Protein AF-X1KZG9-F1 (afdb_monomer)

Organism: NCBI:txid412755

InterPro domains:
  IPR000644 CBS domain [PF00571] (112-166)
  IPR000644 CBS domain [PF00571] (180-229)
  IPR000644 CBS domain [PS51371] (116-175)
  IPR000644 CBS domain [PS51371] (179-239)
  IPR000644 CBS domain [SM00116] (119-167)
  IPR000644 CBS domain [SM00116] (182-229)
  IPR002646 Poly A polymerase, head domain [PF01743] (262-388)
  IPR002646 Poly A polymerase, head domain [cd05398] (245-385)
  IPR003156 DHHA1 domain [PF02272] (30-93)
  IPR038763 DHH phosphoesterase superfamily [SSF64182] (3-94)
  IPR043519 Nucleotidyltransferase superfamily [G3DSA:3.30.460.10] (232-384)
  IPR043519 Nucleotidyltransferase superfamily [SSF81301] (255-386)
  IPR046342 CBS domain superfamily [G3DSA:3.10.580.10] (107-230)
  IPR046342 CBS domain superfamily [SSF54631] (110-230)
  IPR052390 tRNA Nucleotidyltransferase/Poly(A) Polymerase [PTHR47788] (2-404)

Nearest PDB structures (foldseek):
  3h38-assembly1_A  TM=9.490E-01  e=4.620E-20  Thermotoga maritima
  5hc9-assembly2_B  TM=9.444E-01  e=2.570E-18  Thermotoga maritima MSB8
  3h37-assembly3_B  TM=9.237E-01  e=5.337E-18  Thermotoga maritima
  3h39-assembly2_A  TM=9.329E-01  e=9.337E-17  Thermotoga maritima
  1xkf-assembly2_A  TM=9.109E-01  e=2.646E-10  Mycobacterium tuberculosis

Secondary structure (DSSP, 8-state):
-EEEEEEETTEEEEEEEEEESS--S-HHHHHHHHHHHTT-SEEEEEEEETTEEEEEEEES-TT--HHHHHGGGT-EEETTEEEEEESS--HHHHHHHHHHHHHHHSPPPPBHHHHSBSSPP-EETTSBHHHHHHHHHHTT-SEEEEE-TTSBEEEEEEHHHHHHHHHTT-TTSBGGGSS-SS---B-TT-BHHHHHHHHHHTT-SEEEEEETTEEEEEEEHHHHHHHHH------GGGGS-HHHHHHHHHHHHHHHHHT--EEEESHHHHHHHTT-----EEEEESS-HHHHHHHHHTTSSEEEEEEGGGTEEEEEETTS-EEEEEE-EEEE-SSTTSPPEEEE--HHHHHHTSSBGGG-EEEE-STTSTT-EEESS-HHHHH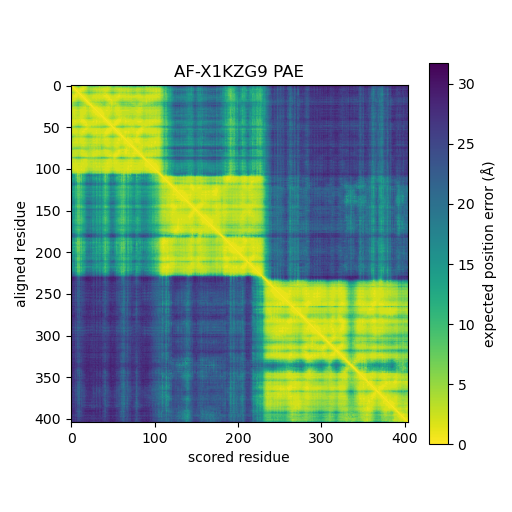HTT---BSSTTHHHH-GGGG-

Radius of gyration: 26.64 Å; Cα contacts (8 Å, |Δi|>4): 780; chains: 1; bounding box: 60×63×70 Å

Mean predicted aligned error: 15.14 Å

Solvent-accessible surface area (backbone atoms only — not comparable to full-atom values): 21685 Å² total; per-residue (Å²): 116,52,76,45,80,47,75,56,57,86,46,43,32,37,41,35,41,42,77,41,85,55,83,73,87,57,63,67,58,49,37,52,52,48,21,63,76,67,73,32,48,27,20,38,34,36,34,35,32,61,82,35,33,43,33,34,34,40,32,81,39,91,87,38,48,40,15,69,40,32,43,85,63,72,18,40,69,42,48,46,42,16,42,30,74,41,72,90,71,55,72,67,56,49,52,54,51,43,54,54,32,44,67,70,60,49,61,72,71,56,28,36,64,79,59,33,45,72,84,56,76,66,43,55,40,75,44,26,36,48,60,49,50,50,50,28,62,76,69,73,40,70,50,44,43,25,18,48,98,86,46,31,62,69,26,42,42,40,46,69,52,46,53,53,37,46,77,70,71,40,35,76,41,42,37,61,82,62,39,45,85,81,73,69,66,41,41,52,78,36,42,51,66,60,53,48,48,56,28,61,79,68,72,45,63,60,35,44,23,28,62,92,56,34,62,55,25,35,39,37,53,67,45,53,49,46,53,70,73,52,73,70,79,57,57,54,54,74,67,47,55,72,68,57,46,54,51,52,53,52,53,25,53,49,28,61,74,73,70,39,53,34,29,42,33,34,65,38,52,42,29,40,76,70,72,41,93,67,79,66,44,38,34,37,21,55,52,66,14,44,61,49,42,59,59,50,47,77,77,46,75,52,50,80,46,72,42,79,94,73,35,26,16,38,37,40,34,82,88,70,50,50,38,41,27,29,31,25,32,35,76,45,62,91,46,72,67,44,83,60,50,77,45,88,28,49,66,71,47,36,35,64,75,50,68,36,24,50,50,33,30,30,31,30,36,33,90,92,48,57,30,39,74,46,60,88,69,49,15,70,59,30,54,75,69,74,49,92,44,65,74,49,95,54,50,56,52,50,41,56,72,76,78,112

Sequence (404 aa):
MNCKKIKINETEILLSQAEMPNFIEGLSVLTRKLSQIEDVSIAICWAKMKEKIYLVARSDDKDVDVSEILKIVGGGGHPQAASAVISDMSFEDIESKLLCSLKKNIRKPILAKDIMSYPVKVVKENVSISGVDEILKKYGHSGIPIVDKDDNLVGIITRKDIDKAIGHGLSHAPVKGFRSHSIVRAGPNTGIGEIQDLMIENGIGRIPVTDKKKIIGIVTRKDILRFLHGRSYENLLELFPGKVKKILKVISSVARVLKYNTYLVGGIVRDALLRIPNFDIDIVVEDDGIRFGRELSKRFDCRLESHQKFGTSILVLKDGQHIDIATSRVEFYKSPAALPTVELGNIKQDLSRRDFTINTMAISLNRKNFGEILDFFGGREDLKNKKIKVLHKMSFIEDPTRIF

Foldseek 3Di:
DDWDWDAALNFIEIEEEEEDAADDPDVVVVQVVVCVVVVGQKYKYWYHHHQKIKIKIAGPDPQAQVQQLCVLQPKHDGRGIIIDIHRPDDPVRVVVSSVVSCNVRVDHFQFCLNLWDPPFDEAEQFDFLLRQVVVCVVVVHQKHFYAYPVQFTQFIDGVVLSVVCVVVVRRGGGNNVRGDRDAAAAERGHGPVVVVVSCVVVVHFKHFYDDPGHTGGMDGVLSSVCVVVLPPPPLLLVLADPVVNVLLLLLLVLCVVVVKWKKFFFPCSLCSLVSHYDQQTEMEILDQQLVSQVSSCVVAPWDWDDDPVFSWIWTQHPVRGIHIYHYQWAWDDPFFPDGTDTDRDDLQRSLLLDFWQLRSKIATSYPVRHSRIDRSQCNSVCSVVVHTHGNDPCNCRNPVVSVD

Structure (mmCIF, N/CA/C/O backbone):
data_AF-X1KZG9-F1
#
_entry.id   AF-X1KZG9-F1
#
loop_
_atom_site.group_PDB
_atom_site.id
_atom_site.type_symbol
_atom_site.label_atom_id
_atom_site.label_alt_id
_atom_site.label_comp_id
_atom_site.label_asym_id
_atom_site.label_entity_id
_atom_site.label_seq_id
_atom_site.pdbx_PDB_ins_code
_atom_site.Cartn_x
_atom_site.Cartn_y
_atom_site.Cartn_z
_atom_site.occupancy
_atom_site.B_iso_or_equiv
_atom_site.auth_seq_id
_atom_site.auth_comp_id
_atom_site.auth_asym_id
_atom_site.auth_atom_id
_atom_site.pdbx_PDB_model_num
ATOM 1 N N . MET A 1 1 ? -20.287 29.385 27.856 1.00 62.44 1 MET A N 1
ATOM 2 C CA . MET A 1 1 ? -19.913 28.284 26.946 1.00 62.44 1 MET A CA 1
ATOM 3 C C . MET A 1 1 ? -18.400 28.290 26.853 1.00 62.44 1 MET A C 1
ATOM 5 O O . MET A 1 1 ? -17.848 29.339 26.551 1.00 62.44 1 MET A O 1
ATOM 9 N N . ASN A 1 2 ? -17.742 27.198 27.232 1.00 81.88 2 ASN A N 1
ATOM 10 C CA . ASN A 1 2 ? -16.288 27.074 27.157 1.00 81.88 2 ASN A CA 1
ATOM 11 C C . ASN A 1 2 ? -15.946 26.278 25.894 1.00 81.88 2 ASN A C 1
ATOM 13 O O . ASN A 1 2 ? -16.449 25.167 25.734 1.00 81.88 2 ASN A O 1
ATOM 17 N N . CYS A 1 3 ? -15.153 26.859 24.997 1.00 87.19 3 CYS A N 1
ATOM 18 C CA . CYS A 1 3 ? -14.775 26.270 23.716 1.00 87.19 3 CYS A CA 1
ATOM 19 C C . CYS A 1 3 ? -13.271 26.012 23.692 1.00 87.19 3 CYS A C 1
ATOM 21 O O . CYS A 1 3 ? -12.476 26.879 24.047 1.00 87.19 3 CYS A O 1
ATOM 23 N N . LYS A 1 4 ? -12.881 24.829 23.225 1.00 91.94 4 LYS A N 1
ATOM 24 C CA . LYS A 1 4 ? -11.492 24.389 23.148 1.00 91.94 4 LYS A CA 1
ATOM 25 C C . LYS A 1 4 ? -11.253 23.713 21.808 1.00 91.94 4 LYS A C 1
ATOM 27 O O . LYS A 1 4 ? -11.890 22.708 21.497 1.00 91.94 4 LYS A O 1
ATOM 32 N N . LYS A 1 5 ?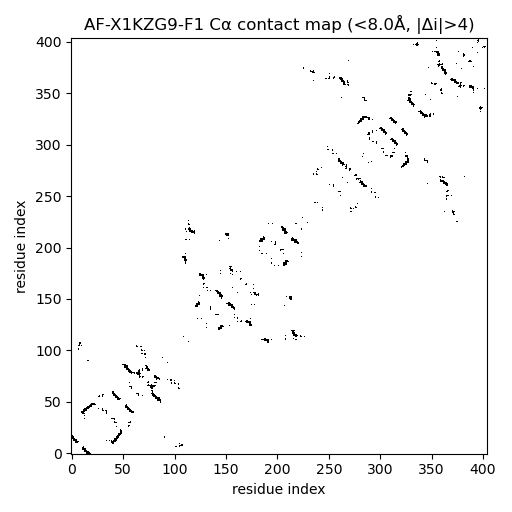 -10.309 24.244 21.031 1.00 93.00 5 LYS A N 1
ATOM 33 C CA . LYS A 1 5 ? -9.790 23.556 19.847 1.00 93.00 5 LYS A CA 1
ATOM 34 C C . LYS A 1 5 ? -8.666 22.624 20.260 1.00 93.00 5 LYS A C 1
ATOM 36 O O . LYS A 1 5 ? -7.767 23.009 21.007 1.00 93.00 5 LYS A O 1
ATOM 41 N N . ILE A 1 6 ? -8.717 21.400 19.766 1.00 92.44 6 ILE A N 1
ATOM 42 C CA . ILE A 1 6 ? -7.639 20.428 19.896 1.00 92.44 6 ILE A CA 1
ATOM 43 C C . ILE A 1 6 ? -7.283 19.893 18.517 1.00 92.44 6 ILE A C 1
ATOM 45 O O . ILE A 1 6 ? -8.110 19.880 17.609 1.00 92.44 6 ILE A O 1
ATOM 49 N N . LYS A 1 7 ? -6.054 19.404 18.382 1.00 86.56 7 LYS A N 1
ATOM 50 C CA . LYS A 1 7 ? -5.581 18.755 17.165 1.00 86.56 7 LYS A CA 1
ATOM 51 C C . LYS A 1 7 ? -5.184 17.323 17.484 1.00 86.56 7 LYS A C 1
ATOM 53 O O . LYS A 1 7 ? -4.337 17.092 18.348 1.00 86.56 7 LYS A O 1
ATOM 58 N N . ILE A 1 8 ? -5.807 16.361 16.810 1.00 83.69 8 ILE A N 1
ATOM 59 C CA . ILE A 1 8 ? -5.476 14.936 16.919 1.00 83.69 8 ILE A CA 1
ATOM 60 C C . ILE A 1 8 ? -5.176 14.448 15.510 1.00 83.69 8 ILE A C 1
ATOM 62 O O . ILE A 1 8 ? -6.058 14.476 14.665 1.00 83.69 8 ILE A O 1
ATOM 66 N N . ASN A 1 9 ? -3.947 13.977 15.268 1.00 74.12 9 ASN A N 1
ATOM 67 C CA . ASN A 1 9 ? -3.562 13.380 13.984 1.00 74.12 9 ASN A CA 1
ATOM 68 C C . ASN A 1 9 ? -3.876 14.286 12.768 1.00 74.12 9 ASN A C 1
ATOM 70 O O . ASN A 1 9 ? -4.360 13.807 11.754 1.00 74.12 9 ASN A O 1
ATOM 74 N N . GLU A 1 10 ? -3.585 15.587 12.893 1.00 71.94 10 GLU A N 1
ATOM 75 C CA . GLU A 1 10 ? -3.872 16.664 11.920 1.00 71.94 10 GLU A CA 1
ATOM 76 C C . GLU A 1 10 ? -5.338 17.092 11.788 1.00 71.94 10 GLU A C 1
ATOM 78 O O . GLU A 1 10 ? -5.581 18.209 11.340 1.00 71.94 10 GLU A O 1
ATOM 83 N N . THR A 1 11 ? -6.288 16.308 12.296 1.00 80.00 11 THR A N 1
ATOM 84 C CA . THR A 1 11 ? -7.696 16.703 12.378 1.00 80.00 11 THR A CA 1
ATOM 85 C C . THR A 1 11 ? -7.907 17.716 13.504 1.00 80.00 11 THR A 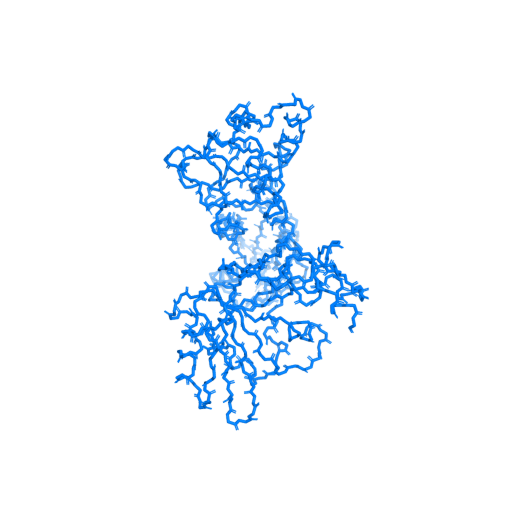C 1
ATOM 87 O O . THR A 1 11 ? -7.595 17.450 14.673 1.00 80.00 11 THR A O 1
ATOM 90 N N . GLU A 1 12 ? -8.448 18.883 13.156 1.00 86.88 12 GLU A N 1
ATOM 91 C CA . GLU A 1 12 ? -8.859 19.903 14.120 1.00 86.88 12 GLU A CA 1
ATOM 92 C C . GLU A 1 12 ? -10.275 19.625 14.620 1.00 86.88 12 GLU A C 1
ATOM 94 O O . GLU A 1 12 ? -11.196 19.348 13.849 1.00 86.88 12 GLU A O 1
ATOM 99 N N . ILE A 1 13 ? -10.427 19.650 15.941 1.00 93.94 13 ILE A N 1
ATOM 100 C CA . ILE A 1 13 ? -11.653 19.268 16.631 1.00 93.94 13 ILE A CA 1
ATOM 101 C C . ILE A 1 13 ? -12.018 20.381 17.597 1.00 93.94 13 ILE A C 1
ATOM 103 O O . ILE A 1 13 ? -11.203 20.791 18.429 1.00 93.94 13 ILE A O 1
ATOM 107 N N . LEU A 1 14 ? -13.265 20.825 17.531 1.00 96.00 14 LEU A N 1
ATOM 108 C CA . LEU A 1 14 ? -13.844 21.721 18.517 1.00 96.00 14 LEU A CA 1
ATOM 109 C C . LEU A 1 14 ? -14.563 20.910 19.593 1.00 96.00 14 LEU A C 1
ATOM 111 O O . LEU A 1 14 ? -15.505 20.172 19.305 1.00 96.00 14 LEU A O 1
ATOM 115 N N . LEU A 1 15 ? -14.146 21.090 20.841 1.00 95.88 15 LEU A N 1
ATOM 116 C CA . LEU A 1 15 ? -14.873 20.639 22.020 1.00 95.88 15 LEU A CA 1
ATOM 117 C C . LEU A 1 15 ? -15.527 21.849 22.678 1.00 95.88 15 LEU A C 1
ATOM 119 O O . LEU A 1 15 ? -14.871 22.871 22.889 1.00 95.88 15 LEU A O 1
ATOM 123 N N . SER A 1 16 ? -16.814 21.754 22.994 1.00 95.00 16 SER A N 1
ATOM 124 C CA . SER A 1 16 ? -17.523 22.850 23.644 1.00 95.00 16 SER A CA 1
ATOM 125 C C . SER A 1 16 ? -18.481 22.372 24.720 1.00 95.00 16 SER A C 1
ATOM 127 O O . SER A 1 16 ? -19.242 21.429 24.503 1.00 95.00 16 SER A O 1
ATOM 129 N N . GLN A 1 17 ? -18.475 23.065 25.858 1.00 94.12 17 GLN A N 1
ATOM 130 C CA . GLN A 1 17 ? -19.353 22.760 26.980 1.00 94.12 17 GLN A CA 1
ATOM 131 C C . GLN A 1 17 ? -20.123 23.968 27.511 1.00 94.12 17 GLN A C 1
ATOM 133 O O . GLN A 1 17 ? -19.633 25.105 27.507 1.00 94.12 17 GLN A O 1
ATOM 138 N N . ALA A 1 18 ? -21.338 23.727 27.998 1.00 93.50 18 ALA A N 1
ATOM 139 C CA . ALA A 1 18 ? -22.184 24.742 28.621 1.00 93.50 18 ALA A CA 1
ATOM 140 C C . ALA A 1 18 ? -23.070 24.155 29.730 1.00 93.50 18 ALA A C 1
ATOM 142 O O . ALA A 1 18 ? -23.414 22.980 29.706 1.00 93.50 18 ALA A O 1
ATOM 143 N N . GLU A 1 19 ? -23.490 24.985 30.679 1.00 92.81 19 GLU A N 1
ATOM 144 C CA . GLU A 1 19 ? -24.501 24.633 31.679 1.00 92.81 19 GLU A CA 1
ATOM 145 C C . GLU A 1 19 ? -25.618 25.674 31.638 1.00 92.81 19 GLU A C 1
ATOM 147 O O . GLU A 1 19 ? -25.358 26.872 31.495 1.00 92.81 19 GLU A O 1
ATOM 152 N N . MET A 1 20 ? -26.863 25.204 31.681 1.00 90.06 20 MET A N 1
ATOM 153 C CA . MET A 1 20 ? -28.060 26.025 31.551 1.00 90.06 20 MET A CA 1
ATOM 154 C C . MET A 1 20 ? -29.130 25.534 32.535 1.00 90.06 20 MET A C 1
ATOM 156 O O . MET A 1 20 ? -29.364 24.327 32.633 1.00 90.06 20 MET A O 1
ATOM 160 N N . PRO A 1 21 ? -29.840 26.443 33.227 1.00 87.62 21 PRO A N 1
ATOM 161 C CA . PRO A 1 21 ? -30.895 26.049 34.161 1.00 87.62 21 PRO A CA 1
ATOM 162 C C . PRO A 1 21 ? -32.122 25.461 33.443 1.00 87.62 21 PRO A C 1
ATOM 164 O O . PRO A 1 21 ? -32.834 24.629 33.999 1.00 87.62 21 PRO A O 1
ATOM 167 N N . ASN A 1 22 ? -32.352 25.861 32.189 1.00 90.06 22 ASN A N 1
ATOM 168 C CA . ASN A 1 22 ? -33.509 25.467 31.390 1.00 90.06 22 ASN A CA 1
ATOM 169 C C . ASN A 1 22 ? -33.104 24.592 30.200 1.00 90.06 22 ASN A C 1
ATOM 171 O O . ASN A 1 22 ? -31.983 24.674 29.701 1.00 90.06 22 ASN A O 1
ATOM 175 N N . PHE A 1 23 ? -34.047 23.774 29.727 1.00 89.06 23 PHE A N 1
ATOM 176 C CA . PHE A 1 23 ? -33.883 23.030 28.480 1.00 89.06 23 PHE A CA 1
ATOM 177 C C . PHE A 1 23 ? -34.021 23.975 27.288 1.00 89.06 23 PHE A C 1
ATOM 179 O O . PHE A 1 23 ? -34.986 24.737 27.221 1.00 89.06 23 PHE A O 1
ATOM 186 N N . ILE A 1 24 ? -33.061 23.913 26.366 1.00 86.75 24 ILE A N 1
ATOM 187 C CA . ILE A 1 24 ? -33.043 24.721 25.148 1.00 86.75 24 ILE A CA 1
ATOM 188 C C . ILE A 1 24 ? -32.859 23.799 23.948 1.00 86.75 24 ILE A C 1
ATOM 190 O O . ILE A 1 24 ? -31.901 23.028 23.869 1.00 86.75 24 ILE A O 1
ATOM 194 N N . GLU A 1 25 ? -33.781 23.890 22.996 1.00 86.75 25 GLU A N 1
ATOM 195 C CA . GLU A 1 25 ? -33.712 23.127 21.754 1.00 86.75 25 GLU A CA 1
ATOM 196 C C . GLU A 1 25 ? -32.636 23.664 20.801 1.00 86.75 25 GLU A C 1
ATOM 198 O O . GLU A 1 25 ? -32.198 24.811 20.876 1.00 86.75 25 GLU A O 1
ATOM 203 N N . GLY A 1 26 ? -32.213 22.824 19.854 1.00 88.56 26 GLY A N 1
ATOM 204 C CA . GLY A 1 26 ? -31.339 23.259 18.763 1.00 88.56 26 GLY A CA 1
ATOM 205 C C . GLY A 1 26 ? -29.837 23.153 19.033 1.00 88.56 26 GLY A C 1
ATOM 206 O O . GLY A 1 26 ? -29.056 23.696 18.250 1.00 88.56 26 GLY A O 1
ATOM 207 N N . LEU A 1 27 ? -29.400 22.399 20.052 1.00 90.06 27 LEU A N 1
ATOM 208 C CA . LEU A 1 27 ? -27.973 22.113 20.276 1.00 90.06 27 LEU A CA 1
ATOM 209 C C . LEU A 1 27 ? -27.292 21.563 19.009 1.00 90.06 27 LEU A C 1
ATOM 211 O O . LEU A 1 27 ? -26.185 21.962 18.680 1.00 90.06 27 LEU A O 1
ATOM 215 N N . SER A 1 28 ? -27.988 20.733 18.226 1.00 89.00 28 SER A N 1
ATOM 216 C CA . SER A 1 28 ? -27.474 20.196 16.959 1.00 89.00 28 SER A CA 1
ATOM 217 C C . SER A 1 28 ? -27.269 21.248 15.863 1.00 89.00 28 SER A C 1
ATOM 219 O O . SER A 1 28 ? -26.338 21.139 15.059 1.00 89.00 28 SER A O 1
ATOM 221 N N . VAL A 1 29 ? -28.119 22.278 15.823 1.00 91.50 29 VAL A N 1
ATOM 222 C CA . VAL A 1 29 ? -27.976 23.421 14.912 1.00 91.50 29 VAL A CA 1
ATOM 223 C C . VAL A 1 29 ? -26.802 24.283 15.359 1.00 91.50 29 VAL A C 1
ATOM 225 O O . VAL A 1 29 ? -25.998 24.694 14.522 1.00 91.50 29 VAL A O 1
ATOM 228 N N . LEU A 1 30 ? -26.673 24.503 16.670 1.00 91.44 30 LEU A N 1
ATOM 229 C CA . LEU A 1 30 ? -25.567 25.246 17.260 1.00 91.44 30 LEU A CA 1
ATOM 230 C C . LEU A 1 30 ? -24.223 24.562 16.985 1.00 91.44 30 LEU A C 1
ATOM 232 O O . LEU A 1 30 ? -23.316 25.222 16.494 1.00 91.44 30 LEU A O 1
ATOM 236 N N . THR A 1 31 ? -24.115 23.246 17.195 1.00 92.25 31 THR A N 1
ATOM 237 C CA . THR A 1 31 ? -22.893 22.474 16.912 1.00 92.25 31 THR A CA 1
ATOM 238 C C . THR A 1 31 ? -22.443 22.624 15.460 1.00 92.25 31 THR A C 1
ATOM 240 O O . THR A 1 31 ? -21.259 22.820 15.214 1.00 92.25 31 THR A O 1
ATOM 243 N N . ARG A 1 32 ? -23.373 22.608 14.490 1.00 91.38 32 ARG A N 1
ATOM 244 C CA . ARG A 1 32 ? -23.031 22.842 13.072 1.00 91.38 32 ARG A CA 1
ATOM 245 C C . ARG A 1 32 ? -22.591 24.271 12.796 1.00 91.38 32 ARG A C 1
ATOM 247 O O . ARG A 1 32 ? -21.659 24.486 12.038 1.00 91.38 32 ARG A O 1
ATOM 254 N N . LYS A 1 33 ? -23.283 25.261 13.361 1.00 91.69 33 LYS A N 1
ATOM 255 C CA . LYS A 1 33 ? -22.878 26.659 13.174 1.00 91.69 33 LYS A CA 1
ATOM 256 C C . LYS A 1 33 ? -21.490 26.897 13.762 1.00 91.69 33 LYS A C 1
ATOM 258 O O . LYS A 1 33 ? -20.681 27.561 13.132 1.00 91.69 33 LYS A O 1
ATOM 263 N N . LEU A 1 34 ? -21.205 26.317 14.925 1.00 90.62 34 LEU A N 1
ATOM 264 C CA . LEU A 1 34 ? -19.895 26.405 15.559 1.00 90.62 34 LEU A CA 1
ATOM 265 C C . LEU A 1 34 ? -18.803 25.725 14.732 1.00 90.62 34 LEU A C 1
ATOM 267 O O . LEU A 1 34 ? -17.740 26.313 14.596 1.00 90.62 34 LEU A O 1
ATOM 271 N N . SER A 1 35 ? -19.055 24.553 14.136 1.00 90.31 35 SER A N 1
ATOM 272 C CA . SER A 1 35 ? -18.055 23.918 13.262 1.00 90.31 35 SER A CA 1
ATOM 273 C C . SER A 1 35 ? -17.704 24.791 12.055 1.00 90.31 35 SER A C 1
ATOM 275 O O . SER A 1 35 ? -16.533 24.918 11.720 1.00 90.31 35 SER A O 1
ATOM 277 N N . GLN A 1 36 ? -18.705 25.449 11.460 1.00 89.38 36 GLN A N 1
ATOM 278 C CA . GLN A 1 36 ? -18.529 26.356 10.322 1.00 89.38 36 GLN A CA 1
ATOM 279 C C . GLN A 1 36 ? -17.816 27.658 10.696 1.00 89.38 36 GLN A C 1
ATOM 281 O O . GLN A 1 36 ? -16.967 28.124 9.948 1.00 89.38 36 GLN A O 1
ATOM 286 N N . ILE A 1 37 ? -18.167 28.257 11.838 1.00 90.88 37 ILE A N 1
ATOM 287 C CA . ILE A 1 37 ? -17.546 29.503 12.315 1.00 90.88 37 ILE A CA 1
ATOM 288 C C . ILE A 1 37 ? -16.081 29.266 12.681 1.00 90.88 37 ILE A C 1
ATOM 290 O O . ILE A 1 37 ? -15.231 30.108 12.411 1.00 90.88 37 ILE A O 1
ATOM 294 N N . GLU A 1 38 ? -15.793 28.126 13.304 1.00 89.88 38 GLU A N 1
ATOM 295 C CA . GLU A 1 38 ? -14.458 27.798 13.792 1.00 89.88 38 GLU A CA 1
ATOM 296 C C . GLU A 1 38 ? -13.572 27.095 12.756 1.00 89.88 38 GLU A C 1
ATOM 298 O O . GLU A 1 38 ? -12.420 26.805 13.085 1.00 89.88 38 GLU A O 1
ATOM 303 N N . ASP A 1 39 ? -14.096 26.839 11.553 1.00 86.69 39 ASP A N 1
ATOM 304 C CA . ASP A 1 39 ? -13.439 26.134 10.445 1.00 86.69 39 ASP A CA 1
ATOM 305 C C . ASP A 1 39 ? -12.809 24.795 10.870 1.00 86.69 39 ASP A C 1
ATOM 307 O O . ASP A 1 39 ? -11.627 24.530 10.668 1.00 86.69 39 ASP A O 1
ATOM 311 N N . VAL A 1 40 ? -13.601 23.948 11.540 1.00 90.50 40 VAL A N 1
ATOM 312 C CA . VAL A 1 40 ? -13.154 22.628 12.015 1.00 90.50 40 VAL A CA 1
ATOM 313 C C . VAL A 1 40 ? -13.933 21.491 11.367 1.00 90.50 40 VAL A C 1
ATOM 315 O O . VAL A 1 40 ? -15.151 21.554 11.200 1.00 90.50 40 VAL A O 1
ATOM 318 N N . SER A 1 41 ? -13.240 20.386 11.087 1.00 86.62 41 SER A N 1
ATOM 319 C CA . SER A 1 41 ? -13.839 19.197 10.466 1.00 86.62 41 SER A CA 1
ATOM 320 C C . SER A 1 41 ? -14.690 18.369 11.434 1.00 86.62 41 SER A C 1
ATOM 322 O O . SER A 1 41 ? -15.492 17.542 10.998 1.00 86.62 41 SER A O 1
ATOM 324 N N . ILE A 1 42 ? -14.504 18.546 12.748 1.00 93.56 42 ILE A N 1
ATOM 325 C CA . ILE A 1 42 ? -15.258 17.848 13.797 1.00 93.56 42 ILE A CA 1
ATOM 326 C C . ILE A 1 42 ? -15.632 18.837 14.900 1.00 93.56 42 ILE A C 1
ATOM 328 O O . ILE A 1 42 ? -14.774 19.541 15.432 1.00 93.56 42 ILE A O 1
ATOM 332 N N . ALA A 1 43 ? -16.897 18.831 15.314 1.00 96.38 43 ALA A N 1
ATOM 333 C CA . ALA A 1 43 ? -17.355 19.559 16.491 1.00 96.38 43 ALA A CA 1
ATOM 334 C C . ALA A 1 43 ? -18.161 18.646 17.412 1.00 96.38 43 ALA A C 1
ATOM 336 O O . ALA A 1 43 ? -19.093 17.970 16.973 1.00 96.38 43 ALA A O 1
ATOM 337 N N . ILE A 1 44 ? -17.820 18.651 18.699 1.00 96.69 44 ILE A N 1
ATOM 338 C CA . ILE A 1 44 ? -18.547 17.951 19.755 1.00 96.69 44 ILE A CA 1
ATOM 339 C C . ILE A 1 44 ? -18.944 18.977 20.807 1.00 96.69 44 ILE A C 1
ATOM 341 O O . ILE A 1 44 ? -18.093 19.611 21.431 1.00 96.69 44 ILE A O 1
ATOM 345 N N . CYS A 1 45 ? -20.247 19.140 21.005 1.00 96.38 45 CYS A N 1
ATOM 346 C CA . CYS A 1 45 ? -20.794 20.030 22.016 1.00 96.38 45 CYS A CA 1
ATOM 347 C C . CYS A 1 45 ? -21.595 19.229 23.032 1.00 96.38 45 CYS A C 1
ATOM 349 O O . CYS A 1 45 ? -22.404 18.386 22.644 1.00 96.38 45 CYS A O 1
ATOM 351 N N . TRP A 1 46 ? -21.432 19.529 24.316 1.00 95.62 46 TRP A N 1
ATOM 352 C CA . TRP A 1 46 ? -22.315 19.013 25.353 1.00 95.62 46 TRP A CA 1
ATOM 353 C C . TRP A 1 46 ? -22.799 20.118 26.278 1.00 95.62 46 TRP A C 1
ATOM 355 O O . TRP A 1 46 ? -22.075 21.052 26.607 1.00 95.62 46 TRP A O 1
ATOM 365 N N . ALA A 1 47 ? -24.057 20.030 26.685 1.00 95.19 47 ALA A N 1
ATOM 366 C CA . ALA A 1 47 ? -24.664 21.006 27.565 1.00 95.19 47 ALA A CA 1
ATOM 367 C C . ALA A 1 47 ? -25.449 20.315 28.674 1.00 95.19 47 ALA A C 1
ATOM 369 O O . ALA A 1 47 ? -26.284 19.451 28.400 1.00 95.19 47 ALA A O 1
ATOM 370 N N . LYS A 1 48 ? -25.204 20.715 29.923 1.00 94.19 48 LYS A N 1
ATOM 371 C CA . LYS A 1 48 ? -26.055 20.331 31.049 1.00 94.19 48 LYS A CA 1
ATOM 372 C C . LYS A 1 48 ? -27.291 21.220 31.048 1.00 94.19 48 LYS A C 1
ATOM 374 O O . LYS A 1 48 ? -27.174 22.442 31.093 1.00 94.19 48 LYS A O 1
ATOM 379 N N . MET A 1 49 ? -28.457 20.596 30.955 1.00 92.94 49 MET A N 1
ATOM 380 C CA . MET A 1 49 ? -29.758 21.250 30.960 1.00 92.94 49 MET A CA 1
ATOM 381 C C . MET A 1 49 ? -30.654 20.516 31.954 1.00 92.94 49 MET A C 1
ATOM 383 O O . MET A 1 49 ? -31.012 19.354 31.728 1.00 92.94 49 MET A O 1
ATOM 387 N N . LYS A 1 50 ? -31.029 21.189 33.047 1.00 89.62 50 LYS A N 1
ATOM 388 C CA . LYS A 1 50 ? -31.636 20.539 34.223 1.00 89.62 50 LYS A CA 1
ATOM 389 C C . LYS A 1 50 ? -30.707 19.424 34.751 1.00 89.62 50 LYS A C 1
ATOM 391 O O . LYS A 1 50 ? -29.503 19.631 34.865 1.00 89.62 50 LYS A O 1
ATOM 396 N N . GLU A 1 51 ? -31.249 18.235 35.006 1.00 87.62 51 GLU A N 1
ATOM 397 C CA . GLU A 1 51 ? -30.528 17.075 35.554 1.00 87.62 51 GLU A CA 1
ATOM 398 C C . GLU A 1 51 ? -29.768 16.241 34.505 1.00 87.62 51 GLU A C 1
ATOM 400 O O . GLU A 1 51 ? -29.165 15.227 34.842 1.00 87.62 51 GLU A O 1
ATOM 405 N N . LYS A 1 52 ? -29.822 16.603 33.214 1.00 93.25 52 LYS A N 1
ATOM 406 C CA . LYS A 1 52 ? -29.251 15.781 32.133 1.00 93.25 52 LYS A CA 1
ATOM 407 C C . LYS A 1 52 ? -28.252 16.553 31.288 1.00 93.25 52 LYS A C 1
ATOM 409 O O . LYS A 1 52 ? -28.404 17.749 31.049 1.00 93.25 52 LYS A O 1
ATOM 414 N N . ILE A 1 53 ? -27.257 15.838 30.779 1.00 95.31 53 ILE A N 1
ATOM 415 C CA . ILE A 1 53 ? -26.275 16.347 29.827 1.00 95.31 53 ILE A CA 1
ATOM 416 C C . ILE A 1 53 ? -26.651 15.854 28.434 1.00 95.31 53 ILE A C 1
ATOM 418 O O . ILE A 1 53 ? -26.741 14.652 28.188 1.00 95.31 53 ILE A O 1
ATOM 422 N N . TYR A 1 54 ? -26.855 16.793 27.519 1.00 95.62 54 TYR A N 1
ATOM 423 C CA . TYR A 1 54 ? -27.133 16.532 26.113 1.00 95.62 54 TYR A CA 1
ATOM 424 C C . TYR A 1 54 ? -25.858 16.749 25.321 1.00 95.62 54 TYR A C 1
ATOM 426 O O . TYR A 1 54 ? -25.256 17.814 25.417 1.00 95.62 54 TYR A O 1
ATOM 434 N N . LEU A 1 55 ? -25.452 15.759 24.537 1.00 96.38 55 LEU A N 1
ATOM 435 C CA . LEU A 1 55 ? -24.226 15.789 23.752 1.00 96.38 55 LEU A CA 1
ATOM 436 C C . LEU A 1 55 ? -24.561 15.582 22.279 1.00 96.38 55 LEU A C 1
ATOM 438 O O . LEU A 1 55 ? -25.337 14.693 21.932 1.00 96.38 55 LEU A O 1
ATOM 442 N N . VAL A 1 56 ? -23.964 16.394 21.411 1.00 97.12 56 VAL A N 1
ATOM 443 C CA . VAL A 1 56 ? -24.080 16.290 19.956 1.00 97.12 56 VAL A CA 1
ATOM 444 C C . VAL A 1 56 ? -22.696 16.376 19.334 1.00 97.12 56 VAL A C 1
ATOM 446 O O . VAL A 1 56 ? -21.905 17.250 19.676 1.00 97.12 56 VAL A O 1
ATOM 449 N N . ALA A 1 57 ? -22.427 15.488 18.387 1.00 96.44 57 ALA A N 1
ATOM 450 C CA . ALA A 1 57 ? -21.228 15.502 17.571 1.00 96.44 57 ALA A CA 1
ATOM 451 C C . ALA A 1 57 ? -21.583 15.589 16.092 1.00 96.44 57 ALA A C 1
ATOM 453 O O . ALA A 1 57 ? -22.537 14.955 15.632 1.00 96.44 57 ALA A O 1
ATOM 454 N N . ARG A 1 58 ? -20.788 16.353 15.347 1.00 94.69 58 ARG A N 1
ATOM 455 C CA . ARG A 1 58 ? -20.826 16.402 13.888 1.00 94.69 58 ARG A CA 1
ATOM 456 C C . ARG A 1 58 ? -19.434 16.320 13.304 1.00 94.69 58 ARG A C 1
ATOM 458 O O . ARG A 1 58 ? -18.485 16.830 13.896 1.00 94.69 58 ARG A O 1
ATOM 465 N N . SER A 1 59 ? -19.351 15.693 12.140 1.00 91.44 59 SER A N 1
ATOM 466 C CA . SER A 1 59 ? -18.139 15.653 11.343 1.00 91.44 59 SER A CA 1
ATOM 467 C C . SER A 1 59 ? -18.451 15.857 9.868 1.00 91.44 59 SER A C 1
ATOM 469 O O . SER A 1 59 ? -19.355 15.220 9.327 1.00 91.44 59 SER A O 1
ATOM 471 N N . ASP A 1 60 ? -17.669 16.731 9.241 1.00 84.50 60 ASP A N 1
ATOM 472 C CA . ASP A 1 60 ? -17.603 16.885 7.787 1.00 84.50 60 ASP A CA 1
ATOM 473 C C . ASP A 1 60 ? -16.496 15.992 7.178 1.00 84.50 60 ASP A C 1
ATOM 475 O O . ASP A 1 60 ? -16.394 15.855 5.957 1.00 84.50 60 ASP A O 1
ATOM 479 N N . ASP A 1 61 ? -15.701 15.328 8.027 1.00 79.62 61 ASP A N 1
ATOM 480 C CA . ASP A 1 61 ? -14.699 14.337 7.644 1.00 79.62 61 ASP A CA 1
ATOM 481 C C . ASP A 1 61 ? -15.352 12.955 7.473 1.00 79.62 61 ASP A C 1
ATOM 483 O O . ASP A 1 61 ? -15.827 12.326 8.419 1.00 79.62 61 ASP A O 1
ATOM 487 N N . LYS A 1 62 ? -15.363 12.452 6.235 1.00 70.00 62 LYS A N 1
ATOM 488 C CA . LYS A 1 62 ? -15.963 11.151 5.894 1.00 70.00 62 LYS A CA 1
ATOM 489 C C . LYS A 1 62 ? -15.186 9.960 6.453 1.00 70.00 62 LYS A C 1
ATOM 491 O O . LYS A 1 62 ? -15.725 8.854 6.470 1.00 70.00 62 LYS A O 1
ATOM 496 N N . ASP A 1 63 ? -13.950 10.177 6.889 1.00 68.94 63 ASP A N 1
ATOM 497 C CA . ASP A 1 63 ? -13.084 9.140 7.438 1.00 68.94 63 ASP A CA 1
ATOM 498 C C . ASP A 1 63 ? -13.242 8.973 8.954 1.00 68.94 63 ASP A C 1
ATOM 500 O O . ASP A 1 63 ? -12.691 8.023 9.523 1.00 68.94 63 ASP A O 1
ATOM 504 N N . VAL A 1 64 ? -14.006 9.856 9.607 1.00 81.50 64 VAL A N 1
ATOM 505 C CA . VAL A 1 64 ? -14.231 9.833 11.052 1.00 81.50 64 VAL A CA 1
ATOM 506 C C . VAL A 1 64 ? -15.699 9.566 11.368 1.00 81.50 64 VAL A C 1
ATOM 508 O O . VAL A 1 64 ? -16.577 10.384 11.122 1.00 81.50 64 VAL A O 1
ATOM 511 N N . ASP A 1 65 ? -15.959 8.411 11.979 1.00 85.56 65 ASP A N 1
ATOM 512 C CA . ASP A 1 65 ? -17.289 8.036 12.454 1.00 85.56 65 ASP A CA 1
ATOM 513 C C . ASP A 1 65 ? -17.533 8.596 13.867 1.00 85.56 65 ASP A C 1
ATOM 515 O O . ASP A 1 65 ? -17.048 8.058 14.870 1.00 85.56 65 ASP A O 1
ATOM 519 N N . VAL A 1 66 ? -18.301 9.686 13.963 1.00 92.38 66 VAL A N 1
ATOM 520 C CA . VAL A 1 66 ? -18.647 10.285 15.262 1.00 92.38 66 VAL A CA 1
ATOM 521 C C . VAL A 1 66 ? -19.626 9.438 16.069 1.00 92.38 66 VAL A C 1
ATOM 523 O O . VAL A 1 66 ? -19.656 9.561 17.292 1.00 92.38 66 VAL A O 1
ATOM 526 N N . SER A 1 67 ? -20.387 8.541 15.438 1.00 92.25 67 SER A N 1
ATOM 527 C CA . SER A 1 67 ? -21.253 7.614 16.169 1.00 92.25 67 SER A CA 1
ATOM 528 C C . SER A 1 67 ? -20.430 6.612 16.975 1.00 92.25 67 SER A C 1
ATOM 530 O O . SER A 1 67 ? -20.727 6.387 18.146 1.00 92.25 67 SER A O 1
ATOM 532 N N . GLU A 1 68 ? -19.334 6.101 16.406 1.00 90.12 68 GLU A N 1
ATOM 533 C CA . GLU A 1 68 ? -18.393 5.225 17.110 1.00 90.12 68 GLU A CA 1
ATOM 534 C C . GLU A 1 68 ? -17.677 5.967 18.245 1.00 90.12 68 GLU A C 1
ATOM 536 O O . GLU A 1 68 ? -17.499 5.418 19.335 1.00 90.12 68 GLU A O 1
ATOM 541 N N . ILE A 1 69 ? -17.327 7.242 18.031 1.00 92.69 69 ILE A N 1
ATOM 542 C CA . ILE A 1 69 ? -16.694 8.069 19.066 1.00 92.69 69 ILE A CA 1
ATOM 543 C C . ILE A 1 69 ? -17.602 8.191 20.298 1.00 92.69 69 ILE A C 1
ATOM 545 O O . ILE A 1 69 ? -17.119 8.070 21.428 1.00 92.69 69 ILE A O 1
ATOM 549 N N . LEU A 1 70 ? -18.907 8.394 20.084 1.00 95.12 70 LEU A N 1
ATOM 550 C CA . LEU A 1 70 ? -19.890 8.652 21.138 1.00 95.12 70 LEU A CA 1
ATOM 551 C C . LEU A 1 70 ? -20.370 7.389 21.871 1.00 95.12 70 LEU A C 1
ATOM 553 O O . LEU A 1 70 ? -20.918 7.510 22.968 1.00 95.12 70 LEU A O 1
ATOM 557 N N . LYS A 1 71 ? -20.120 6.179 21.351 1.00 92.94 71 LYS A N 1
ATOM 558 C CA . LYS A 1 71 ? -20.502 4.924 22.034 1.00 92.94 71 LYS A CA 1
ATOM 559 C C . LYS A 1 71 ? -19.922 4.802 23.443 1.00 92.94 71 LYS A C 1
ATOM 561 O O . LYS A 1 71 ? -20.572 4.247 24.324 1.00 92.94 71 LYS A O 1
ATOM 566 N N . ILE A 1 72 ? -18.732 5.359 23.688 1.00 92.19 72 ILE A N 1
ATOM 567 C CA . ILE A 1 72 ? -18.070 5.316 25.006 1.00 92.19 72 ILE A CA 1
ATOM 568 C C . ILE A 1 72 ? -18.853 6.057 26.109 1.00 92.19 72 ILE A C 1
ATOM 570 O O . ILE A 1 72 ? -18.637 5.813 27.298 1.00 92.19 72 ILE A O 1
ATOM 574 N N . VAL A 1 73 ? -19.757 6.960 25.715 1.00 93.19 73 VAL A N 1
ATOM 575 C CA . VAL A 1 73 ? -20.673 7.697 26.598 1.00 93.19 73 VAL A CA 1
ATOM 576 C C . VAL A 1 73 ? -22.139 7.291 26.383 1.00 93.19 73 VAL A C 1
ATOM 578 O O . VAL A 1 73 ? -23.042 8.016 26.782 1.00 93.19 73 VAL A O 1
ATOM 581 N N . GLY A 1 74 ? -22.389 6.145 25.738 1.00 90.06 74 GLY A N 1
ATOM 582 C CA . GLY A 1 74 ? -23.741 5.642 25.472 1.00 90.06 74 GLY A CA 1
ATOM 583 C C . GLY A 1 74 ? -24.484 6.366 24.345 1.00 90.06 74 GLY A C 1
ATOM 584 O O . GLY A 1 74 ? -25.703 6.257 24.249 1.00 90.06 74 GLY A O 1
ATOM 585 N N . GLY A 1 75 ? -23.776 7.123 23.503 1.00 91.88 75 GLY A N 1
ATOM 586 C CA . GLY A 1 75 ? -24.356 7.786 22.339 1.00 91.88 75 GLY A CA 1
ATOM 587 C C . GLY A 1 75 ? -24.408 6.915 21.086 1.00 91.88 75 GLY A C 1
ATOM 588 O O . GLY A 1 75 ? -23.832 5.829 21.023 1.00 91.88 75 GLY A O 1
ATOM 589 N N . GLY A 1 76 ? -25.082 7.430 20.062 1.00 90.62 76 GLY A N 1
ATOM 590 C CA . GLY A 1 76 ? -25.217 6.783 18.759 1.00 90.62 76 GLY A CA 1
ATOM 591 C C . GLY A 1 76 ? -25.764 7.735 17.698 1.00 90.62 76 GLY A C 1
ATOM 592 O O . GLY A 1 76 ? -26.006 8.914 17.965 1.00 90.62 76 GLY A O 1
ATOM 593 N N . GLY A 1 77 ? -25.937 7.233 16.477 1.00 92.06 77 GLY A N 1
ATOM 594 C CA . GLY A 1 77 ? -26.441 8.012 15.348 1.00 92.06 77 GLY A CA 1
ATOM 595 C C . GLY A 1 77 ? -25.822 7.575 14.027 1.00 92.06 77 GLY A C 1
ATOM 596 O O . GLY A 1 77 ? -25.531 6.398 13.831 1.00 92.06 77 GLY A O 1
ATOM 597 N N . HIS A 1 78 ? -25.619 8.538 13.134 1.00 89.62 78 HIS A N 1
ATOM 598 C CA . HIS A 1 78 ? -24.954 8.352 11.850 1.00 89.62 78 HIS A CA 1
ATOM 599 C C . HIS A 1 78 ? -23.458 8.685 11.939 1.00 89.62 78 HIS A C 1
ATOM 601 O O . HIS A 1 78 ? -23.067 9.494 12.786 1.00 89.62 78 HIS A O 1
ATOM 607 N N . PRO A 1 79 ? -22.623 8.161 11.021 1.00 86.00 79 PRO A N 1
ATOM 608 C CA . PRO A 1 79 ? -21.189 8.438 11.019 1.00 86.00 79 PRO A CA 1
ATOM 609 C C . PRO A 1 79 ? -20.820 9.925 11.009 1.00 86.00 79 PRO A C 1
ATOM 611 O O . PRO A 1 79 ? -19.824 10.298 11.611 1.00 86.00 79 PRO A O 1
ATOM 614 N N . GLN A 1 80 ? -21.636 10.783 10.388 1.00 91.50 80 GLN A N 1
ATOM 615 C CA . GLN A 1 80 ? -21.414 12.235 10.322 1.00 91.50 80 GLN A CA 1
ATOM 616 C C . GLN A 1 80 ? -22.145 13.027 11.418 1.00 91.50 80 GLN A C 1
ATOM 618 O O . GLN A 1 80 ? -21.880 14.215 11.606 1.00 91.50 80 GLN A O 1
ATOM 623 N N . ALA A 1 81 ? -23.096 12.414 12.128 1.00 93.88 81 ALA A N 1
ATOM 624 C CA . ALA A 1 81 ? -23.910 13.097 13.128 1.00 93.88 81 ALA A CA 1
ATOM 625 C C . ALA A 1 81 ? -24.421 12.123 14.192 1.00 93.88 81 ALA A C 1
ATOM 627 O O . ALA A 1 81 ? -25.211 11.225 13.898 1.00 93.88 81 ALA A O 1
ATOM 628 N N . ALA A 1 82 ? -24.028 12.352 15.441 1.00 96.69 82 ALA A N 1
ATOM 629 C CA . ALA A 1 82 ? -24.378 11.489 16.561 1.00 96.69 82 ALA A CA 1
ATOM 630 C C . ALA A 1 82 ? -24.745 12.300 17.808 1.00 96.69 82 ALA A C 1
ATOM 632 O O . ALA A 1 82 ? -24.379 13.471 17.939 1.00 96.69 82 ALA A O 1
ATOM 633 N N . SER A 1 83 ? -25.480 11.678 18.725 1.00 96.88 83 SER A N 1
ATOM 634 C CA . SER A 1 83 ? -25.921 12.311 19.969 1.00 96.88 83 SER A CA 1
ATOM 635 C C . SER A 1 83 ? -25.947 11.339 21.144 1.00 96.88 83 SER A C 1
ATOM 637 O O . SER A 1 83 ? -26.064 10.129 20.952 1.00 96.88 83 SER A O 1
ATOM 639 N N . ALA A 1 84 ? -25.877 11.877 22.360 1.00 96.25 84 ALA A N 1
ATOM 640 C CA . ALA A 1 84 ? -26.030 11.134 23.607 1.00 96.25 84 ALA A CA 1
ATOM 641 C C . ALA A 1 84 ? -26.813 11.959 24.639 1.00 96.25 84 ALA A C 1
ATOM 643 O O . ALA A 1 84 ? -26.763 13.191 24.627 1.00 96.25 84 ALA A O 1
ATOM 644 N N . VAL A 1 85 ? -27.498 11.272 25.554 1.00 95.50 85 VAL A N 1
ATOM 645 C CA . VAL A 1 85 ? -28.096 11.869 26.754 1.00 95.50 85 VAL A CA 1
ATOM 646 C C . VAL A 1 85 ? -27.522 11.143 27.961 1.00 95.50 85 VAL A C 1
ATOM 648 O O . VAL A 1 85 ? -27.615 9.923 28.046 1.00 95.50 85 VAL A O 1
ATOM 651 N N . ILE A 1 86 ? -26.907 11.890 28.873 1.00 95.12 86 ILE A N 1
ATOM 652 C CA . ILE A 1 86 ? -26.101 11.355 29.972 1.00 95.12 86 ILE A CA 1
ATOM 653 C C . ILE A 1 86 ? -26.652 11.904 31.290 1.00 95.12 86 ILE A C 1
ATOM 655 O O . ILE A 1 86 ? -27.000 13.082 31.375 1.00 95.12 86 ILE A O 1
ATOM 659 N N . SER A 1 87 ? -26.778 11.050 32.305 1.00 88.56 87 SER A N 1
ATOM 660 C CA . SER A 1 87 ? -27.315 11.419 33.628 1.00 88.56 87 SER A CA 1
ATOM 661 C C . SER A 1 87 ? -26.294 11.233 34.756 1.00 88.56 87 SER A C 1
ATOM 663 O O . SER A 1 87 ? -26.299 12.013 35.698 1.00 88.56 87 SER A O 1
ATOM 665 N N . ASP A 1 88 ? -25.349 10.297 34.608 1.00 86.00 88 ASP A N 1
ATOM 666 C CA . ASP A 1 88 ? -24.472 9.855 35.704 1.00 86.00 88 ASP A CA 1
ATOM 667 C C . ASP A 1 88 ? -22.980 10.150 35.454 1.00 86.00 88 ASP A C 1
ATOM 669 O O . ASP A 1 88 ? -22.118 9.309 35.712 1.00 86.00 88 ASP A O 1
ATOM 673 N N . MET A 1 89 ? -22.641 11.313 34.882 1.00 91.19 89 MET A N 1
ATOM 674 C CA . MET A 1 89 ? -21.242 11.680 34.608 1.00 91.19 89 MET A CA 1
ATOM 675 C C . MET A 1 89 ? -20.968 13.178 34.766 1.00 91.19 89 MET A C 1
ATOM 677 O O . MET A 1 89 ? -21.808 14.008 34.421 1.00 91.19 89 MET A O 1
ATOM 681 N N . SER A 1 90 ? -19.757 13.520 35.216 1.00 92.25 90 SER A N 1
ATOM 682 C CA . SER A 1 90 ? -19.261 14.900 35.223 1.00 92.25 90 SER A CA 1
ATOM 683 C C . SER A 1 90 ? -18.806 15.349 33.823 1.00 92.25 90 SER A C 1
ATOM 685 O O . SER A 1 90 ? -18.550 14.529 32.936 1.00 92.25 90 SER A O 1
ATOM 687 N N . PHE A 1 91 ? -18.662 16.662 33.612 1.00 92.31 91 PHE A N 1
ATOM 688 C CA . PHE A 1 91 ? -18.077 17.197 32.374 1.00 92.31 91 PHE A CA 1
ATOM 689 C C . PHE A 1 91 ? -16.637 16.722 32.148 1.00 92.31 91 PHE A C 1
ATOM 691 O O . PHE A 1 91 ? -16.271 16.417 31.014 1.00 92.31 91 PHE A O 1
ATOM 698 N N . GLU A 1 92 ? -15.849 16.597 33.213 1.00 91.94 92 GLU A N 1
ATOM 699 C CA . GLU A 1 92 ? -14.456 16.143 33.155 1.00 91.94 92 GLU A CA 1
ATOM 700 C C . GLU A 1 92 ? -14.349 14.674 32.725 1.00 91.94 92 GLU A C 1
ATOM 702 O O . GLU A 1 92 ? -13.491 14.322 31.907 1.00 91.94 92 GLU A O 1
ATOM 707 N N . ASP A 1 93 ? -15.260 13.822 33.204 1.00 93.19 93 ASP A N 1
ATOM 708 C CA . ASP A 1 93 ? -15.332 12.418 32.792 1.00 93.19 93 ASP A CA 1
ATOM 709 C C . ASP A 1 93 ? -15.733 12.282 31.323 1.00 93.19 93 ASP A C 1
ATOM 711 O O . ASP A 1 93 ? -15.177 11.456 30.592 1.00 93.19 93 ASP A O 1
ATOM 715 N N . ILE A 1 94 ? -16.695 13.097 30.875 1.00 94.00 94 ILE A N 1
ATOM 716 C CA . ILE A 1 94 ? -17.127 13.134 29.476 1.00 94.00 94 ILE A CA 1
ATOM 717 C C . ILE A 1 94 ? -15.959 13.569 28.590 1.00 94.00 94 ILE A C 1
ATOM 719 O O . ILE A 1 94 ? -15.628 12.846 27.650 1.00 94.00 94 ILE A O 1
ATOM 723 N N . GLU A 1 95 ? -15.288 14.684 28.901 1.00 94.25 95 GLU A N 1
ATOM 724 C CA . GLU A 1 95 ? -14.137 15.159 28.122 1.00 94.25 95 GLU A CA 1
ATOM 725 C C . GLU A 1 95 ? -13.035 14.090 28.073 1.00 94.25 95 GLU A C 1
ATOM 727 O O . GLU A 1 95 ? -12.544 13.755 26.994 1.00 94.25 95 GLU A O 1
ATOM 732 N N . SER A 1 96 ? -12.700 13.475 29.208 1.00 93.31 96 SER A N 1
ATOM 733 C CA . SER A 1 96 ? -11.663 12.439 29.285 1.00 93.31 96 SER A CA 1
ATOM 734 C C . SER A 1 96 ? -11.994 11.206 28.436 1.00 93.31 96 SER A C 1
ATOM 736 O O . SER A 1 96 ? -11.144 10.721 27.677 1.00 93.31 96 SER A O 1
ATOM 738 N N . LYS A 1 97 ? -13.238 10.708 28.502 1.00 94.31 97 LYS A N 1
ATOM 739 C CA . LYS A 1 97 ? -13.684 9.574 27.677 1.00 94.31 97 LYS A CA 1
ATOM 740 C C . LYS A 1 97 ? -13.724 9.931 26.192 1.00 94.31 97 LYS A C 1
ATOM 742 O O . LYS A 1 97 ? -13.262 9.135 25.371 1.00 94.31 97 LYS A O 1
ATOM 747 N N . LEU A 1 98 ? -14.213 11.121 25.839 1.00 93.69 98 LEU A N 1
ATOM 748 C CA . LEU A 1 98 ? -14.223 11.601 24.456 1.00 93.69 98 LEU A CA 1
ATOM 749 C C . LEU A 1 98 ? -12.804 11.715 23.904 1.00 93.69 98 LEU A C 1
ATOM 751 O O . LEU A 1 98 ? -12.543 11.197 22.826 1.00 93.69 98 LEU A O 1
ATOM 755 N N . LEU A 1 99 ? -11.864 12.308 24.643 1.00 92.56 99 LEU A N 1
ATOM 756 C CA . LEU A 1 99 ? -10.463 12.416 24.227 1.00 92.56 99 LEU A CA 1
ATOM 757 C C . LEU A 1 99 ? -9.820 11.042 24.004 1.00 92.56 99 LEU A C 1
ATOM 759 O O . LEU A 1 99 ? -9.070 10.861 23.043 1.00 92.56 99 LEU A O 1
ATOM 763 N N . CYS A 1 100 ? -10.115 10.064 24.864 1.00 89.31 100 CYS A N 1
ATOM 764 C CA . CYS A 1 100 ? -9.652 8.686 24.694 1.00 89.31 100 CYS A CA 1
ATOM 765 C C . CYS A 1 100 ? -10.226 8.054 23.41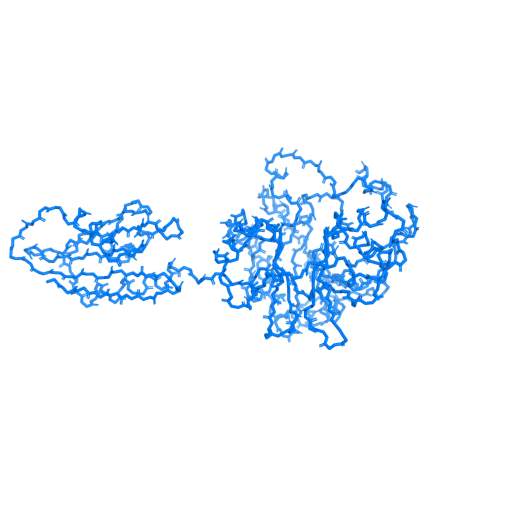4 1.00 89.31 100 CYS A C 1
ATOM 767 O O . CYS A 1 100 ? -9.488 7.489 22.603 1.00 89.31 100 CYS A O 1
ATOM 769 N N . SER A 1 101 ? -11.533 8.211 23.196 1.00 90.56 101 SER A N 1
ATOM 770 C CA . SER A 1 101 ? -12.235 7.685 22.024 1.00 90.56 101 SER A CA 1
ATOM 771 C C . SER A 1 101 ? -11.784 8.355 20.723 1.00 90.56 101 SER A C 1
ATOM 773 O O . SER A 1 101 ? -11.507 7.671 19.741 1.00 90.56 101 SER A O 1
ATOM 775 N N . LEU A 1 102 ? -11.603 9.676 20.725 1.00 89.81 102 LEU A N 1
ATOM 776 C CA . LEU A 1 102 ? -11.084 10.452 19.599 1.00 89.81 102 LEU A CA 1
ATOM 777 C C . LEU A 1 102 ? -9.676 9.993 19.209 1.00 89.81 102 LEU A C 1
ATOM 779 O O . LEU A 1 102 ? -9.427 9.717 18.041 1.00 89.81 102 LEU A O 1
ATOM 783 N N . LYS A 1 103 ? -8.768 9.817 20.179 1.00 86.00 103 LYS A N 1
ATOM 784 C CA . LYS A 1 103 ? -7.409 9.304 19.918 1.00 86.00 103 LYS A CA 1
ATOM 785 C C . LYS A 1 103 ? -7.396 7.885 19.343 1.00 86.00 103 LYS A C 1
ATOM 787 O O . LYS A 1 103 ? -6.445 7.525 18.653 1.00 86.00 103 LYS A O 1
ATOM 792 N N . LYS A 1 104 ? -8.410 7.073 19.656 1.00 79.50 104 LYS A N 1
ATOM 793 C CA . LYS A 1 104 ? -8.551 5.696 19.164 1.00 79.50 104 LYS A CA 1
ATOM 794 C C . LYS A 1 104 ? -9.164 5.639 17.762 1.00 79.50 104 LYS A C 1
ATOM 796 O O . LYS A 1 104 ? -8.747 4.807 16.961 1.00 79.50 104 LYS A O 1
ATOM 801 N N . ASN A 1 105 ? -10.151 6.491 17.492 1.00 78.88 105 ASN A N 1
ATOM 802 C CA . ASN A 1 105 ? -10.973 6.429 16.283 1.00 78.88 105 ASN A CA 1
ATOM 803 C C . ASN A 1 105 ? -10.494 7.366 15.166 1.00 78.88 105 ASN A C 1
ATOM 805 O O . ASN A 1 105 ? -10.703 7.059 13.996 1.00 78.88 105 ASN A O 1
ATOM 809 N N . ILE A 1 106 ? -9.795 8.457 15.492 1.00 79.75 106 ILE A N 1
ATOM 810 C CA . ILE A 1 106 ? -9.152 9.312 14.491 1.00 79.75 106 ILE A CA 1
ATOM 811 C C . ILE A 1 106 ? -7.809 8.690 14.126 1.00 79.75 106 ILE A C 1
ATOM 813 O O . ILE A 1 106 ? -6.878 8.623 14.935 1.00 79.75 106 ILE A O 1
ATOM 817 N N . ARG A 1 107 ? -7.715 8.201 12.891 1.00 66.94 107 ARG A N 1
ATOM 818 C CA . ARG A 1 107 ? -6.516 7.534 12.376 1.00 66.94 107 ARG A CA 1
ATOM 819 C C . ARG A 1 107 ? -5.362 8.524 12.244 1.00 66.94 107 ARG A C 1
ATOM 821 O O . ARG A 1 107 ? -5.569 9.718 12.082 1.00 66.94 107 ARG A O 1
ATOM 828 N N . LYS A 1 108 ? -4.130 8.016 12.318 1.00 63.34 108 LYS A N 1
ATOM 829 C CA . LYS A 1 108 ? -2.937 8.817 12.009 1.00 63.34 108 LYS A CA 1
ATOM 830 C C . LYS A 1 108 ? -2.975 9.247 10.538 1.00 63.34 108 LYS A C 1
ATOM 832 O O . LYS A 1 108 ? -3.386 8.423 9.714 1.00 63.34 108 LYS A O 1
ATOM 837 N N . PRO A 1 109 ? -2.519 10.467 10.206 1.00 63.38 109 PRO A N 1
ATOM 838 C CA . PRO A 1 109 ? -2.395 10.877 8.820 1.00 63.38 109 PRO A CA 1
ATOM 839 C C . PRO A 1 109 ? -1.399 9.941 8.146 1.00 63.38 109 PRO A C 1
ATOM 841 O O . PRO A 1 109 ? -0.374 9.568 8.727 1.00 63.38 109 PRO A O 1
ATOM 844 N N . ILE A 1 110 ? -1.736 9.514 6.937 1.00 69.06 110 ILE A N 1
ATOM 845 C CA . ILE A 1 110 ? -0.854 8.656 6.158 1.00 69.06 110 ILE A CA 1
ATOM 846 C C . ILE A 1 110 ? 0.078 9.563 5.382 1.00 69.06 110 ILE A C 1
ATOM 848 O O . ILE A 1 110 ? -0.352 10.520 4.733 1.00 69.06 110 ILE A O 1
ATOM 852 N N . LEU A 1 111 ? 1.364 9.268 5.504 1.00 81.06 111 LEU A N 1
ATOM 853 C CA . LEU A 1 111 ? 2.435 10.120 5.028 1.00 81.06 111 LEU A CA 1
ATOM 854 C C . LEU A 1 111 ? 3.043 9.538 3.752 1.00 81.06 111 LEU A C 1
ATOM 856 O O . LEU A 1 111 ? 2.907 8.350 3.453 1.00 81.06 111 LEU A O 1
ATOM 860 N N . ALA A 1 112 ? 3.789 10.361 3.021 1.00 84.25 112 ALA A N 1
ATOM 861 C CA . ALA A 1 112 ? 4.494 9.961 1.808 1.00 84.25 112 ALA A CA 1
ATOM 862 C C . ALA A 1 112 ? 5.314 8.683 2.025 1.00 84.25 112 ALA A C 1
ATOM 864 O O . ALA A 1 112 ? 5.248 7.752 1.225 1.00 84.25 112 ALA A O 1
ATOM 865 N N . LYS A 1 113 ? 6.045 8.607 3.146 1.00 80.88 113 LYS A N 1
ATOM 866 C CA . LYS A 1 113 ? 6.891 7.457 3.495 1.00 80.88 113 LYS A CA 1
ATOM 867 C C . LYS A 1 113 ? 6.129 6.147 3.695 1.00 80.88 113 LYS A C 1
ATOM 869 O O . LYS A 1 113 ? 6.750 5.091 3.626 1.00 80.88 113 LYS A O 1
ATOM 874 N N . ASP A 1 114 ? 4.829 6.218 3.965 1.00 70.19 114 ASP A N 1
ATOM 875 C CA . ASP A 1 114 ? 3.997 5.047 4.230 1.00 70.19 114 ASP A CA 1
ATOM 876 C C . ASP A 1 114 ? 3.482 4.416 2.927 1.00 70.19 114 ASP A C 1
ATOM 878 O O . ASP A 1 114 ? 3.192 3.223 2.899 1.00 70.19 114 ASP A O 1
ATOM 882 N N . ILE A 1 115 ? 3.412 5.192 1.834 1.00 74.25 115 ILE A N 1
ATOM 883 C CA . ILE A 1 115 ? 2.905 4.726 0.531 1.00 74.25 115 ILE A CA 1
ATOM 884 C C . ILE A 1 115 ? 3.924 4.780 -0.612 1.00 74.25 115 ILE A C 1
ATOM 886 O O . ILE A 1 115 ? 3.669 4.227 -1.686 1.00 74.25 115 ILE A O 1
ATOM 890 N N . MET A 1 116 ? 5.058 5.456 -0.422 1.00 81.38 116 MET A N 1
ATOM 891 C CA . MET A 1 116 ? 6.078 5.591 -1.457 1.00 81.38 116 MET A CA 1
ATOM 892 C C . MET A 1 116 ? 6.730 4.251 -1.790 1.00 81.38 116 MET A C 1
ATOM 894 O O . MET A 1 116 ? 6.946 3.396 -0.934 1.00 81.38 116 MET A O 1
ATOM 898 N N . SER A 1 117 ? 7.129 4.104 -3.050 1.00 76.69 117 SER A N 1
ATOM 899 C CA . SER A 1 117 ? 8.024 3.022 -3.447 1.00 76.69 117 SER A CA 1
ATOM 900 C C . SER A 1 117 ? 9.454 3.331 -2.985 1.00 76.69 117 SER A C 1
ATOM 902 O O . SER A 1 117 ? 9.982 4.406 -3.284 1.00 76.69 117 SER A O 1
ATOM 904 N N . TYR A 1 118 ? 10.072 2.375 -2.285 1.00 75.00 118 TYR A N 1
ATOM 905 C CA . TYR A 1 118 ? 11.451 2.414 -1.788 1.00 75.00 118 TYR A CA 1
ATOM 906 C C . TYR A 1 118 ? 12.110 1.026 -1.940 1.00 75.00 118 TYR A C 1
ATOM 908 O O . TYR A 1 118 ? 11.440 0.032 -1.655 1.00 75.00 118 TYR A O 1
ATOM 916 N N . PRO A 1 119 ? 13.398 0.928 -2.329 1.00 73.94 119 PRO A N 1
ATOM 917 C CA . PRO A 1 119 ? 14.245 2.004 -2.847 1.00 73.94 119 PRO A CA 1
ATOM 918 C C . PRO A 1 119 ? 13.806 2.425 -4.256 1.00 73.94 119 PRO A C 1
ATOM 920 O O . PRO A 1 119 ? 13.412 1.598 -5.081 1.00 73.94 119 PRO A O 1
ATOM 923 N N . VAL A 1 120 ? 13.858 3.726 -4.545 1.00 82.81 120 VAL A N 1
ATOM 924 C CA . VAL A 1 120 ? 13.467 4.252 -5.859 1.00 82.81 120 VAL A CA 1
ATOM 925 C C . VAL A 1 120 ? 14.570 4.022 -6.891 1.00 82.81 120 VAL A C 1
ATOM 927 O O . VAL A 1 120 ? 15.742 4.306 -6.652 1.00 82.81 120 VAL A O 1
ATOM 930 N N . LYS A 1 121 ? 14.195 3.510 -8.067 1.00 86.94 121 LYS A N 1
ATOM 931 C CA . LYS A 1 121 ? 15.105 3.441 -9.214 1.00 86.94 121 LYS A CA 1
ATOM 932 C C . LYS A 1 121 ? 15.295 4.835 -9.795 1.00 86.94 121 LYS A C 1
ATOM 934 O O . LYS A 1 121 ? 14.323 5.555 -10.001 1.00 86.94 121 LYS A O 1
ATOM 939 N N . VAL A 1 122 ? 16.542 5.182 -10.080 1.00 93.19 122 VAL A N 1
ATOM 940 C CA . VAL A 1 122 ? 16.951 6.482 -10.621 1.00 93.19 122 VAL A CA 1
ATOM 941 C C . VAL A 1 122 ? 17.925 6.281 -11.774 1.00 93.19 122 VAL A C 1
ATOM 943 O O . VAL A 1 122 ? 18.536 5.218 -11.893 1.00 93.19 122 VAL A O 1
ATOM 946 N N . VAL A 1 123 ? 18.091 7.305 -12.608 1.00 95.38 123 VAL A N 1
ATOM 947 C CA . VAL A 1 123 ? 19.122 7.347 -13.657 1.00 95.38 123 VAL A CA 1
ATOM 948 C C . VAL A 1 123 ? 20.022 8.561 -13.472 1.00 95.38 123 VAL A C 1
ATOM 950 O O . VAL A 1 123 ? 19.576 9.603 -12.996 1.00 95.38 123 VAL A O 1
ATOM 953 N N . LYS A 1 124 ? 21.297 8.442 -13.853 1.00 96.50 124 LYS A N 1
ATOM 954 C CA . LYS A 1 124 ? 22.220 9.584 -13.862 1.00 96.50 124 LYS A CA 1
ATOM 955 C C . LYS A 1 124 ? 21.907 10.507 -15.043 1.00 96.50 124 LYS A C 1
ATOM 957 O O . LYS A 1 124 ? 21.514 10.051 -16.114 1.00 96.50 124 LYS A O 1
ATOM 962 N N . GLU A 1 125 ? 22.132 11.803 -14.870 1.00 95.50 125 GLU A N 1
ATOM 963 C CA . GLU A 1 125 ? 21.773 12.838 -15.855 1.00 95.50 125 GLU A CA 1
ATOM 964 C C . GLU A 1 125 ? 22.486 12.743 -17.223 1.00 95.50 125 GLU A C 1
ATOM 966 O O . GLU A 1 125 ? 22.022 13.315 -18.211 1.00 95.50 125 GLU A O 1
ATOM 971 N N . ASN A 1 126 ? 23.591 11.996 -17.305 1.00 96.00 126 ASN A N 1
ATOM 972 C CA . ASN A 1 126 ? 24.358 11.798 -18.539 1.00 96.00 126 ASN A CA 1
ATOM 973 C C . ASN A 1 126 ? 24.012 10.495 -19.286 1.00 96.00 126 ASN A C 1
ATOM 975 O O . ASN A 1 126 ? 24.591 10.241 -20.338 1.00 96.00 126 ASN A O 1
ATOM 979 N N . VAL A 1 127 ? 23.089 9.672 -18.772 1.00 96.44 127 VAL A N 1
ATOM 980 C CA . VAL A 1 127 ? 22.622 8.463 -19.477 1.00 96.44 127 VAL A CA 1
ATOM 981 C C . VAL A 1 127 ? 21.893 8.869 -20.763 1.00 96.44 127 VAL A C 1
ATOM 983 O O . VAL A 1 127 ? 21.170 9.868 -20.771 1.00 96.44 127 VAL A O 1
ATOM 986 N N . SER A 1 128 ? 22.082 8.117 -21.849 1.00 97.19 128 SER A N 1
ATOM 987 C CA . SER A 1 128 ? 21.414 8.374 -23.130 1.00 97.19 128 SER A CA 1
ATOM 988 C C . SER A 1 128 ? 19.910 8.087 -23.068 1.00 97.19 128 SER A C 1
ATOM 990 O O . SER A 1 128 ? 19.453 7.263 -22.275 1.00 97.19 128 SER A O 1
ATOM 992 N N . ILE A 1 129 ? 19.128 8.717 -23.947 1.00 97.00 129 ILE A N 1
ATOM 993 C CA . ILE A 1 129 ? 17.686 8.447 -24.088 1.00 97.00 129 ILE A CA 1
ATOM 994 C C . ILE A 1 129 ? 17.406 6.956 -24.339 1.00 97.00 129 ILE A C 1
ATOM 996 O O . ILE A 1 129 ? 16.514 6.392 -23.711 1.00 97.00 129 ILE A O 1
ATOM 1000 N N . SER A 1 130 ? 18.197 6.304 -25.194 1.00 94.88 130 SER A N 1
ATOM 1001 C CA . SER A 1 130 ? 18.131 4.853 -25.445 1.00 94.88 130 SER A CA 1
ATOM 1002 C C . SER A 1 130 ? 18.379 4.018 -24.185 1.00 94.88 130 SER A C 1
ATOM 1004 O O . SER A 1 130 ? 17.597 3.120 -23.884 1.00 94.88 130 SER A O 1
ATOM 1006 N N . GLY A 1 131 ? 19.401 4.356 -23.394 1.00 94.88 131 GLY A N 1
ATOM 1007 C CA . GLY A 1 131 ? 19.675 3.659 -22.136 1.00 94.88 131 GLY A CA 1
ATOM 1008 C C . GLY A 1 131 ? 18.546 3.834 -21.117 1.00 94.88 131 GLY A C 1
ATOM 1009 O O . GLY A 1 131 ? 18.177 2.892 -20.416 1.00 94.88 131 GLY A O 1
ATOM 1010 N N . VAL A 1 132 ? 17.934 5.021 -21.057 1.00 95.50 132 VAL A N 1
ATOM 1011 C CA . VAL A 1 132 ? 16.751 5.242 -20.212 1.00 95.50 132 VAL A CA 1
ATOM 1012 C C . VAL A 1 132 ? 15.544 4.453 -20.726 1.00 95.50 132 VAL A C 1
ATOM 1014 O O . VAL A 1 132 ? 14.823 3.874 -19.916 1.00 95.50 132 VAL A O 1
ATOM 1017 N N . ASP A 1 133 ? 15.323 4.388 -22.041 1.00 94.81 133 ASP A N 1
ATOM 1018 C CA . ASP A 1 133 ? 14.245 3.599 -22.652 1.00 94.81 133 ASP A CA 1
ATOM 1019 C C . ASP A 1 133 ? 14.337 2.111 -22.282 1.00 94.81 133 ASP A C 1
ATOM 1021 O O . ASP A 1 133 ? 13.340 1.517 -21.862 1.00 94.81 133 ASP A O 1
ATOM 1025 N N . GLU A 1 134 ? 15.533 1.526 -22.355 1.00 90.12 134 GLU A N 1
ATOM 1026 C CA . GLU A 1 134 ? 15.786 0.144 -21.934 1.00 90.12 134 GLU A CA 1
ATOM 1027 C C . GLU A 1 134 ? 15.466 -0.073 -20.454 1.00 90.12 134 GLU A C 1
ATOM 1029 O O . GLU A 1 134 ? 14.799 -1.046 -20.103 1.00 90.12 134 GLU A O 1
ATOM 1034 N N . ILE A 1 135 ? 15.870 0.855 -19.581 1.00 86.31 135 ILE A N 1
ATOM 1035 C CA . ILE A 1 135 ? 15.561 0.797 -18.147 1.00 86.31 135 ILE A CA 1
ATOM 1036 C C . ILE A 1 135 ? 14.044 0.871 -17.923 1.00 86.31 135 ILE A C 1
ATOM 1038 O O . ILE A 1 135 ? 13.486 0.055 -17.188 1.00 86.31 135 ILE A O 1
ATOM 1042 N N . LEU A 1 136 ? 13.353 1.816 -18.567 1.00 86.75 136 LEU A N 1
ATOM 1043 C CA . LEU A 1 136 ? 11.900 1.956 -18.439 1.00 86.75 136 LEU A CA 1
ATOM 1044 C C . LEU A 1 136 ? 11.166 0.698 -18.921 1.00 86.75 136 LEU A C 1
ATOM 1046 O O . LEU A 1 136 ? 10.246 0.247 -18.237 1.00 86.75 136 LEU A O 1
ATOM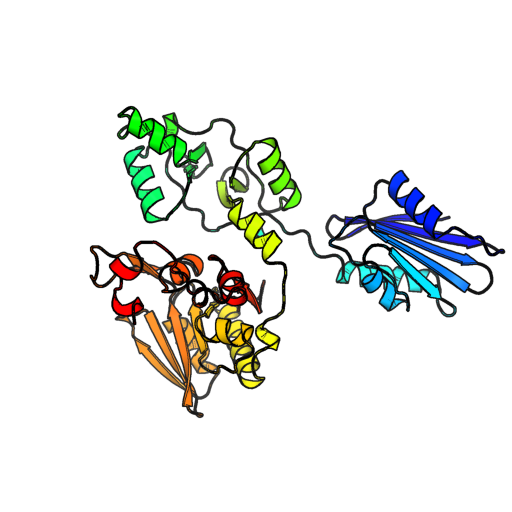 1050 N N . LYS A 1 137 ? 11.595 0.106 -20.044 1.00 79.31 137 LYS A N 1
ATOM 1051 C CA . LYS A 1 137 ? 11.066 -1.166 -20.564 1.00 79.31 137 LYS A CA 1
ATOM 1052 C C . LYS A 1 137 ? 11.323 -2.311 -19.587 1.00 79.31 137 LYS A C 1
ATOM 1054 O O . LYS A 1 137 ? 10.375 -2.991 -19.204 1.00 79.31 137 LYS A O 1
ATOM 1059 N N . LYS A 1 138 ? 12.570 -2.471 -19.132 1.00 74.44 138 LYS A N 1
ATOM 1060 C CA . LYS A 1 138 ? 13.003 -3.547 -18.226 1.00 74.44 138 LYS A CA 1
ATOM 1061 C C . LYS A 1 138 ? 12.187 -3.586 -16.935 1.00 74.44 138 LYS A C 1
ATOM 1063 O O . LYS A 1 138 ? 11.861 -4.665 -16.458 1.00 74.44 138 LYS A O 1
ATOM 1068 N N . TYR A 1 139 ? 11.853 -2.427 -16.370 1.00 74.62 139 TYR A N 1
ATOM 1069 C CA . TYR A 1 139 ? 11.121 -2.345 -15.100 1.00 74.62 139 TYR A CA 1
ATOM 1070 C C . TYR A 1 139 ? 9.632 -1.998 -15.256 1.00 74.62 139 TYR A C 1
ATOM 1072 O O . TYR A 1 139 ? 8.934 -1.806 -14.256 1.00 74.62 139 TYR A O 1
ATOM 1080 N N . GLY A 1 140 ? 9.128 -1.886 -16.490 1.00 76.69 140 GLY A N 1
ATOM 1081 C CA . GLY A 1 140 ? 7.740 -1.506 -16.763 1.00 76.69 140 GLY A CA 1
ATOM 1082 C C . GLY A 1 140 ? 7.359 -0.144 -16.170 1.00 76.69 140 GLY A C 1
ATOM 1083 O O . GLY A 1 140 ? 6.256 0.035 -15.651 1.00 76.69 140 GLY A O 1
ATOM 1084 N N . HIS A 1 141 ? 8.287 0.814 -16.161 1.00 84.00 141 HIS A N 1
ATOM 1085 C CA . HIS A 1 141 ? 8.076 2.145 -15.596 1.00 84.00 141 HIS A CA 1
ATOM 1086 C C . HIS A 1 141 ? 7.649 3.139 -16.681 1.00 84.00 141 HIS A C 1
ATOM 1088 O O . HIS A 1 141 ? 8.214 3.189 -17.767 1.00 84.00 141 HIS A O 1
ATOM 1094 N N . SER A 1 142 ? 6.672 3.997 -16.373 1.00 85.19 142 SER A N 1
ATOM 1095 C CA . SER A 1 142 ? 6.224 5.074 -17.278 1.00 85.19 142 SER A CA 1
ATOM 1096 C C . SER A 1 142 ? 7.004 6.385 -17.098 1.00 85.19 142 SER A C 1
ATOM 1098 O O . SER A 1 142 ? 6.659 7.428 -17.667 1.00 85.19 142 SER A O 1
ATOM 1100 N N . GLY A 1 143 ? 8.043 6.353 -16.271 1.00 90.12 143 GLY A N 1
ATOM 1101 C CA . GLY A 1 143 ? 9.042 7.395 -16.102 1.00 90.12 143 GLY A CA 1
ATOM 1102 C C . GLY A 1 143 ? 9.886 7.163 -14.862 1.00 90.12 143 GLY A C 1
ATOM 1103 O O . GLY A 1 143 ? 9.584 6.286 -14.052 1.00 90.12 143 GLY A O 1
ATOM 1104 N N . ILE A 1 144 ? 10.953 7.941 -14.745 1.00 92.56 144 ILE A N 1
ATOM 1105 C CA . ILE A 1 144 ? 12.014 7.700 -13.774 1.00 92.56 144 ILE A CA 1
ATOM 1106 C C . ILE A 1 144 ? 12.635 9.028 -13.313 1.00 92.56 144 ILE A C 1
ATOM 1108 O O . ILE A 1 144 ? 12.766 9.953 -14.123 1.00 92.56 144 ILE A O 1
ATOM 1112 N N . PRO A 1 145 ? 12.989 9.165 -12.024 1.00 94.75 145 PRO A N 1
ATOM 1113 C CA . PRO A 1 145 ? 13.762 10.300 -11.543 1.00 94.75 145 PRO A CA 1
ATOM 1114 C C . PRO A 1 145 ? 15.192 10.296 -12.089 1.00 94.75 145 PRO A C 1
ATOM 1116 O O . PRO A 1 145 ? 15.823 9.247 -12.231 1.00 94.75 145 PRO A O 1
ATOM 1119 N N . ILE A 1 146 ? 15.704 11.493 -12.344 1.00 95.31 146 ILE A N 1
ATOM 1120 C CA . ILE A 1 146 ? 17.067 11.759 -12.790 1.00 95.31 146 ILE A CA 1
ATOM 1121 C C . ILE A 1 146 ? 17.826 12.390 -11.630 1.00 95.31 146 ILE A C 1
ATOM 1123 O O . ILE A 1 146 ? 17.342 13.351 -11.022 1.00 95.31 146 ILE A O 1
ATOM 1127 N N . VAL A 1 147 ? 19.018 11.875 -11.350 1.00 95.19 147 VAL A N 1
ATOM 1128 C CA . VAL A 1 147 ? 19.894 12.381 -10.293 1.00 95.19 147 VAL A CA 1
ATOM 1129 C C . VAL A 1 147 ? 21.259 12.811 -10.829 1.00 95.19 147 VAL A C 1
ATOM 1131 O O . VAL A 1 147 ? 21.724 12.314 -11.861 1.00 95.19 147 VAL A O 1
ATOM 1134 N N . ASP A 1 148 ? 21.897 13.744 -10.126 1.00 94.12 148 ASP A N 1
ATOM 1135 C CA . ASP A 1 148 ? 23.280 14.146 -10.389 1.00 94.12 148 ASP A CA 1
ATOM 1136 C C . ASP A 1 148 ? 24.286 13.099 -9.866 1.00 94.12 148 ASP A C 1
ATOM 1138 O O . ASP A 1 148 ? 23.937 11.986 -9.450 1.00 94.12 148 ASP A O 1
ATOM 1142 N N . LYS A 1 149 ? 25.576 13.444 -9.901 1.00 92.19 149 LYS A N 1
ATOM 1143 C CA . LYS A 1 149 ? 26.658 12.608 -9.363 1.00 92.19 149 LYS A CA 1
ATOM 1144 C C . LYS A 1 149 ? 26.529 12.330 -7.854 1.00 92.19 149 LYS A C 1
ATOM 1146 O O . LYS A 1 149 ? 26.918 11.244 -7.437 1.00 92.19 149 LYS A O 1
ATOM 1151 N N . ASP A 1 150 ? 25.909 13.232 -7.093 1.00 91.12 150 ASP A N 1
ATOM 1152 C CA . ASP A 1 150 ? 25.787 13.210 -5.628 1.00 91.12 150 ASP A CA 1
ATOM 1153 C C . ASP A 1 150 ? 24.424 12.652 -5.140 1.00 91.12 150 ASP A C 1
ATOM 1155 O O . ASP A 1 150 ? 24.083 12.745 -3.956 1.00 91.12 150 ASP A O 1
ATOM 1159 N N . ASP A 1 151 ? 23.649 12.057 -6.058 1.00 86.56 151 ASP A N 1
ATOM 1160 C CA . ASP A 1 151 ? 22.293 11.514 -5.865 1.00 86.56 151 ASP A CA 1
ATOM 1161 C C . ASP A 1 151 ? 21.227 12.562 -5.505 1.00 86.56 151 ASP A C 1
ATOM 1163 O O . ASP A 1 151 ? 20.161 12.240 -4.963 1.00 86.56 151 ASP A O 1
ATOM 1167 N N . ASN A 1 152 ? 21.474 13.830 -5.838 1.00 93.38 152 ASN A N 1
ATOM 1168 C CA . ASN A 1 152 ? 20.445 14.853 -5.730 1.00 93.38 152 ASN A CA 1
ATOM 1169 C C . ASN A 1 152 ? 19.478 14.747 -6.901 1.00 93.38 152 ASN A C 1
ATOM 1171 O O . ASN A 1 152 ? 19.878 14.557 -8.049 1.00 93.38 152 ASN A O 1
ATOM 1175 N N . LEU A 1 153 ? 18.193 14.930 -6.613 1.00 94.19 153 LEU A N 1
ATOM 1176 C CA . LEU A 1 153 ? 17.158 14.964 -7.635 1.00 94.19 153 LEU A CA 1
ATOM 1177 C C . LEU A 1 153 ? 17.338 16.189 -8.539 1.00 94.19 153 LEU A C 1
ATOM 1179 O O . LEU A 1 153 ? 17.155 17.321 -8.093 1.00 94.19 153 LEU A O 1
ATOM 1183 N N . VAL A 1 154 ? 17.640 15.952 -9.816 1.00 93.69 154 VAL A N 1
ATOM 1184 C CA . VAL A 1 154 ? 17.780 17.008 -10.830 1.00 93.69 154 VAL A CA 1
ATOM 1185 C C . VAL A 1 154 ? 16.674 16.977 -11.872 1.00 93.69 154 VAL A C 1
ATOM 1187 O O . VAL A 1 154 ? 16.524 17.934 -12.616 1.00 93.69 154 VAL A O 1
ATOM 1190 N N . GLY A 1 155 ? 15.855 15.937 -11.952 1.00 92.81 155 GLY A N 1
ATOM 1191 C CA . GLY A 1 155 ? 14.712 15.970 -12.855 1.00 92.81 155 GLY A CA 1
ATOM 1192 C C . GLY A 1 155 ? 13.883 14.707 -12.825 1.00 92.81 155 GLY A C 1
ATOM 1193 O O . GLY A 1 155 ? 14.146 13.774 -12.071 1.00 92.81 155 GLY A O 1
ATOM 1194 N N . ILE A 1 156 ? 12.880 14.674 -13.687 1.00 93.25 156 ILE A N 1
ATOM 1195 C CA . ILE A 1 156 ? 12.111 13.478 -14.008 1.00 93.25 156 ILE A CA 1
ATOM 1196 C C . ILE A 1 156 ? 12.034 13.416 -15.526 1.00 93.25 156 ILE A C 1
ATOM 1198 O O . ILE A 1 156 ? 11.934 14.456 -16.181 1.00 93.25 156 ILE A O 1
ATOM 1202 N N . ILE A 1 157 ? 12.063 12.205 -16.070 1.00 93.12 157 ILE A N 1
ATOM 1203 C CA . ILE A 1 157 ? 11.708 11.966 -17.465 1.00 93.12 157 ILE A CA 1
ATOM 1204 C C . ILE A 1 157 ? 10.589 10.942 -17.559 1.00 93.12 157 ILE A C 1
ATOM 1206 O O . ILE A 1 157 ? 10.520 9.979 -16.788 1.00 93.12 157 ILE A O 1
ATOM 1210 N N . THR A 1 158 ? 9.662 11.178 -18.478 1.00 92.12 158 THR A N 1
ATOM 1211 C CA . THR A 1 158 ? 8.514 10.312 -18.712 1.00 92.12 158 THR A CA 1
ATOM 1212 C C . THR A 1 158 ? 8.691 9.492 -19.981 1.00 92.12 158 THR A C 1
ATOM 1214 O O . THR A 1 158 ? 9.470 9.833 -20.867 1.00 92.12 158 THR A O 1
ATOM 1217 N N . ARG A 1 159 ? 7.913 8.412 -20.098 1.00 91.44 159 ARG A N 1
ATOM 1218 C CA . ARG A 1 159 ? 7.852 7.617 -21.326 1.00 91.44 159 ARG A CA 1
ATOM 1219 C C . ARG A 1 159 ? 7.521 8.473 -22.554 1.00 91.44 159 ARG A C 1
ATOM 1221 O O . ARG A 1 159 ? 8.140 8.299 -23.590 1.00 91.44 159 ARG A O 1
ATOM 1228 N N . LYS A 1 160 ? 6.622 9.449 -22.400 1.00 89.94 160 LYS A N 1
ATOM 1229 C CA . LYS A 1 160 ? 6.236 10.376 -23.470 1.00 89.94 160 LYS A CA 1
ATOM 1230 C C . LYS A 1 160 ? 7.414 11.230 -23.953 1.00 89.94 160 LYS A C 1
ATOM 1232 O O . LYS A 1 160 ? 7.535 11.466 -25.150 1.00 89.94 160 LYS A O 1
ATOM 1237 N N . ASP A 1 161 ? 8.276 11.674 -23.039 1.00 91.88 161 ASP A N 1
ATOM 1238 C CA . ASP A 1 161 ? 9.461 12.472 -23.385 1.00 91.88 161 ASP A CA 1
ATOM 1239 C C . ASP A 1 161 ? 10.489 11.626 -24.143 1.00 91.88 161 ASP A C 1
ATOM 1241 O O . ASP A 1 161 ? 11.041 12.075 -25.146 1.00 91.88 161 ASP A O 1
ATOM 1245 N N . ILE A 1 162 ? 10.686 10.379 -23.698 1.00 94.44 162 ILE A N 1
ATOM 1246 C CA . ILE A 1 162 ? 11.547 9.392 -24.361 1.00 94.44 162 ILE A CA 1
ATOM 1247 C C . ILE A 1 162 ? 11.047 9.100 -25.777 1.00 94.44 162 ILE A C 1
ATOM 1249 O O . ILE A 1 162 ? 11.813 9.233 -26.728 1.00 94.44 162 ILE A O 1
ATOM 1253 N N . ASP A 1 163 ? 9.764 8.763 -25.931 1.00 93.00 163 ASP A N 1
ATOM 1254 C CA . ASP A 1 163 ? 9.176 8.425 -27.230 1.00 93.00 163 ASP A CA 1
ATOM 1255 C C . ASP A 1 163 ? 9.286 9.612 -28.205 1.00 93.00 163 ASP A C 1
ATOM 1257 O O . ASP A 1 163 ? 9.635 9.434 -29.373 1.00 93.00 163 ASP A O 1
ATOM 1261 N N . LYS A 1 164 ? 9.075 10.845 -27.716 1.00 92.81 164 LYS A N 1
ATOM 1262 C CA . LYS A 1 164 ? 9.256 12.068 -28.511 1.00 92.81 164 LYS A CA 1
ATOM 1263 C C . LYS A 1 164 ? 10.715 12.265 -28.933 1.00 92.81 164 LYS A C 1
ATOM 1265 O O . LYS A 1 164 ? 10.971 12.568 -30.094 1.00 92.81 164 LYS A O 1
ATOM 1270 N N . ALA A 1 165 ? 11.671 12.088 -28.021 1.00 93.75 165 ALA A N 1
ATOM 1271 C CA . ALA A 1 165 ? 13.094 12.229 -28.328 1.00 93.75 165 ALA A CA 1
ATOM 1272 C C . ALA A 1 165 ? 13.566 11.185 -29.357 1.00 93.75 165 ALA A C 1
ATOM 1274 O O . ALA A 1 165 ? 14.259 11.535 -30.314 1.00 93.75 165 ALA A O 1
ATOM 1275 N N . ILE A 1 166 ? 13.139 9.927 -29.211 1.00 93.25 166 ILE A N 1
ATOM 1276 C CA . ILE A 1 166 ? 13.436 8.849 -30.167 1.00 93.25 166 ILE A CA 1
ATOM 1277 C C . ILE A 1 166 ? 12.817 9.154 -31.535 1.00 93.25 166 ILE A C 1
ATOM 1279 O O . ILE A 1 166 ? 13.500 9.024 -32.548 1.00 93.25 166 ILE A O 1
ATOM 1283 N N . GLY A 1 167 ? 11.566 9.626 -31.573 1.00 92.62 167 GLY A N 1
ATOM 1284 C CA . GLY A 1 167 ? 10.892 10.026 -32.813 1.00 92.62 167 GLY A CA 1
ATOM 1285 C C . GLY A 1 167 ? 11.609 11.142 -33.585 1.00 92.62 167 GLY A C 1
ATOM 1286 O O . GLY A 1 167 ? 11.455 11.240 -34.798 1.00 92.62 167 GLY A O 1
ATOM 1287 N N . HIS A 1 168 ? 12.436 11.944 -32.908 1.00 94.31 168 HIS A N 1
ATOM 1288 C CA . HIS A 1 168 ? 13.285 12.973 -33.515 1.00 94.31 168 HIS A CA 1
ATOM 1289 C C . HIS A 1 168 ? 14.739 12.521 -33.760 1.00 94.31 168 HIS A C 1
ATOM 1291 O O . HIS A 1 168 ? 15.589 13.351 -34.074 1.00 94.31 168 HIS A O 1
ATOM 1297 N N . GLY A 1 169 ? 15.060 11.231 -33.606 1.00 93.69 169 GLY A N 1
ATOM 1298 C CA . GLY A 1 169 ? 16.412 10.700 -33.826 1.00 93.69 169 GLY A CA 1
ATOM 1299 C C . GLY A 1 169 ? 17.418 11.018 -32.709 1.00 93.69 169 GLY A C 1
ATOM 1300 O O . GLY A 1 169 ? 18.623 10.842 -32.885 1.00 93.69 169 GLY A O 1
ATOM 1301 N N . LEU A 1 170 ? 16.952 11.458 -31.536 1.00 95.06 170 LEU A N 1
ATOM 1302 C CA . LEU A 1 170 ? 17.797 11.907 -30.420 1.00 95.06 170 LEU A CA 1
ATOM 1303 C C . LEU A 1 170 ? 18.108 10.788 -29.411 1.00 95.06 170 LEU A C 1
ATOM 1305 O O . LEU A 1 170 ? 18.421 11.051 -28.252 1.00 95.06 170 LEU A O 1
ATOM 1309 N N . SER A 1 171 ? 18.063 9.524 -29.837 1.00 93.31 171 SER A N 1
ATOM 1310 C CA . SER A 1 171 ? 18.269 8.348 -28.974 1.00 93.31 171 SER A CA 1
ATOM 1311 C C . SER A 1 171 ? 19.637 8.310 -28.275 1.00 93.31 171 SER A C 1
ATOM 1313 O O . SER A 1 171 ? 19.780 7.692 -27.218 1.00 93.31 171 SER A O 1
ATOM 1315 N N . HIS A 1 172 ? 20.648 8.952 -28.860 1.00 95.25 172 HIS A N 1
ATOM 1316 C CA . HIS A 1 172 ? 22.012 9.036 -28.329 1.00 95.25 172 HIS A CA 1
ATOM 1317 C C . HIS A 1 172 ? 22.199 10.199 -27.341 1.00 95.25 172 HIS A C 1
ATOM 1319 O O . HIS A 1 172 ? 23.162 10.206 -26.577 1.00 95.25 172 HIS A O 1
ATOM 1325 N N . ALA A 1 173 ? 21.298 11.185 -27.351 1.00 95.56 173 ALA A N 1
ATOM 1326 C CA . ALA A 1 173 ? 21.445 12.401 -26.567 1.00 95.56 173 ALA A CA 1
ATOM 1327 C C . ALA A 1 173 ? 21.287 12.123 -25.058 1.00 95.56 173 ALA A C 1
ATOM 1329 O O . ALA A 1 173 ? 20.553 11.207 -24.671 1.00 95.56 173 ALA A O 1
ATOM 1330 N N . PRO A 1 174 ? 21.958 12.898 -24.185 1.00 96.50 174 PRO A N 1
ATOM 1331 C CA . PRO A 1 174 ? 21.882 12.703 -22.743 1.00 96.50 174 PRO A CA 1
ATOM 1332 C C . PRO A 1 174 ? 20.533 13.162 -22.174 1.00 96.50 174 PRO A C 1
ATOM 1334 O O . PRO A 1 174 ? 19.987 14.199 -22.560 1.00 96.50 174 PRO A O 1
ATOM 1337 N N . VAL A 1 175 ? 20.033 12.428 -21.179 1.00 94.94 175 VAL A N 1
ATOM 1338 C CA . VAL A 1 175 ? 18.706 12.633 -20.582 1.00 94.94 175 VAL A CA 1
ATOM 1339 C C . VAL A 1 175 ? 18.530 14.017 -19.945 1.00 94.94 175 VAL A C 1
ATOM 1341 O O . VAL A 1 175 ? 17.424 14.560 -19.941 1.00 94.94 175 VAL A O 1
ATOM 1344 N N . LYS A 1 176 ? 19.612 14.651 -19.469 1.00 93.75 176 LYS A N 1
ATOM 1345 C CA . LYS A 1 176 ? 19.579 16.017 -18.915 1.00 93.75 176 LYS A CA 1
ATOM 1346 C C . LYS A 1 176 ? 18.996 17.071 -19.859 1.00 93.75 176 LYS A C 1
ATOM 1348 O O . LYS A 1 176 ? 18.480 18.070 -19.367 1.00 93.75 176 LYS A O 1
ATOM 1353 N N . GLY A 1 177 ? 19.060 16.853 -21.177 1.00 89.94 177 GLY A N 1
ATOM 1354 C CA . GLY A 1 177 ? 18.488 17.756 -22.183 1.00 89.94 177 GLY A CA 1
ATOM 1355 C C . GLY A 1 177 ? 16.963 17.675 -22.313 1.00 89.94 177 GLY A C 1
ATOM 1356 O O . GLY A 1 177 ? 16.359 18.555 -22.914 1.00 89.94 177 GLY A O 1
ATOM 1357 N N . PHE A 1 178 ? 16.336 16.647 -21.733 1.00 89.88 178 PHE A N 1
ATOM 1358 C CA . PHE A 1 178 ? 14.910 16.331 -21.907 1.00 89.88 178 PHE A CA 1
ATOM 1359 C C . PHE A 1 178 ? 14.151 16.247 -20.575 1.00 89.88 178 PHE A C 1
ATOM 1361 O O . PHE A 1 178 ? 12.988 15.851 -20.538 1.00 89.88 178 PHE A O 1
ATOM 1368 N N . ARG A 1 179 ? 14.808 16.596 -19.463 1.00 82.38 179 ARG A N 1
ATOM 1369 C CA . ARG A 1 179 ? 14.218 16.568 -18.119 1.00 82.38 179 ARG A CA 1
ATOM 1370 C C . ARG A 1 179 ? 13.220 17.711 -17.905 1.00 82.38 179 ARG A C 1
ATOM 1372 O O . ARG A 1 179 ? 13.395 18.813 -18.427 1.00 82.38 179 ARG A O 1
ATOM 1379 N N . SER A 1 180 ? 12.234 17.497 -17.037 1.00 80.50 180 SER A N 1
ATOM 1380 C CA . SER A 1 180 ? 11.422 18.597 -16.493 1.00 80.50 180 SER A CA 1
ATOM 1381 C C . SER A 1 180 ? 12.265 19.496 -15.572 1.00 80.50 180 SER A C 1
ATOM 1383 O O . SER A 1 180 ? 12.982 18.986 -14.711 1.00 80.50 180 SER A O 1
ATOM 1385 N N . HIS A 1 181 ? 12.176 20.822 -15.743 1.00 70.81 181 HIS A N 1
ATOM 1386 C CA . HIS A 1 181 ? 12.956 21.805 -14.968 1.00 70.81 181 HIS A CA 1
ATOM 1387 C C . HIS A 1 181 ? 12.256 22.246 -13.668 1.00 70.81 181 HIS A C 1
ATOM 1389 O O . HIS A 1 181 ? 12.926 22.539 -12.680 1.00 70.81 181 HIS A O 1
ATOM 1395 N N . SER A 1 182 ? 10.920 22.240 -13.633 1.00 75.19 182 SER A N 1
ATOM 1396 C CA . SER A 1 182 ? 10.117 22.449 -12.424 1.00 75.19 182 SER A CA 1
ATOM 1397 C C . SER A 1 182 ? 9.825 21.105 -11.752 1.00 75.19 182 SER A C 1
ATOM 1399 O O . SER A 1 182 ? 8.948 20.346 -12.162 1.00 75.19 182 SER A O 1
ATOM 1401 N N . ILE A 1 183 ? 10.605 20.776 -10.723 1.00 83.62 183 ILE A N 1
ATOM 1402 C CA . ILE A 1 183 ? 10.481 19.498 -10.016 1.00 83.62 183 ILE A CA 1
ATOM 1403 C C . ILE A 1 183 ? 9.552 19.675 -8.821 1.00 83.62 183 ILE A C 1
ATOM 1405 O O . ILE A 1 183 ? 9.970 20.112 -7.748 1.00 83.62 183 ILE A O 1
ATOM 1409 N N . VAL A 1 184 ? 8.295 19.289 -8.999 1.00 92.06 184 VAL A N 1
ATOM 1410 C CA . VAL A 1 184 ? 7.364 19.123 -7.881 1.00 92.06 184 VAL A CA 1
ATOM 1411 C C . VAL A 1 184 ? 7.804 17.904 -7.070 1.00 92.06 184 VAL A C 1
ATOM 1413 O O . VAL A 1 184 ? 8.022 16.828 -7.629 1.00 92.06 184 VAL A O 1
ATOM 1416 N N . ARG A 1 185 ? 7.979 18.074 -5.759 1.00 93.81 185 ARG A N 1
ATOM 1417 C CA . ARG A 1 185 ? 8.512 17.056 -4.840 1.00 93.81 185 ARG A CA 1
ATOM 1418 C C . ARG A 1 185 ? 7.861 17.169 -3.466 1.00 93.81 185 ARG A C 1
ATOM 1420 O O . ARG A 1 185 ? 7.412 18.247 -3.097 1.00 93.81 185 ARG A O 1
ATOM 1427 N N . ALA A 1 186 ? 7.873 16.074 -2.714 1.00 94.88 186 ALA A N 1
ATOM 1428 C CA . ALA A 1 186 ? 7.345 15.993 -1.353 1.00 94.88 186 ALA A CA 1
ATOM 1429 C C . ALA A 1 186 ? 8.425 15.550 -0.352 1.00 94.88 186 ALA A C 1
ATOM 1431 O O . ALA A 1 186 ? 9.444 14.961 -0.728 1.00 94.88 186 ALA A O 1
ATOM 1432 N N . GLY A 1 187 ? 8.200 15.814 0.934 1.00 94.62 187 GLY A N 1
ATOM 1433 C CA . GLY A 1 187 ? 8.994 15.261 2.030 1.00 94.62 187 GLY A CA 1
ATOM 1434 C C . GLY A 1 187 ? 8.445 13.909 2.511 1.00 94.62 187 GLY A C 1
ATOM 1435 O O . GLY A 1 187 ? 7.293 13.573 2.241 1.00 94.62 187 GLY A O 1
ATOM 1436 N N . PRO A 1 188 ? 9.222 13.113 3.271 1.00 87.81 188 PRO A N 1
ATOM 1437 C CA . PRO A 1 188 ? 8.760 11.820 3.796 1.00 87.81 188 PRO A CA 1
ATOM 1438 C C . PRO A 1 188 ? 7.551 11.929 4.735 1.00 87.81 188 PRO A C 1
ATOM 1440 O O . PRO A 1 188 ? 6.814 10.958 4.898 1.00 87.81 188 PRO A O 1
ATOM 1443 N N . ASN A 1 189 ? 7.365 13.091 5.363 1.00 85.62 189 ASN A N 1
ATOM 1444 C CA . ASN A 1 189 ? 6.264 13.369 6.282 1.00 85.62 189 ASN A CA 1
ATOM 1445 C C . ASN A 1 189 ? 5.151 14.217 5.644 1.00 85.62 189 ASN A C 1
ATOM 1447 O O . ASN A 1 189 ? 4.292 14.693 6.368 1.00 85.62 189 ASN A O 1
ATOM 1451 N N . THR A 1 190 ? 5.171 14.432 4.327 1.00 87.38 190 THR A N 1
ATOM 1452 C CA . THR A 1 190 ? 4.071 15.099 3.614 1.00 87.38 190 THR A CA 1
ATOM 1453 C C . THR A 1 190 ? 2.841 14.190 3.627 1.00 87.38 190 THR A C 1
ATOM 1455 O O . THR A 1 190 ? 2.971 12.995 3.350 1.00 87.38 190 THR A O 1
ATOM 1458 N N . GLY A 1 191 ? 1.667 14.727 3.960 1.00 82.00 191 GLY A N 1
ATOM 1459 C CA . GLY A 1 191 ? 0.415 13.967 4.006 1.00 82.00 191 GLY A CA 1
ATOM 1460 C C . GLY A 1 191 ? -0.086 13.568 2.615 1.00 82.00 191 GLY A C 1
ATOM 1461 O O . GLY A 1 191 ? 0.196 14.237 1.623 1.00 82.00 191 GLY A O 1
ATOM 1462 N N . ILE A 1 192 ? -0.852 12.476 2.519 1.00 82.88 192 ILE A N 1
ATOM 1463 C CA . ILE A 1 192 ? -1.418 12.034 1.230 1.00 82.88 192 ILE A CA 1
ATOM 1464 C C . ILE A 1 192 ? -2.312 13.099 0.585 1.00 82.88 192 ILE A C 1
ATOM 1466 O O . ILE A 1 192 ? -2.235 13.245 -0.630 1.00 82.88 192 ILE A O 1
ATOM 1470 N N . GLY A 1 193 ? -3.117 13.831 1.364 1.00 80.44 193 GLY A N 1
ATOM 1471 C CA . GLY A 1 193 ? -3.978 14.899 0.837 1.00 80.44 193 GLY A CA 1
ATOM 1472 C C . GLY A 1 193 ? -3.168 15.958 0.090 1.00 80.44 193 GLY A C 1
ATOM 1473 O O . GLY A 1 193 ? -3.381 16.172 -1.096 1.00 80.44 193 GLY A O 1
ATOM 1474 N N . GLU A 1 194 ? -2.121 16.480 0.728 1.00 84.75 194 GLU A N 1
ATOM 1475 C CA . GLU A 1 194 ? -1.202 17.440 0.106 1.00 84.75 194 GLU A CA 1
ATOM 1476 C C . GLU A 1 194 ? -0.525 16.861 -1.153 1.00 84.75 194 GLU A C 1
ATOM 1478 O O . GLU A 1 194 ? -0.388 17.535 -2.170 1.00 84.75 194 GLU A O 1
ATOM 1483 N N . ILE A 1 195 ? -0.142 15.578 -1.143 1.00 91.12 195 ILE A N 1
ATOM 1484 C CA . ILE A 1 195 ? 0.392 14.901 -2.339 1.00 91.12 195 ILE A CA 1
ATOM 1485 C C . ILE A 1 195 ? -0.658 14.837 -3.461 1.00 91.12 195 ILE A C 1
ATOM 1487 O O . ILE A 1 195 ? -0.301 14.984 -4.632 1.00 91.12 195 ILE A O 1
ATOM 1491 N N . GLN A 1 196 ? -1.930 14.589 -3.139 1.00 88.75 196 GLN A N 1
ATOM 1492 C CA . GLN A 1 196 ? -3.021 14.593 -4.117 1.00 88.75 196 GLN A CA 1
ATOM 1493 C C . GLN A 1 196 ? -3.193 15.980 -4.728 1.00 88.75 196 GLN A C 1
ATOM 1495 O O . GLN A 1 196 ? -3.235 16.077 -5.955 1.00 88.75 196 GLN A O 1
ATOM 1500 N N . ASP A 1 197 ? -3.207 17.022 -3.902 1.00 85.94 197 ASP A N 1
ATOM 1501 C CA . ASP A 1 197 ? -3.333 18.410 -4.344 1.00 85.94 197 ASP A CA 1
ATOM 1502 C C . ASP A 1 197 ? -2.175 18.780 -5.274 1.00 85.94 197 ASP A C 1
ATOM 1504 O O . ASP A 1 197 ? -2.400 19.166 -6.421 1.00 85.94 197 ASP A O 1
ATOM 1508 N N . LEU A 1 198 ? -0.933 18.481 -4.873 1.00 92.44 198 LEU A N 1
ATOM 1509 C CA . LEU A 1 198 ? 0.247 18.664 -5.721 1.00 92.44 198 LEU A CA 1
ATOM 1510 C C . LEU A 1 198 ? 0.127 17.927 -7.067 1.00 92.44 198 LEU A C 1
ATOM 1512 O O . LEU A 1 198 ? 0.566 18.450 -8.095 1.00 92.44 198 LEU A O 1
ATOM 1516 N N . MET A 1 199 ? -0.450 16.718 -7.098 1.00 92.38 199 MET A N 1
ATOM 1517 C CA . MET A 1 199 ? -0.672 15.978 -8.349 1.00 92.38 199 MET A CA 1
ATOM 1518 C C . MET A 1 199 ? -1.756 16.604 -9.229 1.00 92.38 199 MET A C 1
ATOM 1520 O O . MET A 1 199 ? -1.613 16.584 -10.455 1.00 92.38 199 MET A O 1
ATOM 1524 N N . ILE A 1 200 ? -2.833 17.107 -8.625 1.00 87.75 200 ILE A N 1
ATOM 1525 C CA . ILE A 1 200 ? -3.976 17.709 -9.318 1.00 87.75 200 ILE A CA 1
ATOM 1526 C C . ILE A 1 200 ? -3.575 19.068 -9.889 1.00 87.75 200 ILE A C 1
ATOM 1528 O O . ILE A 1 200 ? -3.663 19.260 -11.101 1.00 87.75 200 ILE A O 1
ATOM 1532 N N . GLU A 1 201 ? -3.058 19.962 -9.048 1.00 90.31 201 GLU A N 1
ATOM 1533 C CA . GLU A 1 201 ? -2.686 21.336 -9.404 1.00 90.31 201 GLU A CA 1
ATOM 1534 C C . GLU A 1 201 ? -1.626 21.386 -10.506 1.00 90.31 201 GLU A C 1
ATOM 1536 O O . GLU A 1 201 ? -1.703 22.201 -11.422 1.00 90.31 201 GLU A O 1
ATOM 1541 N N . ASN A 1 202 ? -0.650 20.474 -10.457 1.00 89.50 202 ASN A N 1
ATOM 1542 C CA . ASN A 1 202 ? 0.437 20.432 -11.435 1.00 89.50 202 ASN A CA 1
ATOM 1543 C C . ASN A 1 202 ? 0.156 19.474 -12.607 1.00 89.50 202 ASN A C 1
ATOM 1545 O O . ASN A 1 202 ? 0.996 19.321 -13.494 1.00 89.50 202 ASN A O 1
ATOM 1549 N N . GLY A 1 203 ? -0.985 18.774 -12.613 1.00 87.75 203 GLY A N 1
ATOM 1550 C CA . GLY A 1 203 ? -1.339 17.806 -13.657 1.00 87.75 203 GLY A CA 1
ATOM 1551 C C . GLY A 1 203 ? -0.391 16.601 -13.763 1.00 87.75 203 GLY A C 1
ATOM 1552 O O . GLY A 1 203 ? -0.369 15.907 -14.784 1.00 87.75 203 GLY A O 1
ATOM 1553 N N . ILE A 1 204 ? 0.390 16.308 -12.720 1.00 89.81 204 ILE A N 1
ATOM 1554 C CA . ILE A 1 204 ? 1.443 15.283 -12.729 1.00 89.81 204 ILE A CA 1
ATOM 1555 C C . ILE A 1 204 ? 0.962 13.935 -12.184 1.00 89.81 204 ILE A C 1
ATOM 1557 O O . ILE A 1 204 ? 0.025 13.827 -11.394 1.00 89.81 204 ILE A O 1
ATOM 1561 N N . GLY A 1 205 ? 1.596 12.857 -12.652 1.00 88.06 205 GLY A N 1
ATOM 1562 C CA . GLY A 1 205 ? 1.245 11.479 -12.282 1.00 88.06 205 GLY A CA 1
ATOM 1563 C C . GLY A 1 205 ? 2.101 10.857 -11.180 1.00 88.06 205 GLY A C 1
ATOM 1564 O O . GLY A 1 205 ? 1.876 9.702 -10.804 1.00 88.06 205 GLY A O 1
ATOM 1565 N N . ARG A 1 206 ? 3.134 11.572 -10.735 1.00 91.50 206 ARG A N 1
ATOM 1566 C CA . ARG A 1 206 ? 4.161 11.071 -9.824 1.00 91.50 206 ARG A CA 1
ATOM 1567 C C . ARG A 1 206 ? 4.852 12.220 -9.109 1.00 91.50 206 ARG A C 1
ATOM 1569 O O . ARG A 1 206 ? 5.101 13.249 -9.727 1.00 91.50 206 ARG A O 1
ATOM 1576 N N . ILE A 1 207 ? 5.193 11.999 -7.848 1.00 95.06 207 ILE A N 1
ATOM 1577 C CA . ILE A 1 207 ? 5.879 12.958 -6.988 1.00 95.06 207 ILE A CA 1
ATOM 1578 C C . ILE A 1 207 ? 7.073 12.243 -6.348 1.00 95.06 207 ILE A C 1
ATOM 1580 O O . ILE A 1 207 ? 6.884 11.292 -5.584 1.00 95.06 207 ILE A O 1
ATOM 1584 N N . PRO A 1 208 ? 8.313 12.643 -6.672 1.00 94.88 208 PRO A N 1
ATOM 1585 C CA . PRO A 1 208 ? 9.494 12.207 -5.945 1.00 94.88 208 PRO A CA 1
ATOM 1586 C C . PRO A 1 208 ? 9.421 12.644 -4.485 1.00 94.88 208 PRO A C 1
ATOM 1588 O O . PRO A 1 208 ? 9.068 13.783 -4.178 1.00 94.88 208 PRO A O 1
ATOM 1591 N N . VAL A 1 209 ? 9.810 11.739 -3.597 1.00 95.06 209 VAL A N 1
ATOM 1592 C CA . VAL A 1 209 ? 9.956 12.010 -2.171 1.00 95.06 209 VAL A CA 1
ATOM 1593 C C . VAL A 1 209 ? 11.433 12.225 -1.889 1.00 95.06 209 VAL A C 1
ATOM 1595 O O . VAL A 1 209 ? 12.258 11.346 -2.157 1.00 95.06 209 VAL A O 1
ATOM 1598 N N . THR A 1 210 ? 11.773 13.396 -1.361 1.00 94.06 210 THR A N 1
ATOM 1599 C CA . THR A 1 210 ? 13.154 13.780 -1.061 1.00 94.06 210 THR A CA 1
ATOM 1600 C C . THR A 1 210 ? 13.345 14.042 0.422 1.00 94.06 210 THR A C 1
ATOM 1602 O O . THR A 1 210 ? 12.526 14.720 1.039 1.00 94.06 210 THR A O 1
ATOM 1605 N N . ASP A 1 211 ? 14.466 13.578 0.969 1.00 91.12 211 ASP A N 1
ATOM 1606 C CA . ASP A 1 211 ? 15.001 14.096 2.225 1.00 91.12 211 ASP A CA 1
ATOM 1607 C C . ASP A 1 211 ? 16.087 15.129 1.888 1.00 91.12 211 ASP A C 1
ATOM 1609 O O . ASP A 1 211 ? 17.123 14.818 1.288 1.00 91.12 211 ASP A O 1
ATOM 1613 N N . LYS A 1 212 ? 15.806 16.401 2.189 1.00 86.44 212 LYS A N 1
ATOM 1614 C CA . LYS A 1 212 ? 16.576 17.573 1.737 1.00 86.44 212 LYS A CA 1
ATOM 1615 C C . LYS A 1 212 ? 16.675 17.668 0.203 1.00 86.44 212 LYS A C 1
ATOM 1617 O O . LYS A 1 212 ? 15.789 18.223 -0.447 1.00 86.44 212 LYS A O 1
ATOM 1622 N N . LYS A 1 213 ? 17.768 17.176 -0.386 1.00 86.12 213 LYS A N 1
ATOM 1623 C CA . LYS A 1 213 ? 18.007 17.141 -1.844 1.00 86.12 213 LYS A CA 1
ATOM 1624 C C . LYS A 1 213 ? 18.092 15.720 -2.399 1.00 86.12 213 LYS A C 1
ATOM 1626 O O . LYS A 1 213 ? 17.941 15.537 -3.607 1.00 86.12 213 LYS A O 1
ATOM 1631 N N . LYS A 1 214 ? 18.288 14.726 -1.531 1.00 91.81 214 LYS A N 1
ATOM 1632 C CA . LYS A 1 214 ? 18.431 13.332 -1.937 1.00 91.81 214 LYS A CA 1
ATOM 1633 C C . LYS A 1 214 ? 17.065 12.716 -2.132 1.00 91.81 214 LYS A C 1
ATOM 1635 O O . LYS A 1 214 ? 16.190 12.834 -1.273 1.00 91.81 214 LYS A O 1
ATOM 1640 N N . ILE A 1 215 ? 16.887 12.057 -3.266 1.00 92.00 215 ILE A N 1
ATOM 1641 C CA . ILE A 1 215 ? 15.679 11.283 -3.496 1.00 92.00 215 ILE A CA 1
ATOM 1642 C C . ILE A 1 215 ? 15.727 10.011 -2.652 1.00 92.00 215 ILE A C 1
ATOM 1644 O O . ILE A 1 215 ? 16.705 9.271 -2.667 1.00 92.00 215 ILE A O 1
ATOM 1648 N N . ILE A 1 216 ? 14.659 9.782 -1.898 1.00 90.31 216 ILE A N 1
ATOM 1649 C CA . ILE A 1 216 ? 14.497 8.587 -1.073 1.00 90.31 216 ILE A CA 1
ATOM 1650 C C . ILE A 1 216 ? 13.382 7.701 -1.621 1.00 90.31 216 ILE A C 1
ATOM 1652 O O . ILE A 1 216 ? 13.497 6.487 -1.549 1.00 90.31 216 ILE A O 1
ATOM 1656 N N . GLY A 1 217 ? 12.345 8.263 -2.243 1.00 89.19 217 GLY A N 1
ATOM 1657 C CA . GLY A 1 217 ? 11.221 7.483 -2.752 1.00 89.19 217 GLY A CA 1
ATOM 1658 C C . GLY A 1 217 ? 10.474 8.170 -3.883 1.00 89.19 217 GLY A C 1
ATOM 1659 O O . GLY A 1 217 ? 10.846 9.249 -4.345 1.00 89.19 217 GLY A O 1
ATOM 1660 N N . ILE A 1 218 ? 9.393 7.542 -4.332 1.00 91.06 218 ILE A N 1
ATOM 1661 C CA . ILE A 1 218 ? 8.452 8.128 -5.288 1.00 91.06 218 ILE A CA 1
ATOM 1662 C C . ILE A 1 218 ? 7.035 7.655 -4.976 1.00 91.06 218 ILE A C 1
ATOM 1664 O O . ILE A 1 218 ? 6.818 6.478 -4.684 1.00 91.06 218 ILE A O 1
ATOM 1668 N N . VAL A 1 219 ? 6.073 8.570 -5.052 1.00 90.69 219 VAL A N 1
ATOM 1669 C CA . VAL A 1 219 ? 4.640 8.272 -4.962 1.00 90.69 219 VAL A CA 1
ATOM 1670 C C . VAL A 1 219 ? 4.024 8.465 -6.340 1.00 90.69 219 VAL A C 1
ATOM 1672 O O . VAL A 1 219 ? 4.249 9.486 -6.987 1.00 90.69 219 VAL A O 1
ATOM 1675 N N . THR A 1 220 ? 3.248 7.495 -6.815 1.00 89.12 220 THR A N 1
ATOM 1676 C CA . THR A 1 220 ? 2.541 7.580 -8.102 1.00 89.12 220 THR A CA 1
ATOM 1677 C C . THR A 1 220 ? 1.028 7.626 -7.906 1.00 89.12 220 THR A C 1
ATOM 1679 O O . THR A 1 220 ? 0.521 7.190 -6.874 1.00 89.12 220 THR A O 1
ATOM 1682 N N . ARG A 1 221 ? 0.273 8.066 -8.926 1.00 86.81 221 ARG A N 1
ATOM 1683 C CA . ARG A 1 221 ? -1.203 7.952 -8.925 1.00 86.81 221 ARG A CA 1
ATOM 1684 C C . ARG A 1 221 ? -1.673 6.530 -8.620 1.00 86.81 221 ARG A C 1
ATOM 1686 O O . ARG A 1 221 ? -2.683 6.360 -7.953 1.00 86.81 221 ARG A O 1
ATOM 1693 N N . LYS A 1 222 ? -0.933 5.507 -9.067 1.00 75.31 222 LYS A N 1
ATOM 1694 C CA . LYS A 1 222 ? -1.249 4.106 -8.758 1.00 75.31 222 LYS A CA 1
ATOM 1695 C C . LYS A 1 222 ? -1.122 3.815 -7.262 1.00 75.31 222 LYS A C 1
ATOM 1697 O O . LYS A 1 222 ? -1.931 3.058 -6.742 1.00 75.31 222 LYS A O 1
ATOM 1702 N N . ASP A 1 223 ? -0.140 4.395 -6.577 1.00 77.94 223 ASP A N 1
ATOM 1703 C CA . ASP A 1 223 ? 0.024 4.216 -5.131 1.00 77.94 223 ASP A CA 1
ATOM 1704 C C . ASP A 1 223 ? -1.094 4.923 -4.357 1.00 77.94 223 ASP A C 1
ATOM 1706 O O . ASP A 1 223 ? -1.658 4.324 -3.447 1.00 77.94 223 ASP A O 1
ATOM 1710 N N . ILE A 1 224 ? -1.495 6.125 -4.792 1.00 79.44 224 ILE A N 1
ATOM 1711 C CA . ILE A 1 224 ? -2.654 6.839 -4.232 1.00 79.44 224 ILE A CA 1
ATOM 1712 C C . ILE A 1 224 ? -3.948 6.055 -4.473 1.00 79.44 224 ILE A C 1
ATOM 1714 O O . ILE A 1 224 ? -4.701 5.825 -3.538 1.00 79.44 224 ILE A O 1
ATOM 1718 N N . LEU A 1 225 ? -4.211 5.595 -5.698 1.00 68.81 225 LEU A N 1
ATOM 1719 C CA . LEU A 1 225 ? -5.417 4.822 -6.011 1.00 68.81 225 LEU A CA 1
ATOM 1720 C C . LEU A 1 225 ? -5.447 3.487 -5.261 1.00 68.81 225 LEU A C 1
ATOM 1722 O O . LEU A 1 225 ? -6.480 3.129 -4.705 1.00 68.81 225 LEU A O 1
ATOM 1726 N N . ARG A 1 226 ? -4.316 2.771 -5.190 1.00 62.53 226 ARG A N 1
ATOM 1727 C CA . ARG A 1 226 ? -4.196 1.548 -4.381 1.00 62.53 226 ARG A CA 1
ATOM 1728 C C . ARG A 1 226 ? -4.504 1.842 -2.920 1.00 62.53 226 ARG A C 1
ATOM 1730 O O . ARG A 1 226 ? -5.177 1.048 -2.279 1.00 62.53 226 ARG A O 1
ATOM 1737 N N . PHE A 1 227 ? -4.048 2.980 -2.411 1.00 63.94 227 PHE A N 1
ATOM 1738 C CA . PHE A 1 227 ? -4.371 3.411 -1.064 1.00 63.94 227 PHE A CA 1
ATOM 1739 C C . PHE A 1 227 ? -5.872 3.722 -0.896 1.00 63.94 227 PHE A C 1
ATOM 1741 O O . PHE A 1 227 ? -6.502 3.182 0.010 1.00 63.94 227 PHE A O 1
ATOM 1748 N N . LEU A 1 228 ? -6.472 4.519 -1.785 1.00 58.84 228 LEU A N 1
ATOM 1749 C CA . LEU A 1 228 ? -7.887 4.909 -1.715 1.00 58.84 228 LEU A CA 1
ATOM 1750 C C . LEU A 1 228 ? -8.837 3.706 -1.837 1.00 58.84 228 LEU A C 1
ATOM 1752 O O . LEU A 1 228 ? -9.807 3.610 -1.089 1.00 58.84 228 LEU A O 1
ATOM 1756 N N . HIS A 1 229 ? -8.540 2.765 -2.738 1.00 51.28 229 HIS A N 1
ATOM 1757 C CA . HIS A 1 229 ? -9.344 1.557 -2.959 1.00 51.28 229 HIS A CA 1
ATOM 1758 C C . HIS A 1 229 ? -8.966 0.388 -2.032 1.00 51.28 229 HIS A C 1
ATOM 1760 O O . HIS A 1 229 ? -9.752 -0.542 -1.860 1.00 51.28 229 HIS A O 1
ATOM 1766 N N . GLY A 1 230 ? -7.789 0.432 -1.403 1.00 48.56 230 GLY A N 1
ATOM 1767 C CA . GLY A 1 230 ? -7.287 -0.589 -0.480 1.00 48.56 230 GLY A CA 1
ATOM 1768 C C . GLY A 1 230 ? -7.859 -0.503 0.937 1.00 48.56 230 GLY A C 1
ATOM 1769 O O . GLY A 1 230 ? -7.581 -1.376 1.754 1.00 48.56 230 GLY A O 1
ATOM 1770 N N . ARG A 1 231 ? -8.698 0.500 1.241 1.00 44.84 231 ARG A N 1
ATOM 1771 C CA . ARG A 1 231 ? -9.269 0.778 2.577 1.00 44.84 231 ARG A CA 1
ATOM 1772 C C . ARG A 1 231 ? -10.313 -0.222 3.093 1.00 44.84 231 ARG A C 1
ATOM 1774 O O . ARG A 1 231 ? -11.108 0.105 3.969 1.00 44.84 231 ARG A O 1
ATOM 1781 N N . SER A 1 232 ? -10.274 -1.465 2.644 1.00 42.19 232 SER A N 1
ATOM 1782 C CA . SER A 1 232 ? -10.831 -2.567 3.422 1.00 42.19 232 SER A CA 1
ATOM 1783 C C . SER A 1 232 ? -9.657 -3.250 4.121 1.00 42.19 232 SER A C 1
ATOM 1785 O O . SER A 1 232 ? -9.153 -4.276 3.661 1.00 42.19 232 SER A O 1
ATOM 1787 N N . TYR A 1 233 ? -9.197 -2.624 5.215 1.00 47.38 233 TYR A N 1
ATOM 1788 C CA . TYR A 1 233 ? -8.355 -3.256 6.236 1.00 47.38 233 TYR A CA 1
ATOM 1789 C C . TYR A 1 233 ? -9.208 -4.257 7.021 1.00 47.38 233 TYR A C 1
ATOM 1791 O O . TYR A 1 233 ? -9.403 -4.132 8.228 1.00 47.38 233 TYR A O 1
ATOM 1799 N N . GLU A 1 234 ? -9.763 -5.246 6.329 1.00 52.59 234 GLU A N 1
ATOM 1800 C CA . GLU A 1 234 ? -10.089 -6.486 7.005 1.00 52.59 234 GLU A CA 1
ATOM 1801 C C . GLU A 1 234 ? -8.749 -7.091 7.394 1.00 52.59 234 GLU A C 1
ATOM 1803 O O . GLU A 1 234 ? -7.896 -7.342 6.540 1.00 52.59 234 GLU A O 1
ATOM 1808 N N . ASN A 1 235 ? -8.531 -7.270 8.694 1.00 62.19 235 ASN A N 1
ATOM 1809 C CA . ASN A 1 235 ? -7.459 -8.129 9.152 1.00 62.19 235 ASN A CA 1
ATOM 1810 C C . ASN A 1 235 ? -7.790 -9.542 8.661 1.00 62.19 235 ASN A C 1
ATOM 1812 O O . ASN A 1 235 ? -8.470 -10.304 9.346 1.00 62.19 235 ASN A O 1
ATOM 1816 N N . LEU A 1 236 ? -7.337 -9.869 7.450 1.00 71.00 236 LEU A N 1
ATOM 1817 C CA . LEU A 1 236 ? -7.615 -11.140 6.783 1.00 71.00 236 LEU A CA 1
ATOM 1818 C C . LEU A 1 236 ? -7.063 -12.318 7.570 1.00 71.00 236 LEU A C 1
ATOM 1820 O O . LEU A 1 236 ? -7.516 -13.444 7.384 1.00 71.00 236 LEU A O 1
ATOM 1824 N N . LEU A 1 237 ? -6.155 -12.048 8.515 1.00 73.25 237 LEU A N 1
ATOM 1825 C CA . LEU A 1 237 ? -5.717 -13.044 9.473 1.00 73.25 237 LEU A CA 1
ATOM 1826 C C . LEU A 1 237 ? -6.898 -13.662 10.214 1.00 73.25 237 LEU A C 1
ATOM 1828 O O . LEU A 1 237 ? -6.830 -14.849 10.507 1.00 73.25 237 LEU A O 1
ATOM 1832 N N . GLU A 1 238 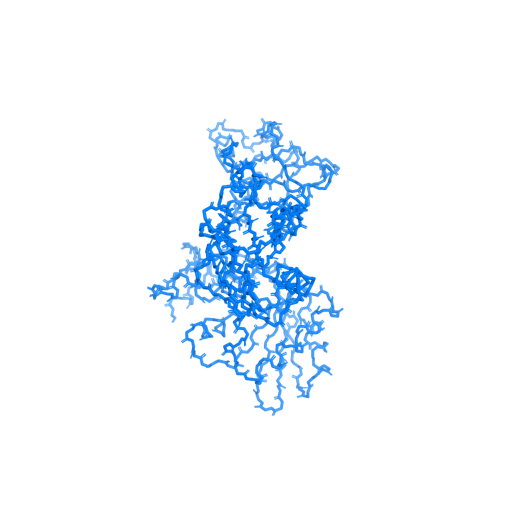? -7.980 -12.910 10.462 1.00 74.00 238 GLU A N 1
ATOM 1833 C CA . GLU A 1 238 ? -9.176 -13.422 11.132 1.00 74.00 238 GLU A CA 1
ATOM 1834 C C . GLU A 1 238 ? -9.893 -14.535 10.363 1.00 74.00 238 GLU A C 1
ATOM 1836 O O . GLU A 1 238 ? -10.513 -15.386 11.003 1.00 74.00 238 GLU A O 1
ATOM 1841 N N . LEU A 1 239 ? -9.732 -14.594 9.038 1.00 75.50 239 LEU A N 1
ATOM 1842 C CA . LEU A 1 239 ? -10.332 -15.629 8.194 1.00 75.50 239 LEU A CA 1
ATOM 1843 C C . LEU A 1 239 ? -9.592 -16.970 8.262 1.00 75.50 239 LEU A C 1
ATOM 1845 O O . LEU A 1 239 ? -10.146 -17.991 7.862 1.00 75.50 239 LEU A O 1
ATOM 1849 N N . PHE A 1 240 ? -8.359 -16.999 8.779 1.00 82.38 240 PHE A N 1
ATOM 1850 C CA . PHE A 1 240 ? -7.590 -18.239 8.843 1.00 82.38 240 PHE A CA 1
ATOM 1851 C C . PHE A 1 240 ? -7.939 -19.092 10.069 1.00 82.38 240 PHE A C 1
ATOM 1853 O O . PHE A 1 240 ? -8.246 -18.566 11.147 1.00 82.38 240 PHE A O 1
ATOM 1860 N N . PRO A 1 241 ? -7.796 -20.425 9.968 1.00 79.81 241 PRO A N 1
ATOM 1861 C CA . PRO A 1 241 ? -7.917 -21.317 11.114 1.00 79.81 241 PRO A CA 1
ATOM 1862 C C . PRO A 1 241 ? -6.968 -20.931 12.259 1.00 79.81 241 PRO A C 1
ATOM 1864 O O . PRO A 1 241 ? -5.846 -20.466 12.042 1.00 79.81 241 PRO A O 1
ATOM 1867 N N . GLY A 1 242 ? -7.382 -21.193 13.504 1.00 81.44 242 GLY A N 1
ATOM 1868 C CA . GLY A 1 242 ? -6.609 -20.836 14.703 1.00 81.44 242 GLY A CA 1
ATOM 1869 C C . GLY A 1 242 ? -5.175 -21.384 14.717 1.00 81.44 242 GLY A C 1
ATOM 1870 O O . GLY A 1 242 ? -4.269 -20.725 15.226 1.00 81.44 242 G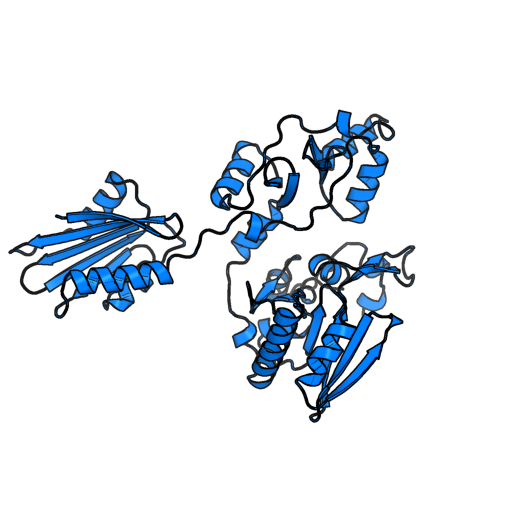LY A O 1
ATOM 1871 N N . LYS A 1 243 ? -4.950 -22.556 14.111 1.00 85.88 243 LYS A N 1
ATOM 1872 C CA . LYS A 1 243 ? -3.618 -23.150 13.926 1.00 85.88 243 LYS A CA 1
ATOM 1873 C C . LYS A 1 243 ? -2.733 -22.293 13.010 1.00 85.88 243 LYS A C 1
ATOM 1875 O O . LYS A 1 243 ? -1.643 -21.900 13.419 1.00 85.88 243 LYS A O 1
ATOM 1880 N N . VAL A 1 244 ? -3.233 -21.930 11.827 1.00 88.69 244 VAL A N 1
ATOM 1881 C CA . VAL A 1 244 ? -2.522 -21.088 10.848 1.00 88.69 244 VAL A CA 1
ATOM 1882 C C . VAL A 1 244 ? -2.218 -19.715 11.451 1.00 88.69 244 VAL A C 1
ATOM 1884 O O . VAL A 1 244 ? -1.075 -19.270 11.416 1.00 88.69 244 VAL A O 1
ATOM 1887 N N . LYS A 1 245 ? -3.187 -19.088 12.137 1.00 88.94 245 LYS A N 1
ATOM 1888 C CA . LYS A 1 245 ? -2.978 -17.818 12.862 1.00 88.94 245 LYS A CA 1
ATOM 1889 C C . LYS A 1 245 ? -1.792 -17.878 13.833 1.00 88.94 245 LYS A C 1
ATOM 1891 O O . LYS A 1 245 ? -1.010 -16.930 13.910 1.00 88.94 245 LYS A O 1
ATOM 1896 N N . LYS A 1 246 ? -1.656 -18.971 14.597 1.00 90.00 246 LYS A N 1
ATOM 1897 C CA . LYS A 1 246 ? -0.534 -19.161 15.535 1.00 90.00 246 LYS A CA 1
ATOM 1898 C C . LYS A 1 246 ? 0.798 -19.252 14.790 1.00 90.00 246 LYS A C 1
ATOM 1900 O O . LYS A 1 246 ? 1.739 -18.568 15.184 1.00 90.00 246 LYS A O 1
ATOM 1905 N N . ILE A 1 247 ? 0.854 -20.018 13.701 1.00 93.19 247 ILE A N 1
ATOM 1906 C CA . ILE A 1 247 ? 2.056 -20.154 12.864 1.00 93.19 247 ILE A CA 1
ATOM 1907 C C . ILE A 1 247 ? 2.469 -18.792 12.282 1.00 93.19 247 ILE A C 1
ATOM 1909 O O . ILE A 1 247 ? 3.612 -18.373 12.458 1.00 93.19 247 ILE A O 1
ATOM 1913 N N . LEU A 1 248 ? 1.531 -18.040 11.695 1.00 93.88 248 LEU A N 1
ATOM 1914 C CA . LEU A 1 248 ? 1.799 -16.718 11.109 1.00 93.88 248 LEU A CA 1
ATOM 1915 C C . LEU A 1 248 ? 2.333 -15.705 12.138 1.00 93.88 248 LEU A C 1
ATOM 1917 O O . LEU A 1 248 ? 3.215 -14.904 11.823 1.00 93.88 248 LEU A O 1
ATOM 1921 N N . LYS A 1 249 ? 1.860 -15.758 13.393 1.00 92.38 249 LYS A N 1
ATOM 1922 C CA . LYS A 1 249 ? 2.400 -14.927 14.487 1.00 92.38 249 LYS A CA 1
ATOM 1923 C C . LYS A 1 249 ? 3.858 -15.269 14.810 1.00 92.38 249 LYS A C 1
ATOM 1925 O O . LYS A 1 249 ? 4.655 -14.361 15.052 1.00 92.38 249 LYS A O 1
ATOM 1930 N N . VAL A 1 250 ? 4.223 -16.552 14.795 1.00 94.75 250 VAL A N 1
ATOM 1931 C CA . VAL A 1 250 ? 5.614 -16.987 15.002 1.00 94.75 250 VAL A CA 1
ATOM 1932 C C . VAL A 1 250 ? 6.492 -16.527 13.838 1.00 94.75 250 VAL A C 1
ATOM 1934 O O . VAL A 1 250 ? 7.536 -15.924 14.086 1.00 94.75 250 VAL A O 1
ATOM 1937 N N . ILE A 1 251 ? 6.040 -16.704 12.593 1.00 96.06 251 ILE A N 1
ATOM 1938 C CA . ILE A 1 251 ? 6.738 -16.226 11.386 1.00 96.06 251 ILE A CA 1
ATOM 1939 C C . ILE A 1 251 ? 7.009 -14.719 11.480 1.00 96.06 251 ILE A C 1
ATOM 1941 O O . ILE A 1 251 ? 8.149 -14.281 11.332 1.00 96.06 251 ILE A O 1
ATOM 1945 N N . SER A 1 252 ? 5.996 -13.925 11.838 1.00 94.25 252 SER A N 1
ATOM 1946 C CA . SER A 1 252 ? 6.143 -12.477 12.038 1.00 94.25 252 SER A CA 1
ATOM 1947 C C . SER A 1 252 ? 7.166 -12.122 13.124 1.00 94.25 252 SER A C 1
ATOM 1949 O O . SER A 1 252 ? 7.936 -11.166 12.994 1.00 94.25 252 SER A O 1
ATOM 1951 N N . SER A 1 253 ? 7.226 -12.911 14.202 1.00 93.50 253 SER A N 1
ATOM 1952 C CA . SER A 1 253 ? 8.208 -12.699 15.266 1.00 93.50 253 SER A CA 1
ATOM 1953 C C . SER A 1 253 ? 9.649 -12.911 14.785 1.00 93.50 253 SER A C 1
ATOM 1955 O O . SER A 1 253 ? 10.522 -12.123 15.154 1.00 93.50 253 SER A O 1
ATOM 1957 N N . VAL A 1 254 ? 9.882 -13.909 13.925 1.00 95.38 254 VAL A N 1
ATOM 1958 C CA . VAL A 1 254 ? 11.191 -14.196 13.316 1.00 95.38 254 VAL A CA 1
ATOM 1959 C C . VAL A 1 254 ? 11.559 -13.109 12.308 1.00 95.38 254 VAL A C 1
ATOM 1961 O O . VAL A 1 254 ? 12.656 -12.556 12.392 1.00 95.38 254 VAL A O 1
ATOM 1964 N N . ALA A 1 255 ? 10.614 -12.703 11.453 1.00 93.69 255 ALA A N 1
ATOM 1965 C CA . ALA A 1 255 ? 10.772 -11.576 10.531 1.00 93.69 255 ALA A CA 1
ATOM 1966 C C . ALA A 1 255 ? 11.215 -10.300 11.244 1.00 93.69 255 ALA A C 1
ATOM 1968 O O . ALA A 1 255 ? 12.144 -9.620 10.811 1.00 93.69 255 ALA A O 1
ATOM 1969 N N . ARG A 1 256 ? 10.622 -10.013 12.407 1.00 91.12 256 ARG A N 1
ATOM 1970 C CA . ARG A 1 256 ? 10.997 -8.862 13.231 1.00 91.12 256 ARG A CA 1
ATOM 1971 C C . ARG A 1 256 ? 12.429 -8.944 13.763 1.00 91.12 256 ARG A C 1
ATOM 1973 O O . ARG A 1 256 ? 13.096 -7.915 13.812 1.00 91.12 256 ARG A O 1
ATOM 1980 N N . VAL A 1 257 ? 12.878 -10.123 14.196 1.00 91.50 257 VAL A N 1
ATOM 1981 C CA . VAL A 1 257 ? 14.242 -10.319 14.720 1.00 91.50 257 VAL A CA 1
ATOM 1982 C C . VAL A 1 257 ? 15.272 -10.149 13.605 1.00 91.50 257 VAL A C 1
ATOM 1984 O O . VAL A 1 257 ? 16.267 -9.455 13.798 1.00 91.50 257 VAL A O 1
ATOM 1987 N N . LEU A 1 258 ? 15.000 -10.725 12.434 1.00 91.62 258 LEU A N 1
ATOM 1988 C CA . LEU A 1 258 ? 15.882 -10.639 11.269 1.00 91.62 258 LEU A CA 1
ATOM 1989 C C . LEU A 1 258 ? 15.792 -9.299 10.528 1.00 91.62 258 LEU A C 1
ATOM 1991 O O . LEU A 1 258 ? 16.694 -8.968 9.769 1.00 91.62 258 LEU A O 1
ATOM 1995 N N . LYS A 1 259 ? 14.745 -8.505 10.793 1.00 91.62 259 LYS A N 1
ATOM 1996 C CA . LYS A 1 259 ? 14.394 -7.275 10.063 1.00 91.62 259 LYS A CA 1
ATOM 1997 C C . LYS A 1 259 ? 14.136 -7.525 8.572 1.00 91.62 259 LYS A C 1
ATOM 1999 O O . LYS A 1 259 ? 14.422 -6.664 7.748 1.00 91.62 259 LYS A O 1
ATOM 2004 N N . TYR A 1 260 ? 13.580 -8.688 8.247 1.00 92.88 260 TYR A N 1
ATOM 2005 C CA . TYR A 1 260 ? 13.241 -9.068 6.878 1.00 92.88 260 TYR A CA 1
ATOM 2006 C C . TYR A 1 260 ? 11.780 -8.754 6.591 1.00 92.88 260 TYR A C 1
ATOM 2008 O O . TYR A 1 260 ? 10.906 -9.061 7.409 1.00 92.88 260 TYR A O 1
ATOM 2016 N N . ASN A 1 261 ? 11.502 -8.183 5.420 1.00 90.38 261 ASN A N 1
ATOM 2017 C CA . ASN A 1 261 ? 10.124 -8.046 4.972 1.00 90.38 261 ASN A CA 1
ATOM 2018 C C . ASN A 1 261 ? 9.598 -9.424 4.564 1.00 90.38 261 ASN A C 1
ATOM 2020 O O . ASN A 1 261 ? 10.231 -10.123 3.778 1.00 90.38 261 ASN A O 1
ATOM 2024 N N . THR A 1 262 ? 8.467 -9.830 5.134 1.00 95.62 262 THR A N 1
ATOM 2025 C CA . THR A 1 262 ? 7.926 -11.187 5.004 1.00 95.62 262 THR A CA 1
ATOM 2026 C C . THR A 1 262 ? 6.439 -11.143 4.686 1.00 95.62 262 THR A C 1
ATOM 2028 O O . THR A 1 262 ? 5.689 -10.357 5.275 1.00 95.62 262 THR A O 1
ATOM 2031 N N . TYR A 1 263 ? 6.006 -12.010 3.776 1.00 95.81 263 TYR A N 1
ATOM 2032 C CA . TYR A 1 263 ? 4.661 -12.005 3.215 1.00 95.81 263 TYR A CA 1
ATOM 2033 C C . TYR A 1 263 ? 4.123 -13.427 3.085 1.00 95.81 263 TYR A C 1
ATOM 2035 O O . TYR A 1 263 ? 4.845 -14.317 2.653 1.00 95.81 263 TYR A O 1
ATOM 2043 N N . LEU A 1 264 ? 2.851 -13.623 3.420 1.00 95.94 264 LEU A N 1
ATOM 2044 C CA . LEU A 1 264 ? 2.082 -14.799 3.013 1.00 95.94 264 LEU A CA 1
ATOM 2045 C C . LEU A 1 264 ? 1.586 -14.560 1.584 1.00 95.94 264 LEU A C 1
ATOM 2047 O O . LEU A 1 264 ? 1.008 -13.507 1.319 1.00 95.94 264 LEU A O 1
ATOM 2051 N N . VAL A 1 265 ? 1.814 -15.487 0.663 1.00 94.44 265 VAL A N 1
ATOM 2052 C CA . VAL A 1 265 ? 1.498 -15.318 -0.766 1.00 94.44 265 VAL A CA 1
ATOM 2053 C C . VAL A 1 265 ? 0.722 -16.519 -1.303 1.00 94.44 265 VAL A C 1
ATOM 2055 O O . VAL A 1 265 ? 0.541 -17.501 -0.602 1.00 94.44 265 VAL A O 1
ATOM 2058 N N . GLY A 1 266 ? 0.281 -16.462 -2.560 1.00 84.44 266 GLY A N 1
ATOM 2059 C CA . GLY A 1 266 ? -0.228 -17.639 -3.267 1.00 84.44 266 GLY A CA 1
ATOM 2060 C C . GLY A 1 266 ? -1.702 -17.959 -3.012 1.00 84.44 266 GLY A C 1
ATOM 2061 O O . GLY A 1 266 ? -2.504 -17.082 -2.674 1.00 84.44 266 GLY A O 1
ATOM 2062 N N . GLY A 1 267 ? -2.064 -19.226 -3.238 1.00 88.12 267 GLY A N 1
ATOM 2063 C CA . GLY A 1 267 ? -3.454 -19.699 -3.246 1.00 88.12 267 GLY A CA 1
ATOM 2064 C C . GLY A 1 267 ? -4.170 -19.488 -1.913 1.00 88.12 267 GLY A C 1
ATOM 2065 O O . GLY A 1 267 ? -5.334 -19.102 -1.900 1.00 88.12 267 GLY A O 1
ATOM 2066 N N . ILE A 1 268 ? -3.449 -19.601 -0.798 1.00 91.00 268 ILE A N 1
ATOM 2067 C CA . ILE A 1 268 ? -3.987 -19.402 0.551 1.00 91.00 268 ILE A CA 1
ATOM 2068 C C . ILE A 1 268 ? -4.592 -18.004 0.770 1.00 91.00 268 ILE A C 1
ATOM 2070 O O . ILE A 1 268 ? -5.575 -17.864 1.497 1.00 91.00 268 ILE A O 1
ATOM 2074 N N . VAL A 1 269 ? -4.074 -16.963 0.104 1.00 91.75 269 VAL A N 1
ATOM 2075 C CA . VAL A 1 269 ? -4.629 -15.597 0.189 1.00 91.75 269 VAL A CA 1
ATOM 2076 C C . VAL A 1 269 ? -5.941 -15.485 -0.592 1.00 91.75 269 VAL A C 1
ATOM 2078 O O . VAL A 1 269 ? -6.915 -14.911 -0.101 1.00 91.75 269 VAL A O 1
ATOM 2081 N N . ARG A 1 270 ? -5.981 -16.056 -1.800 1.00 91.50 270 ARG A N 1
ATOM 2082 C CA . ARG A 1 270 ? -7.186 -16.132 -2.639 1.00 91.50 270 ARG A CA 1
ATOM 2083 C C . ARG A 1 270 ? -8.286 -16.930 -1.942 1.00 91.50 270 ARG A C 1
ATOM 2085 O O . ARG A 1 270 ? -9.427 -16.480 -1.877 1.00 91.50 270 ARG A O 1
ATOM 2092 N N . ASP A 1 271 ? -7.935 -18.090 -1.406 1.00 87.38 271 ASP A N 1
ATOM 2093 C CA . ASP A 1 271 ? -8.879 -19.019 -0.792 1.00 87.38 271 ASP A CA 1
ATOM 2094 C C . ASP A 1 271 ? -9.462 -18.432 0.497 1.00 87.38 271 ASP A C 1
ATOM 2096 O O . ASP A 1 271 ? -10.674 -18.497 0.703 1.00 87.38 271 ASP A O 1
ATOM 2100 N N . ALA A 1 272 ? -8.652 -17.724 1.294 1.00 86.62 272 ALA A N 1
ATOM 2101 C CA . ALA A 1 272 ? -9.142 -16.971 2.446 1.00 86.62 272 ALA A CA 1
ATOM 2102 C C . ALA A 1 272 ? -10.213 -15.936 2.058 1.00 86.62 272 ALA A C 1
ATOM 2104 O O . ALA A 1 272 ? -11.255 -15.858 2.710 1.00 86.62 272 ALA A O 1
ATOM 2105 N N . LEU A 1 273 ? -10.009 -15.185 0.969 1.00 85.50 273 LEU A N 1
ATOM 2106 C CA . LEU A 1 273 ? -10.997 -14.224 0.458 1.00 85.50 273 LEU A CA 1
ATOM 2107 C C . LEU A 1 273 ? -12.280 -14.898 -0.051 1.00 85.50 273 LEU A C 1
ATOM 2109 O O . LEU A 1 273 ? -13.361 -14.321 0.061 1.00 85.50 273 LEU A O 1
ATOM 2113 N N . LEU A 1 274 ? -12.174 -16.122 -0.573 1.00 82.00 274 LEU A N 1
ATOM 2114 C CA . LEU A 1 274 ? -13.314 -16.956 -0.964 1.00 82.00 274 LEU A CA 1
ATOM 2115 C C . LEU A 1 274 ? -13.969 -17.690 0.218 1.00 82.00 274 LEU A C 1
ATOM 2117 O O . LEU A 1 274 ? -14.980 -18.361 0.021 1.00 82.00 274 LEU A O 1
ATOM 2121 N N . ARG A 1 275 ? -13.424 -17.559 1.437 1.00 79.19 275 ARG A N 1
ATOM 2122 C CA . ARG A 1 275 ? -13.819 -18.319 2.638 1.00 79.19 275 ARG A CA 1
ATOM 2123 C C . ARG A 1 275 ? -13.676 -19.836 2.467 1.00 79.19 275 ARG A C 1
ATOM 2125 O O . ARG A 1 275 ? -14.437 -20.607 3.048 1.00 79.19 275 ARG A O 1
ATOM 2132 N N . ILE A 1 276 ? -12.686 -20.252 1.687 1.00 79.44 276 ILE A N 1
ATOM 2133 C CA . ILE A 1 276 ? -12.292 -21.646 1.507 1.00 79.44 276 ILE A CA 1
ATOM 2134 C C . ILE A 1 276 ? -11.123 -21.923 2.465 1.00 79.44 276 ILE A C 1
ATOM 2136 O O . ILE A 1 276 ? -10.139 -21.179 2.455 1.00 79.44 276 ILE A O 1
ATOM 2140 N N . PRO A 1 277 ? -11.206 -22.952 3.325 1.00 72.62 277 PRO A N 1
ATOM 2141 C CA . PRO A 1 277 ? -10.109 -23.289 4.220 1.00 72.62 277 PRO A CA 1
ATOM 2142 C C . PRO A 1 277 ? -8.904 -23.795 3.416 1.00 72.62 277 PRO A C 1
ATOM 2144 O O . PRO A 1 277 ? -9.023 -24.746 2.650 1.00 72.62 277 PRO A O 1
ATOM 2147 N N . ASN A 1 278 ? -7.744 -23.176 3.631 1.00 80.69 278 ASN A N 1
ATOM 2148 C CA . ASN A 1 278 ? -6.468 -23.575 3.043 1.00 80.69 278 ASN A CA 1
ATOM 2149 C C . ASN A 1 278 ? -5.387 -23.596 4.145 1.00 80.69 278 ASN A C 1
ATOM 2151 O O . ASN A 1 278 ? -5.348 -22.714 5.011 1.00 80.69 278 ASN A O 1
ATOM 2155 N N . PHE A 1 279 ? -4.561 -24.644 4.143 1.00 82.56 279 PHE A N 1
ATOM 2156 C CA . PHE A 1 279 ? -3.505 -24.896 5.125 1.00 82.56 279 PHE A CA 1
ATOM 2157 C C . PHE A 1 279 ? -2.090 -24.852 4.529 1.00 82.56 279 PHE A C 1
ATOM 2159 O O . PHE A 1 279 ? -1.134 -25.014 5.290 1.00 82.56 279 PHE A O 1
ATOM 2166 N N . ASP A 1 280 ? -1.958 -24.603 3.228 1.00 86.62 280 ASP A N 1
ATOM 2167 C CA . ASP A 1 280 ? -0.691 -24.512 2.507 1.00 86.62 280 ASP A CA 1
ATOM 2168 C C . ASP A 1 280 ? -0.088 -23.124 2.728 1.00 86.62 280 ASP A C 1
ATOM 2170 O O . ASP A 1 280 ? -0.613 -22.104 2.275 1.00 86.62 280 ASP A O 1
ATOM 2174 N N . ILE A 1 281 ? 0.987 -23.061 3.515 1.00 93.38 281 ILE A N 1
ATOM 2175 C CA . ILE A 1 281 ? 1.582 -21.794 3.941 1.00 93.38 281 ILE A CA 1
ATOM 2176 C C . ILE A 1 281 ? 2.770 -21.470 3.037 1.00 93.38 281 ILE A C 1
ATOM 2178 O O . ILE A 1 281 ? 3.889 -21.896 3.309 1.00 93.38 281 ILE A O 1
ATOM 2182 N N . ASP A 1 282 ? 2.522 -20.645 2.022 1.00 95.00 282 ASP A N 1
ATOM 2183 C CA . ASP A 1 282 ? 3.557 -20.087 1.150 1.00 95.00 282 ASP A CA 1
ATOM 2184 C C . ASP A 1 282 ? 4.051 -18.727 1.662 1.00 95.00 282 ASP A C 1
ATOM 2186 O O . ASP A 1 282 ? 3.312 -17.737 1.703 1.00 95.00 282 ASP A O 1
ATOM 2190 N N . ILE A 1 283 ? 5.331 -18.644 2.007 1.00 97.12 283 ILE A N 1
ATOM 2191 C CA . ILE A 1 283 ? 5.986 -17.444 2.520 1.00 97.12 283 ILE A CA 1
ATOM 2192 C C . ILE A 1 283 ? 7.009 -16.924 1.517 1.00 97.12 283 ILE A C 1
ATOM 2194 O O . ILE A 1 283 ? 7.861 -17.659 1.026 1.00 97.12 283 ILE A O 1
ATOM 2198 N N . VAL A 1 284 ? 6.980 -15.617 1.275 1.00 96.44 284 VAL A N 1
ATOM 2199 C CA . VAL A 1 284 ? 8.018 -14.903 0.526 1.00 96.44 284 VAL A CA 1
ATOM 2200 C C . VAL A 1 284 ? 8.729 -13.910 1.435 1.00 96.44 284 VAL A C 1
ATOM 2202 O O . VAL A 1 284 ? 8.090 -13.177 2.194 1.00 96.44 284 VAL A O 1
ATOM 2205 N N . VAL A 1 285 ? 10.058 -13.881 1.347 1.00 95.31 285 VAL A N 1
ATOM 2206 C CA . VAL A 1 285 ? 10.943 -13.047 2.169 1.00 95.31 285 VAL A CA 1
ATOM 2207 C C . VAL A 1 285 ? 11.814 -12.169 1.270 1.00 95.31 285 VAL A C 1
ATOM 2209 O O . VAL A 1 285 ? 12.445 -12.680 0.350 1.00 95.31 285 VAL A O 1
ATOM 2212 N N . GLU A 1 286 ? 11.893 -10.865 1.550 1.00 92.31 286 GLU A N 1
ATOM 2213 C CA . GLU A 1 286 ? 12.769 -9.917 0.832 1.00 92.31 286 GLU A CA 1
ATOM 2214 C C . GLU A 1 286 ? 14.205 -9.889 1.362 1.00 92.31 286 GLU A C 1
ATOM 2216 O O . GLU A 1 286 ? 14.737 -8.828 1.678 1.00 92.31 286 GLU A O 1
ATOM 2221 N N . ASP A 1 287 ? 14.815 -11.063 1.502 1.00 91.44 287 ASP A N 1
ATOM 2222 C CA . ASP A 1 287 ? 16.223 -11.267 1.863 1.00 91.44 287 ASP A CA 1
ATOM 2223 C C . ASP A 1 287 ? 16.532 -12.776 1.715 1.00 91.44 287 ASP A C 1
ATOM 2225 O O . ASP A 1 287 ? 15.889 -13.475 0.935 1.00 91.44 287 ASP A O 1
ATOM 2229 N N . ASP A 1 288 ? 17.479 -13.320 2.473 1.00 91.94 288 ASP A N 1
ATOM 2230 C CA . ASP A 1 288 ? 17.796 -14.747 2.496 1.00 91.94 288 ASP A CA 1
ATOM 2231 C C . ASP A 1 288 ? 16.672 -15.602 3.128 1.00 91.94 288 ASP A C 1
ATOM 2233 O O . ASP A 1 288 ? 16.585 -15.778 4.351 1.00 91.94 288 ASP A O 1
ATOM 2237 N N . GLY A 1 289 ? 15.829 -16.187 2.271 1.00 93.19 289 GLY A N 1
ATOM 2238 C CA . GLY A 1 289 ? 14.770 -17.127 2.636 1.00 93.19 289 GLY A CA 1
ATOM 2239 C C . GLY A 1 289 ? 15.279 -18.420 3.282 1.00 93.19 289 GLY A C 1
ATOM 2240 O O . GLY A 1 289 ? 14.613 -18.951 4.168 1.00 93.19 289 GLY A O 1
ATOM 2241 N N . ILE A 1 290 ? 16.484 -18.890 2.939 1.00 93.88 290 ILE A N 1
ATOM 2242 C CA . ILE A 1 290 ? 17.079 -20.096 3.542 1.00 93.88 290 ILE A CA 1
ATOM 2243 C C . ILE A 1 290 ? 17.498 -19.801 4.982 1.00 93.88 290 ILE A C 1
ATOM 2245 O O . ILE A 1 290 ? 17.223 -20.581 5.899 1.00 93.88 290 ILE A O 1
ATOM 2249 N N . ARG A 1 291 ? 18.141 -18.650 5.211 1.00 95.38 291 ARG A N 1
ATOM 2250 C CA . ARG A 1 291 ? 18.455 -18.178 6.564 1.00 95.38 291 ARG A CA 1
ATOM 2251 C C . ARG A 1 291 ? 17.184 -17.968 7.376 1.00 95.38 291 ARG A C 1
ATOM 2253 O O . ARG A 1 291 ? 17.145 -18.365 8.541 1.00 95.38 291 ARG A O 1
ATOM 2260 N N . PHE A 1 292 ? 16.153 -17.379 6.773 1.00 96.50 292 PHE A N 1
ATOM 2261 C CA . PHE A 1 292 ? 14.860 -17.203 7.421 1.00 96.50 292 PHE A CA 1
ATOM 2262 C C . PHE A 1 292 ? 14.256 -18.548 7.848 1.00 96.50 292 PHE A C 1
ATOM 2264 O O . PHE A 1 292 ? 13.891 -18.705 9.014 1.00 96.50 292 PHE A O 1
ATOM 2271 N N . GLY A 1 293 ? 14.228 -19.540 6.951 1.00 96.06 293 GLY A N 1
ATOM 2272 C CA . GLY A 1 293 ? 13.750 -20.891 7.248 1.00 96.06 293 GLY A CA 1
ATOM 2273 C C . GLY A 1 293 ? 14.534 -21.575 8.366 1.00 96.06 293 GLY A C 1
ATOM 2274 O O . GLY A 1 293 ? 13.933 -22.174 9.256 1.00 96.06 293 GLY A O 1
ATOM 2275 N N . ARG A 1 294 ? 15.861 -21.405 8.401 1.00 95.81 294 ARG A N 1
ATOM 2276 C CA . ARG A 1 294 ? 16.720 -21.929 9.478 1.00 95.81 294 ARG A CA 1
ATOM 2277 C C . ARG A 1 294 ? 16.434 -21.304 10.843 1.00 95.81 294 ARG A C 1
ATOM 2279 O O . ARG A 1 294 ? 16.510 -21.987 11.859 1.00 95.81 294 ARG A O 1
ATOM 2286 N N . GLU A 1 295 ? 16.139 -20.009 10.907 1.00 96.25 295 GLU A N 1
ATOM 2287 C CA . GLU A 1 295 ? 15.749 -19.380 12.176 1.00 96.25 295 GLU A CA 1
ATOM 2288 C C . GLU A 1 295 ? 14.324 -19.751 12.583 1.00 96.25 295 GLU A C 1
ATOM 2290 O O . GLU A 1 295 ? 14.043 -19.928 13.772 1.00 96.25 295 GLU A O 1
ATOM 2295 N N . LEU A 1 296 ? 13.431 -19.916 11.607 1.00 96.12 296 LEU A N 1
ATOM 2296 C CA . LEU A 1 296 ? 12.066 -20.354 11.852 1.00 96.12 296 LEU A CA 1
ATOM 2297 C C . LEU A 1 296 ? 12.019 -21.796 12.368 1.00 96.12 296 LEU A C 1
ATOM 2299 O O . LEU A 1 296 ? 11.263 -22.076 13.297 1.00 96.12 296 LEU A O 1
ATOM 2303 N N . SER A 1 297 ? 12.867 -22.689 11.849 1.00 96.00 297 SER A N 1
ATOM 2304 C CA . SER A 1 297 ? 12.902 -24.095 12.262 1.00 96.00 297 SER A CA 1
ATOM 2305 C C . SER A 1 297 ? 13.295 -24.273 13.729 1.00 96.00 297 SER A C 1
ATOM 2307 O O . SER A 1 297 ? 12.922 -25.258 14.344 1.00 96.00 297 SER A O 1
ATOM 2309 N N . LYS A 1 298 ? 13.977 -23.299 14.347 1.00 95.44 298 LYS A N 1
ATOM 2310 C CA . LYS A 1 298 ? 14.271 -23.311 15.795 1.00 95.44 298 LYS A CA 1
ATOM 2311 C C . LYS A 1 298 ? 13.037 -23.054 16.667 1.00 95.44 298 LYS A C 1
ATOM 2313 O O . LYS A 1 298 ? 13.100 -23.214 17.883 1.00 95.44 298 LYS A O 1
ATOM 2318 N N . ARG A 1 299 ? 11.939 -22.572 16.078 1.00 93.44 299 ARG A N 1
ATOM 2319 C CA . ARG A 1 299 ? 10.680 -22.250 16.773 1.00 93.44 299 ARG A CA 1
ATOM 2320 C C . ARG A 1 299 ? 9.632 -23.351 16.647 1.00 93.44 299 ARG A C 1
ATOM 2322 O O . ARG A 1 299 ? 8.600 -23.257 17.307 1.00 93.44 299 ARG A O 1
ATOM 2329 N N . PHE A 1 300 ? 9.892 -24.360 15.822 1.00 92.12 300 PHE A N 1
ATOM 2330 C CA . PHE A 1 300 ? 8.983 -25.462 15.556 1.00 92.12 300 PHE A CA 1
ATOM 2331 C C . PHE A 1 300 ? 9.711 -26.793 15.664 1.00 92.12 300 PHE A C 1
ATOM 2333 O O . PHE A 1 300 ? 10.878 -26.914 15.313 1.00 92.12 300 PHE A O 1
ATOM 2340 N N . ASP A 1 301 ? 8.992 -27.815 16.098 1.00 90.25 301 ASP A N 1
ATOM 2341 C CA . ASP A 1 301 ? 9.471 -29.187 16.020 1.00 90.25 301 ASP A CA 1
ATOM 2342 C C . ASP A 1 301 ? 9.240 -29.702 14.591 1.00 90.25 301 ASP A C 1
ATOM 2344 O O . ASP A 1 301 ? 8.117 -30.052 14.212 1.00 90.25 301 ASP A O 1
ATOM 2348 N N . CYS A 1 302 ? 10.273 -29.599 13.753 1.00 93.69 302 CYS A N 1
ATOM 2349 C CA . CYS A 1 302 ? 10.159 -29.775 12.308 1.00 93.69 302 CYS A CA 1
ATOM 2350 C C . CYS A 1 302 ? 11.457 -30.273 11.664 1.00 93.69 302 CYS A C 1
ATOM 2352 O O . CYS A 1 302 ? 12.549 -30.140 12.221 1.00 93.69 302 CYS A O 1
ATOM 2354 N N . ARG A 1 303 ? 11.329 -30.807 10.446 1.00 95.06 303 ARG A N 1
ATOM 2355 C CA . ARG A 1 303 ? 12.454 -31.070 9.544 1.00 95.06 303 ARG A CA 1
ATOM 2356 C C . ARG A 1 303 ? 12.594 -29.903 8.570 1.00 95.06 303 ARG A C 1
ATOM 2358 O O . ARG A 1 303 ? 11.610 -29.495 7.961 1.00 95.06 303 ARG A O 1
ATOM 2365 N N . LEU A 1 304 ? 13.812 -29.389 8.414 1.00 95.50 304 LEU A N 1
ATOM 2366 C CA . LEU A 1 304 ? 14.135 -28.342 7.446 1.00 95.50 304 LEU A CA 1
ATOM 2367 C C . LEU A 1 304 ? 14.763 -28.960 6.196 1.00 95.50 304 LEU A C 1
ATOM 2369 O O . LEU A 1 304 ? 15.782 -29.642 6.285 1.00 95.50 304 LEU A O 1
ATOM 2373 N N . GLU A 1 305 ? 14.199 -28.647 5.039 1.00 94.31 305 GLU A N 1
ATOM 2374 C CA . GLU A 1 305 ? 14.776 -28.919 3.727 1.00 94.31 305 GLU A CA 1
ATOM 2375 C C . GLU A 1 305 ? 15.156 -27.585 3.077 1.00 94.31 305 GLU A C 1
ATOM 2377 O O . GLU A 1 305 ? 14.489 -26.569 3.268 1.00 94.31 305 GLU A O 1
ATOM 2382 N N . SER A 1 306 ? 16.279 -27.520 2.366 1.00 92.44 306 SER A N 1
ATOM 2383 C CA . SER A 1 306 ? 16.755 -26.273 1.753 1.00 92.44 306 SER A CA 1
ATOM 2384 C C . SER A 1 306 ? 17.335 -26.537 0.374 1.00 92.44 306 SER A C 1
ATOM 2386 O O . SER A 1 306 ? 18.185 -27.408 0.205 1.00 92.44 306 SER A O 1
ATOM 2388 N N . HIS A 1 307 ? 16.923 -25.733 -0.601 1.00 89.50 307 HIS A N 1
ATOM 2389 C CA . HIS A 1 307 ? 17.347 -25.828 -1.991 1.00 89.50 307 HIS A CA 1
ATOM 2390 C C . HIS A 1 307 ? 18.100 -24.556 -2.395 1.00 89.50 307 HIS A C 1
ATOM 2392 O O . HIS A 1 307 ? 17.512 -23.582 -2.869 1.00 89.50 307 HIS A O 1
ATOM 2398 N N . GLN A 1 308 ? 19.431 -24.574 -2.250 1.00 84.62 308 GLN A N 1
ATOM 2399 C CA . GLN A 1 308 ? 20.284 -23.405 -2.526 1.00 84.62 308 GLN A CA 1
ATOM 2400 C C . GLN A 1 308 ? 20.102 -22.835 -3.937 1.00 84.62 308 GLN A C 1
ATOM 2402 O O . GLN A 1 308 ? 20.045 -21.621 -4.099 1.00 84.62 308 GLN A O 1
ATOM 2407 N N . LYS A 1 309 ? 19.942 -23.701 -4.948 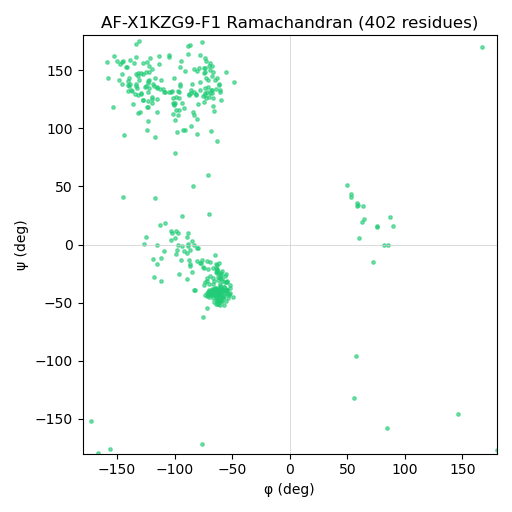1.00 78.62 309 LYS A N 1
ATOM 2408 C CA . LYS A 1 309 ? 19.775 -23.293 -6.353 1.00 78.62 309 LYS A CA 1
ATOM 2409 C C . LYS A 1 309 ? 18.554 -22.392 -6.580 1.00 78.62 309 LYS A C 1
ATOM 2411 O O . LYS A 1 309 ? 18.573 -21.572 -7.491 1.00 78.62 309 LYS A O 1
ATOM 2416 N N . PHE A 1 310 ? 17.504 -22.550 -5.775 1.00 76.69 310 PHE A N 1
ATOM 2417 C CA . PHE A 1 310 ? 16.240 -21.833 -5.947 1.00 76.69 310 PHE A CA 1
ATOM 2418 C C . PHE A 1 310 ? 15.990 -20.769 -4.877 1.00 76.69 310 PHE A C 1
ATOM 2420 O O . PHE A 1 310 ? 15.018 -20.025 -5.002 1.00 76.69 310 PHE A O 1
ATOM 2427 N N . GLY A 1 311 ? 16.857 -20.676 -3.861 1.00 85.31 311 GLY A N 1
ATOM 2428 C CA . GLY A 1 311 ? 16.655 -19.776 -2.728 1.00 85.31 311 GLY A CA 1
ATOM 2429 C C . GLY A 1 311 ? 15.417 -20.132 -1.907 1.00 85.31 311 GLY A C 1
ATOM 2430 O O . GLY A 1 311 ? 14.735 -19.233 -1.420 1.00 85.31 311 GLY A O 1
ATOM 2431 N N . THR A 1 312 ? 15.084 -21.421 -1.805 1.00 90.81 312 THR A N 1
ATOM 2432 C CA . THR A 1 312 ? 13.894 -21.888 -1.088 1.00 90.81 312 THR A CA 1
ATOM 2433 C C . THR A 1 312 ? 14.253 -22.816 0.061 1.00 90.81 312 THR A C 1
ATOM 2435 O O . THR A 1 312 ? 15.257 -23.535 0.028 1.00 90.81 312 THR A O 1
ATOM 2438 N N . SER A 1 313 ? 13.410 -22.815 1.084 1.00 94.81 313 SER A N 1
ATOM 2439 C CA . SER A 1 313 ? 13.460 -23.769 2.184 1.00 94.81 313 SER A CA 1
ATOM 2440 C C . SER A 1 313 ? 12.057 -24.198 2.573 1.00 94.81 313 SER A C 1
ATOM 2442 O O . SER A 1 313 ? 11.152 -23.371 2.582 1.00 94.81 313 SER A O 1
ATOM 2444 N N . ILE A 1 314 ? 11.901 -25.466 2.930 1.00 96.12 314 ILE A N 1
ATOM 2445 C CA . ILE A 1 314 ? 10.623 -26.072 3.289 1.00 96.12 314 ILE A CA 1
ATOM 2446 C C . ILE A 1 314 ? 10.741 -26.584 4.721 1.00 96.12 314 ILE A C 1
ATOM 2448 O O . ILE A 1 314 ? 11.681 -27.314 5.048 1.00 96.12 314 ILE A O 1
ATOM 2452 N N . LEU A 1 315 ? 9.816 -26.186 5.592 1.00 95.88 315 LEU A N 1
ATOM 2453 C CA . LEU A 1 315 ? 9.694 -26.759 6.931 1.00 95.88 315 LEU A CA 1
ATOM 2454 C C . LEU A 1 315 ? 8.556 -27.771 6.919 1.00 95.88 315 LEU A C 1
ATOM 2456 O O . LEU A 1 315 ? 7.406 -27.410 6.682 1.00 95.88 315 LEU A O 1
ATOM 2460 N N . VAL A 1 316 ? 8.877 -29.020 7.240 1.00 94.19 316 VAL A N 1
ATOM 2461 C CA . VAL A 1 316 ? 7.904 -30.101 7.405 1.00 94.19 316 VAL A CA 1
ATOM 2462 C C . VAL A 1 316 ? 7.640 -30.275 8.898 1.00 94.19 316 VAL A C 1
ATOM 2464 O O . VAL A 1 316 ? 8.514 -30.732 9.643 1.00 94.19 316 VAL A O 1
ATOM 2467 N N . LEU A 1 317 ? 6.458 -29.855 9.353 1.00 91.75 317 LEU A N 1
ATOM 2468 C CA . LEU A 1 317 ? 6.025 -29.992 10.745 1.00 91.75 317 LEU A CA 1
ATOM 2469 C C . LEU A 1 317 ? 5.696 -31.459 11.070 1.00 91.75 317 LEU A C 1
ATOM 2471 O O . LEU A 1 317 ? 5.374 -32.248 10.183 1.00 91.75 317 LEU A O 1
ATOM 2475 N N . LYS A 1 318 ? 5.735 -31.836 12.355 1.00 88.56 318 LYS A N 1
ATOM 2476 C CA . LYS A 1 318 ? 5.439 -33.215 12.807 1.00 88.56 318 LYS A CA 1
ATOM 2477 C C . LYS A 1 318 ? 4.073 -33.758 12.389 1.00 88.56 318 LYS A C 1
ATOM 2479 O O . LYS A 1 318 ? 3.911 -34.967 12.277 1.00 88.56 318 LYS A O 1
ATOM 2484 N N . ASP A 1 319 ? 3.098 -32.883 12.189 1.00 84.38 319 ASP A N 1
ATOM 2485 C CA . ASP A 1 319 ? 1.751 -33.247 11.747 1.00 84.38 319 ASP A CA 1
ATOM 2486 C C . ASP A 1 319 ? 1.606 -33.302 10.217 1.00 84.38 319 ASP A C 1
ATOM 2488 O O . ASP A 1 319 ? 0.492 -33.412 9.711 1.00 84.38 319 ASP A O 1
ATOM 2492 N N . GLY A 1 320 ? 2.722 -33.224 9.484 1.00 83.12 320 GLY A N 1
ATOM 2493 C CA . GLY A 1 320 ? 2.766 -33.270 8.026 1.00 83.12 320 GLY A CA 1
ATOM 2494 C C . GLY A 1 320 ? 2.466 -31.935 7.346 1.00 83.12 320 GLY A C 1
ATOM 2495 O O . GLY A 1 320 ? 2.510 -31.871 6.124 1.00 83.12 320 GLY A O 1
ATOM 2496 N N . GLN A 1 321 ? 2.180 -30.860 8.090 1.00 87.56 321 GLN A N 1
ATOM 2497 C CA . GLN A 1 321 ? 1.967 -29.547 7.484 1.00 87.56 321 GLN A CA 1
ATOM 2498 C C . GLN A 1 321 ? 3.283 -28.961 6.961 1.00 87.56 321 GLN A C 1
ATOM 2500 O O . GLN A 1 321 ? 4.305 -28.985 7.653 1.00 87.56 321 GLN A O 1
ATOM 2505 N N . HIS A 1 322 ? 3.242 -28.400 5.755 1.00 91.81 322 HIS A N 1
ATOM 2506 C CA . HIS A 1 322 ? 4.388 -27.758 5.123 1.00 91.81 322 HIS A CA 1
ATOM 2507 C C . HIS A 1 322 ? 4.315 -26.233 5.263 1.00 91.81 322 HIS A C 1
ATOM 2509 O O . HIS A 1 322 ? 3.237 -25.633 5.239 1.00 91.81 322 HIS A O 1
ATOM 2515 N N . ILE A 1 323 ? 5.481 -25.615 5.450 1.00 95.50 323 ILE A N 1
ATOM 2516 C CA . ILE A 1 323 ? 5.675 -24.169 5.341 1.00 95.50 323 ILE A CA 1
ATOM 2517 C C . ILE A 1 323 ? 6.758 -23.948 4.292 1.00 95.50 323 ILE A C 1
ATOM 2519 O O . ILE A 1 323 ? 7.942 -24.191 4.552 1.00 95.50 323 ILE A O 1
ATOM 2523 N N . ASP A 1 324 ? 6.340 -23.482 3.126 1.00 95.94 324 ASP A N 1
ATOM 2524 C CA . ASP A 1 324 ? 7.207 -23.185 1.999 1.00 95.94 324 ASP A CA 1
ATOM 2525 C C . ASP A 1 324 ? 7.720 -21.754 2.117 1.00 95.94 324 ASP A C 1
ATOM 2527 O O . ASP A 1 324 ? 6.964 -20.816 2.354 1.00 95.94 324 ASP A O 1
ATOM 2531 N N . ILE A 1 325 ? 9.031 -21.567 2.000 1.00 96.69 325 ILE A N 1
ATOM 2532 C CA . ILE A 1 325 ? 9.675 -20.261 2.146 1.00 96.69 325 ILE A CA 1
ATOM 2533 C C . ILE A 1 325 ? 10.532 -20.017 0.917 1.00 96.69 325 ILE A C 1
ATOM 2535 O O . ILE A 1 325 ? 11.429 -20.802 0.608 1.00 96.69 325 ILE A O 1
ATOM 2539 N N . ALA A 1 326 ? 10.288 -18.900 0.243 1.00 94.81 326 ALA A N 1
ATOM 2540 C CA . ALA A 1 326 ? 11.031 -18.472 -0.927 1.00 94.81 326 ALA A CA 1
ATOM 2541 C C . ALA A 1 326 ? 11.639 -17.081 -0.730 1.00 94.81 326 ALA A C 1
ATOM 2543 O O . ALA A 1 326 ? 10.997 -16.159 -0.226 1.00 94.81 326 ALA A O 1
ATOM 2544 N N . THR A 1 327 ? 12.875 -16.912 -1.185 1.00 93.56 327 THR A N 1
ATOM 2545 C CA . THR A 1 327 ? 13.464 -15.589 -1.396 1.00 93.56 327 THR A CA 1
ATOM 2546 C C . THR A 1 327 ? 12.743 -14.878 -2.544 1.00 93.56 327 THR A C 1
ATOM 2548 O O . THR A 1 327 ? 12.589 -15.448 -3.628 1.00 93.56 327 THR A O 1
ATOM 2551 N N . SER A 1 328 ? 12.321 -13.628 -2.338 1.00 90.62 328 SER A N 1
ATOM 2552 C CA . SER A 1 328 ? 11.719 -12.821 -3.399 1.00 90.62 328 SER A CA 1
ATOM 2553 C C . SER A 1 328 ? 12.721 -12.557 -4.514 1.00 90.62 328 SER A C 1
ATOM 2555 O O . SER A 1 328 ? 13.873 -12.162 -4.294 1.00 90.62 328 SER A O 1
ATOM 2557 N N . ARG A 1 329 ? 12.263 -12.752 -5.747 1.00 85.25 329 ARG A N 1
ATOM 2558 C CA . ARG A 1 329 ? 13.131 -12.662 -6.914 1.00 85.25 329 ARG A CA 1
ATOM 2559 C C . ARG A 1 329 ? 12.445 -12.017 -8.103 1.00 85.25 329 ARG A C 1
ATOM 2561 O O . ARG A 1 329 ? 11.229 -12.096 -8.262 1.00 85.25 329 ARG A O 1
ATOM 2568 N N . VAL A 1 330 ? 13.255 -11.408 -8.954 1.00 80.69 330 VAL A N 1
ATOM 2569 C CA . VAL A 1 330 ? 12.873 -10.974 -10.295 1.00 80.69 330 VAL A CA 1
ATOM 2570 C C . VAL A 1 330 ? 13.315 -12.049 -11.275 1.00 80.69 330 VAL A C 1
ATOM 2572 O O . VAL A 1 330 ? 14.452 -12.512 -11.204 1.00 80.69 330 VAL A O 1
ATOM 2575 N N . GLU A 1 331 ? 12.424 -12.446 -12.177 1.00 79.06 331 GLU A N 1
ATOM 2576 C CA . GLU A 1 331 ? 12.731 -13.386 -13.254 1.00 79.06 331 GLU A CA 1
ATOM 2577 C C . GLU A 1 331 ? 12.920 -12.623 -14.566 1.00 79.06 331 GLU A C 1
ATOM 2579 O O . GLU A 1 331 ? 12.112 -11.766 -14.923 1.00 79.06 331 GLU A O 1
ATOM 2584 N N . PHE A 1 332 ? 14.003 -12.934 -15.277 1.00 71.12 332 PHE A N 1
ATOM 2585 C CA . PHE A 1 332 ? 14.276 -12.409 -16.611 1.00 71.12 332 PHE A CA 1
ATOM 2586 C C . PHE A 1 332 ? 14.376 -13.559 -17.608 1.00 71.12 332 PHE A C 1
ATOM 2588 O O . PHE A 1 332 ? 15.194 -14.467 -17.446 1.00 71.12 332 PHE A O 1
ATOM 2595 N N . TYR A 1 333 ? 13.573 -13.482 -18.664 1.00 66.75 333 TYR A N 1
ATOM 2596 C CA . TYR A 1 333 ? 13.541 -14.455 -19.747 1.00 66.75 333 TYR A CA 1
ATOM 2597 C C . TYR A 1 333 ? 14.373 -13.923 -20.914 1.00 66.75 333 TYR A C 1
ATOM 2599 O O . TYR A 1 333 ? 14.051 -12.888 -21.494 1.00 66.75 333 TYR A O 1
ATOM 2607 N N . LYS A 1 334 ? 15.466 -14.614 -21.260 1.00 64.62 334 LYS A N 1
ATOM 2608 C CA . LYS A 1 334 ? 16.299 -14.240 -22.422 1.00 64.62 334 LYS A CA 1
ATOM 2609 C C . LYS A 1 334 ? 15.551 -14.418 -23.749 1.00 64.62 334 LYS A C 1
ATOM 2611 O O . LYS A 1 334 ? 15.832 -13.715 -24.714 1.00 64.62 334 LYS A O 1
ATOM 2616 N N . SER A 1 335 ? 14.615 -15.360 -23.779 1.00 66.62 335 SER A N 1
ATOM 2617 C CA . SER A 1 335 ? 13.776 -15.728 -24.917 1.00 66.62 335 SER A CA 1
ATOM 2618 C C . SER A 1 335 ? 12.516 -16.444 -24.413 1.00 66.62 335 SER A C 1
ATOM 2620 O O . SER A 1 335 ? 12.559 -17.013 -23.317 1.00 66.62 335 SER A O 1
ATOM 2622 N N . PRO A 1 336 ? 11.417 -16.458 -25.191 1.00 68.62 336 PRO A N 1
ATOM 2623 C CA . PRO A 1 336 ? 10.225 -17.249 -24.877 1.00 68.62 336 PRO A CA 1
ATOM 2624 C C . PRO A 1 336 ? 10.560 -18.704 -24.518 1.00 68.62 336 PRO A C 1
ATOM 2626 O O . PRO A 1 336 ? 11.441 -19.295 -25.146 1.00 68.62 336 PRO A O 1
ATOM 2629 N N . ALA A 1 337 ? 9.878 -19.262 -23.512 1.00 66.75 337 ALA A N 1
ATOM 2630 C CA . ALA A 1 337 ? 10.048 -20.631 -23.001 1.00 66.75 337 ALA A CA 1
ATOM 2631 C C . ALA A 1 337 ? 11.444 -21.015 -22.449 1.00 66.75 337 ALA A C 1
ATOM 2633 O O . ALA A 1 337 ? 11.665 -22.175 -22.096 1.00 66.75 337 ALA A O 1
ATOM 2634 N N . ALA A 1 338 ? 12.400 -20.083 -22.347 1.00 72.94 338 ALA A N 1
ATOM 2635 C CA . ALA A 1 338 ? 13.688 -20.353 -21.707 1.00 72.94 338 ALA A CA 1
ATOM 2636 C C . ALA A 1 338 ? 13.581 -20.317 -20.175 1.00 72.94 338 ALA A C 1
ATOM 2638 O O . ALA A 1 338 ? 12.781 -19.572 -19.614 1.00 72.94 338 ALA A O 1
ATOM 2639 N N . LEU A 1 339 ? 14.450 -21.064 -19.485 1.00 69.50 339 LEU A N 1
ATOM 2640 C CA . LEU A 1 339 ? 14.573 -20.954 -18.029 1.00 69.50 339 LEU A CA 1
ATOM 2641 C C . LEU A 1 339 ? 14.989 -19.523 -17.634 1.00 69.50 339 LEU A C 1
ATOM 2643 O O . LEU A 1 339 ? 15.936 -18.985 -18.222 1.00 69.50 339 LEU A O 1
ATOM 2647 N N . PRO A 1 340 ? 14.332 -18.907 -16.636 1.00 72.00 340 PRO A N 1
ATOM 2648 C CA . PRO A 1 340 ? 14.630 -17.538 -16.254 1.00 72.00 340 PRO A CA 1
ATOM 2649 C C . PRO A 1 340 ? 15.953 -17.436 -15.491 1.00 72.00 340 PRO A C 1
ATOM 2651 O O . PRO A 1 340 ? 16.330 -18.319 -14.717 1.00 72.00 340 PRO A O 1
ATOM 2654 N N . THR A 1 341 ? 16.634 -16.303 -15.647 1.00 71.88 341 THR A N 1
ATOM 2655 C CA . THR A 1 341 ? 17.670 -15.873 -14.697 1.00 71.88 341 THR A CA 1
ATOM 2656 C C . THR A 1 341 ? 17.023 -15.120 -13.539 1.00 71.88 341 THR A C 1
ATOM 2658 O O . THR A 1 341 ? 16.135 -14.299 -13.775 1.00 71.88 341 THR A O 1
ATOM 2661 N N . VAL A 1 342 ? 17.473 -15.386 -12.309 1.00 74.94 342 VAL A N 1
ATOM 2662 C CA . VAL A 1 342 ? 16.890 -14.831 -11.078 1.00 74.94 342 VAL A CA 1
ATOM 2663 C C . VAL A 1 342 ? 17.818 -13.808 -10.416 1.00 74.94 342 VAL A C 1
ATOM 2665 O O . VAL A 1 342 ? 19.007 -14.063 -10.244 1.00 74.94 342 VAL A O 1
ATOM 2668 N N . GLU A 1 343 ? 17.264 -12.664 -10.018 1.00 76.25 343 GLU A N 1
ATOM 2669 C CA . GLU A 1 343 ? 17.922 -11.646 -9.181 1.00 76.25 343 GLU A CA 1
ATOM 2670 C C . GLU A 1 343 ? 17.073 -11.370 -7.933 1.00 76.25 343 GLU A C 1
ATOM 2672 O O . GLU A 1 343 ? 15.865 -11.592 -7.956 1.00 76.25 343 GLU A O 1
ATOM 2677 N N . LEU A 1 344 ? 17.668 -10.852 -6.852 1.00 80.00 344 LEU A N 1
ATOM 2678 C CA . LEU A 1 344 ? 16.906 -10.414 -5.674 1.00 80.00 344 LEU A CA 1
ATOM 2679 C C . LEU A 1 344 ? 15.919 -9.300 -6.056 1.00 80.00 344 LEU A C 1
ATOM 2681 O O . LEU A 1 344 ? 16.286 -8.327 -6.716 1.00 80.00 344 LEU A O 1
ATOM 2685 N N . GLY A 1 345 ? 14.665 -9.442 -5.628 1.00 80.75 345 GLY A N 1
ATOM 2686 C CA . GLY A 1 345 ? 13.586 -8.499 -5.927 1.00 80.75 345 GLY A CA 1
ATOM 2687 C C . GLY A 1 345 ? 12.769 -8.140 -4.696 1.00 80.75 345 GLY A C 1
ATOM 2688 O O . GLY A 1 345 ? 12.931 -8.744 -3.644 1.00 80.75 345 GLY A O 1
ATOM 2689 N N . ASN A 1 346 ? 11.867 -7.172 -4.822 1.00 85.56 346 ASN A N 1
ATOM 2690 C CA . ASN A 1 346 ? 10.836 -6.927 -3.808 1.00 85.56 346 ASN A CA 1
ATOM 2691 C C . ASN A 1 346 ? 9.578 -7.774 -4.070 1.00 85.56 346 ASN A C 1
ATOM 2693 O O . ASN A 1 346 ? 9.421 -8.371 -5.139 1.00 85.56 346 ASN A O 1
ATOM 2697 N N . ILE A 1 347 ? 8.643 -7.789 -3.121 1.00 88.00 347 ILE A N 1
ATOM 2698 C CA . ILE A 1 347 ? 7.405 -8.569 -3.188 1.00 88.00 347 ILE A CA 1
ATOM 2699 C C . ILE A 1 347 ? 6.572 -8.227 -4.421 1.00 88.00 347 ILE A C 1
ATOM 2701 O O . ILE A 1 347 ? 5.994 -9.104 -5.049 1.00 88.00 347 ILE A O 1
ATOM 2705 N N . LYS A 1 348 ? 6.536 -6.958 -4.835 1.00 82.25 348 LYS A N 1
ATOM 2706 C CA . LYS A 1 348 ? 5.785 -6.544 -6.026 1.00 82.25 348 LYS A CA 1
ATOM 2707 C C . LYS A 1 348 ? 6.366 -7.169 -7.294 1.00 82.25 348 LYS A C 1
ATOM 2709 O O . LYS A 1 348 ? 5.606 -7.559 -8.178 1.00 82.25 348 LYS A O 1
ATOM 2714 N N . GLN A 1 349 ? 7.690 -7.245 -7.391 1.00 82.38 349 GLN A N 1
ATOM 2715 C CA . GLN A 1 349 ? 8.369 -7.879 -8.517 1.00 82.38 349 GLN A CA 1
ATOM 2716 C C . GLN A 1 349 ? 8.187 -9.401 -8.484 1.00 82.38 349 GLN A C 1
ATOM 2718 O O . GLN A 1 349 ? 7.867 -9.983 -9.517 1.00 82.38 349 GLN A O 1
ATOM 2723 N N . ASP A 1 350 ? 8.269 -10.026 -7.307 1.00 88.69 350 ASP A N 1
ATOM 2724 C CA . ASP A 1 350 ? 7.999 -11.463 -7.156 1.00 88.69 350 ASP A CA 1
ATOM 2725 C C . ASP A 1 350 ? 6.552 -11.830 -7.517 1.00 88.69 350 ASP A C 1
ATOM 2727 O O . ASP A 1 350 ? 6.292 -12.841 -8.162 1.00 88.69 350 ASP A O 1
ATOM 2731 N N . LEU A 1 351 ? 5.588 -10.980 -7.169 1.00 88.19 351 LEU A N 1
ATOM 2732 C CA . LEU A 1 351 ? 4.196 -11.192 -7.555 1.00 88.19 351 LEU A CA 1
ATOM 2733 C C . LEU A 1 351 ? 3.982 -10.943 -9.055 1.00 88.19 351 LEU A C 1
ATOM 2735 O O . LEU A 1 351 ? 3.160 -11.621 -9.658 1.00 88.19 351 LEU A O 1
ATOM 2739 N N . SER A 1 352 ? 4.731 -10.027 -9.686 1.00 85.62 352 SER A N 1
ATOM 2740 C CA . SER A 1 352 ? 4.569 -9.719 -11.121 1.00 85.62 352 SER A CA 1
ATOM 2741 C C . SER A 1 352 ? 4.940 -10.854 -12.076 1.00 85.62 352 SER A C 1
ATOM 2743 O O . SER A 1 352 ? 4.491 -10.830 -13.217 1.00 85.62 352 SER A O 1
ATOM 2745 N N . ARG A 1 353 ? 5.743 -11.827 -11.628 1.00 84.00 353 ARG A N 1
ATOM 2746 C CA . ARG A 1 353 ? 6.144 -12.994 -12.434 1.00 84.00 353 ARG A CA 1
ATOM 2747 C C . ARG A 1 353 ? 5.149 -14.157 -12.365 1.00 84.00 353 ARG A C 1
ATOM 2749 O O . ARG A 1 353 ? 5.356 -15.163 -13.039 1.00 84.00 353 ARG A O 1
ATOM 2756 N N . ARG A 1 354 ? 4.106 -14.053 -11.534 1.00 86.94 354 ARG A N 1
ATOM 2757 C CA . ARG A 1 354 ? 3.081 -15.094 -11.373 1.00 86.94 354 ARG A CA 1
ATOM 2758 C C . ARG A 1 354 ? 2.104 -15.106 -12.555 1.00 86.94 354 ARG A C 1
ATOM 2760 O O . ARG A 1 354 ? 2.166 -14.282 -13.459 1.00 86.94 354 ARG A O 1
ATOM 2767 N N . ASP A 1 355 ? 1.222 -16.087 -12.553 1.00 86.50 355 ASP A N 1
ATOM 2768 C CA . ASP A 1 355 ? 0.306 -16.429 -13.637 1.00 86.50 355 ASP A CA 1
ATOM 2769 C C . ASP A 1 355 ? -0.883 -15.454 -13.770 1.00 86.50 355 ASP A C 1
ATOM 2771 O O . ASP A 1 355 ? -1.024 -14.755 -14.784 1.00 86.50 355 ASP A O 1
ATOM 2775 N N . PHE A 1 356 ? -1.722 -15.377 -12.735 1.00 91.56 356 PHE A N 1
ATOM 2776 C CA . PHE A 1 356 ? -3.021 -14.709 -12.756 1.00 91.56 356 PHE A CA 1
ATOM 2777 C C . PHE A 1 356 ? -3.163 -13.700 -11.622 1.00 91.56 356 PHE A C 1
ATOM 2779 O O . PHE A 1 356 ? -2.693 -13.926 -10.508 1.00 91.56 356 PHE A O 1
ATOM 2786 N N . THR A 1 357 ? -3.894 -12.610 -11.869 1.00 90.62 357 THR A N 1
ATOM 2787 C CA . THR A 1 357 ? -4.121 -11.529 -10.892 1.00 90.62 357 THR A CA 1
ATOM 2788 C C . THR A 1 357 ? -4.633 -12.050 -9.546 1.00 90.62 357 THR A C 1
ATOM 2790 O O . THR A 1 357 ? -4.133 -11.646 -8.496 1.00 90.62 357 THR A O 1
ATOM 2793 N N . ILE A 1 358 ? -5.552 -13.017 -9.556 1.00 91.25 358 ILE A N 1
ATOM 2794 C CA . ILE A 1 358 ? -6.106 -13.652 -8.350 1.00 91.25 358 ILE A CA 1
ATOM 2795 C C . ILE A 1 358 ? -5.066 -14.420 -7.510 1.00 91.25 358 ILE A C 1
ATOM 2797 O O . ILE A 1 358 ? -5.263 -14.580 -6.311 1.00 91.25 358 ILE A O 1
ATOM 2801 N N . ASN A 1 359 ? -3.946 -14.848 -8.100 1.00 90.94 359 ASN A N 1
ATOM 2802 C CA . ASN A 1 359 ? -2.843 -15.546 -7.423 1.00 90.94 359 ASN A CA 1
ATOM 2803 C C . ASN A 1 359 ? -1.672 -14.600 -7.085 1.00 90.94 359 ASN A C 1
ATOM 2805 O O . ASN A 1 359 ? -0.618 -15.036 -6.618 1.00 90.94 359 ASN A O 1
ATOM 2809 N N . THR A 1 360 ? -1.840 -13.295 -7.327 1.00 90.31 360 THR A N 1
ATOM 2810 C CA . THR A 1 360 ? -0.798 -12.266 -7.145 1.00 90.31 360 THR A CA 1
ATOM 2811 C C . THR A 1 360 ? -1.048 -11.359 -5.944 1.00 90.31 360 THR A C 1
ATOM 2813 O O . THR A 1 360 ? -0.487 -10.268 -5.847 1.00 90.31 360 THR A O 1
ATOM 2816 N N . MET A 1 361 ? -1.899 -11.808 -5.023 1.00 91.56 361 MET A N 1
ATOM 2817 C CA . MET A 1 361 ? -2.148 -11.136 -3.754 1.00 91.56 361 MET A CA 1
ATOM 2818 C C . MET A 1 361 ? -1.197 -11.663 -2.679 1.00 91.56 361 MET A C 1
ATOM 2820 O O . MET A 1 361 ? -0.804 -12.830 -2.690 1.00 91.56 361 MET A O 1
ATOM 2824 N N . ALA A 1 362 ? -0.854 -10.800 -1.728 1.00 92.56 362 ALA A N 1
ATOM 2825 C CA . ALA A 1 362 ? -0.047 -11.158 -0.570 1.00 92.56 362 ALA A CA 1
ATOM 2826 C C . ALA A 1 362 ? -0.636 -10.570 0.711 1.00 92.56 362 ALA A C 1
ATOM 2828 O O . ALA A 1 362 ? -1.324 -9.559 0.664 1.00 92.56 362 ALA A O 1
ATOM 2829 N N . ILE A 1 363 ? -0.342 -11.159 1.864 1.00 92.50 363 ILE A N 1
ATOM 2830 C CA . ILE A 1 363 ? -0.655 -10.602 3.181 1.00 92.50 363 ILE A CA 1
ATOM 2831 C C . ILE A 1 363 ? 0.662 -10.300 3.888 1.00 92.50 363 ILE A C 1
ATOM 2833 O O . ILE A 1 363 ? 1.519 -11.171 4.032 1.00 92.50 363 ILE A O 1
ATOM 2837 N N . SER A 1 364 ? 0.836 -9.060 4.335 1.00 91.25 364 SER A N 1
ATOM 2838 C CA . SER A 1 364 ? 2.035 -8.648 5.057 1.00 91.25 364 SER A CA 1
ATOM 2839 C C . SER A 1 364 ? 2.099 -9.295 6.438 1.00 91.25 364 SER A C 1
ATOM 2841 O O . SER A 1 364 ? 1.155 -9.224 7.228 1.00 91.25 364 SER A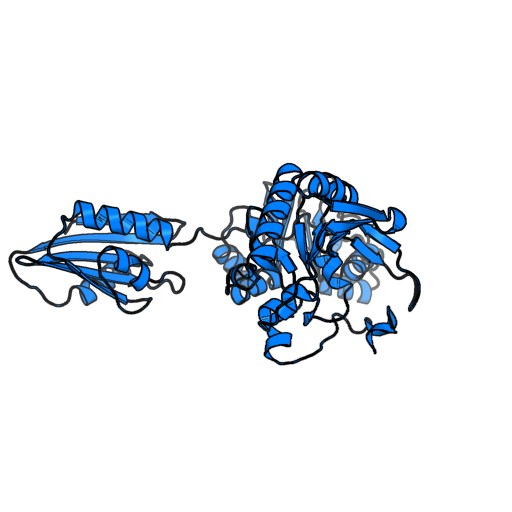 O 1
ATOM 2843 N N . LEU A 1 365 ? 3.250 -9.889 6.753 1.00 93.69 365 LEU A N 1
ATOM 2844 C CA . LEU A 1 365 ? 3.567 -10.425 8.077 1.00 93.69 365 LEU A CA 1
ATOM 2845 C C . LEU A 1 365 ? 4.509 -9.493 8.859 1.00 93.69 365 LEU A C 1
ATOM 2847 O O . LEU A 1 365 ? 5.021 -9.856 9.921 1.00 93.69 365 LEU A O 1
ATOM 2851 N N . ASN A 1 366 ? 4.718 -8.269 8.372 1.00 86.75 366 ASN A N 1
ATOM 2852 C CA . ASN A 1 366 ? 5.604 -7.286 8.990 1.00 86.75 366 ASN A CA 1
ATOM 2853 C C . ASN A 1 366 ? 4.925 -6.564 10.157 1.00 86.75 366 ASN A C 1
ATOM 2855 O O . ASN A 1 366 ? 3.731 -6.291 10.128 1.00 86.75 366 ASN A O 1
ATOM 2859 N N . ARG A 1 367 ? 5.699 -6.143 11.168 1.00 77.06 367 ARG A N 1
ATOM 2860 C CA . ARG A 1 367 ? 5.155 -5.481 12.374 1.00 77.06 367 ARG A CA 1
ATOM 2861 C C . ARG A 1 367 ? 4.286 -4.253 12.072 1.00 77.06 367 ARG A C 1
ATOM 2863 O O . ARG A 1 367 ? 3.324 -4.010 12.790 1.00 77.06 367 ARG A O 1
ATOM 2870 N N . LYS A 1 368 ? 4.669 -3.440 11.082 1.00 72.00 368 LYS A N 1
ATOM 2871 C CA . LYS A 1 368 ? 4.007 -2.155 10.799 1.00 72.00 368 LYS A CA 1
ATOM 2872 C C . LYS A 1 368 ? 2.619 -2.324 10.180 1.00 72.00 368 LYS A C 1
ATOM 2874 O O . LYS A 1 368 ? 1.778 -1.460 10.381 1.00 72.00 368 LYS A O 1
ATOM 2879 N N . ASN A 1 369 ? 2.401 -3.414 9.454 1.00 75.81 369 ASN A N 1
ATOM 2880 C CA . ASN A 1 369 ? 1.195 -3.648 8.672 1.00 75.81 369 ASN A CA 1
ATOM 2881 C C . ASN A 1 369 ? 0.790 -5.129 8.661 1.00 75.81 369 ASN A C 1
ATOM 2883 O O . ASN A 1 369 ? 0.412 -5.693 7.639 1.00 75.81 369 ASN A O 1
ATOM 2887 N N . PHE A 1 370 ? 0.907 -5.770 9.819 1.00 82.50 370 PHE A N 1
ATOM 2888 C CA . PHE A 1 370 ? 0.588 -7.180 9.994 1.00 82.50 370 PHE A CA 1
ATOM 2889 C C . PHE A 1 370 ? -0.880 -7.448 9.637 1.00 82.50 370 PHE A C 1
ATOM 2891 O O . PHE A 1 370 ? -1.774 -6.822 10.204 1.00 82.50 370 PHE A O 1
ATOM 2898 N N . GLY A 1 371 ? -1.115 -8.376 8.710 1.00 83.19 371 GLY A N 1
ATOM 2899 C CA . GLY A 1 371 ? -2.448 -8.725 8.218 1.00 83.19 371 GLY A CA 1
ATOM 2900 C C . GLY A 1 371 ? -2.975 -7.839 7.086 1.00 83.19 371 GLY A C 1
ATOM 2901 O O . GLY A 1 371 ? -4.073 -8.093 6.598 1.00 83.19 371 GLY A O 1
ATOM 2902 N N . GLU A 1 372 ? -2.216 -6.832 6.639 1.00 83.44 372 GLU A N 1
ATOM 2903 C CA . GLU A 1 372 ? -2.588 -6.009 5.484 1.00 83.44 372 GLU A CA 1
ATOM 2904 C C . GLU A 1 372 ? -2.449 -6.805 4.182 1.00 83.44 372 GLU A C 1
ATOM 2906 O O . GLU A 1 372 ? -1.404 -7.406 3.926 1.00 83.44 372 GLU A O 1
ATOM 2911 N N . ILE A 1 373 ? -3.482 -6.772 3.337 1.00 85.69 373 ILE A N 1
ATOM 2912 C CA . ILE A 1 373 ? -3.421 -7.337 1.988 1.00 85.69 373 ILE A CA 1
ATOM 2913 C C . ILE A 1 373 ? -2.750 -6.375 1.010 1.00 85.69 373 ILE A C 1
ATOM 2915 O O . ILE A 1 373 ? -3.124 -5.212 0.876 1.00 85.69 373 ILE A O 1
ATOM 2919 N N . LEU A 1 374 ? -1.779 -6.899 0.279 1.00 84.44 374 LEU A N 1
ATOM 2920 C CA . LEU A 1 374 ? -1.119 -6.262 -0.841 1.00 84.44 374 LEU A CA 1
ATOM 2921 C C . LEU A 1 374 ? -1.701 -6.828 -2.132 1.00 84.44 374 LEU A C 1
ATOM 2923 O O . LEU A 1 374 ? -1.490 -7.992 -2.471 1.00 84.44 374 LEU A O 1
ATOM 2927 N N . ASP A 1 375 ? -2.416 -5.979 -2.862 1.00 86.69 375 ASP A N 1
ATOM 2928 C CA . ASP A 1 375 ? -2.935 -6.282 -4.191 1.00 86.69 375 ASP A CA 1
ATOM 2929 C C . ASP A 1 375 ? -2.436 -5.222 -5.181 1.00 86.69 375 ASP A C 1
ATOM 2931 O O . ASP A 1 375 ? -2.945 -4.101 -5.260 1.00 86.69 375 ASP A O 1
ATOM 2935 N N . PHE A 1 376 ? -1.371 -5.552 -5.914 1.00 79.44 376 PHE A N 1
ATOM 2936 C CA . PHE A 1 376 ? -0.754 -4.633 -6.873 1.00 79.44 376 PHE A CA 1
ATOM 2937 C C . PHE A 1 376 ? -1.382 -4.699 -8.271 1.00 79.44 376 PHE A C 1
ATOM 2939 O O . PHE A 1 376 ? -1.097 -3.817 -9.099 1.00 79.44 376 PHE A O 1
ATOM 2946 N N . PHE A 1 377 ? -2.185 -5.730 -8.548 1.00 82.50 377 PHE A N 1
ATOM 2947 C CA . PHE A 1 377 ? -2.615 -6.103 -9.898 1.00 82.50 377 PHE A CA 1
ATOM 2948 C C . PHE A 1 377 ? -4.137 -6.226 -10.059 1.00 82.50 377 PHE A C 1
ATOM 2950 O O . PHE A 1 377 ? -4.595 -6.458 -11.174 1.00 82.50 377 PHE A O 1
ATOM 2957 N N . GLY A 1 378 ? -4.910 -5.988 -8.997 1.00 81.88 378 GLY A N 1
ATOM 2958 C CA . GLY A 1 378 ? -6.374 -5.998 -9.026 1.00 81.88 378 GLY A CA 1
ATOM 2959 C C . GLY A 1 378 ? -6.979 -7.384 -8.799 1.00 81.88 378 GLY A C 1
ATOM 2960 O O . GLY A 1 378 ? -8.109 -7.631 -9.215 1.00 81.88 378 GLY A O 1
ATOM 2961 N N . GLY A 1 379 ? -6.248 -8.286 -8.139 1.00 87.19 379 GLY A N 1
ATOM 2962 C CA . GLY A 1 379 ? -6.700 -9.642 -7.840 1.00 87.19 379 GLY A CA 1
ATOM 2963 C C . GLY A 1 379 ? -8.004 -9.686 -7.043 1.00 87.19 379 GLY A C 1
ATOM 2964 O O . GLY A 1 379 ? -8.848 -10.526 -7.332 1.00 87.19 379 GLY A O 1
ATOM 2965 N N . ARG A 1 380 ? -8.236 -8.758 -6.101 1.00 85.88 380 ARG A N 1
ATOM 2966 C CA . ARG A 1 380 ? -9.491 -8.696 -5.323 1.00 85.88 380 ARG A CA 1
ATOM 2967 C C . ARG A 1 380 ? -10.698 -8.386 -6.205 1.00 85.88 380 ARG A C 1
ATOM 2969 O O . ARG A 1 380 ? -11.766 -8.969 -6.027 1.00 85.88 380 ARG A O 1
ATOM 2976 N N . GLU A 1 381 ? -10.539 -7.445 -7.129 1.00 80.00 381 GLU A N 1
ATOM 2977 C CA . GLU A 1 381 ? -11.607 -7.039 -8.040 1.00 80.00 381 GLU A CA 1
ATOM 2978 C C . GLU A 1 381 ? -11.899 -8.136 -9.066 1.00 80.00 381 GLU A C 1
ATOM 2980 O O . GLU A 1 381 ? -13.062 -8.469 -9.297 1.00 80.00 381 GLU A O 1
ATOM 2985 N N . ASP A 1 382 ? -10.855 -8.745 -9.626 1.00 87.25 382 ASP A N 1
ATOM 2986 C CA . ASP A 1 382 ? -10.994 -9.876 -10.539 1.00 87.25 382 ASP A CA 1
ATOM 2987 C C . ASP A 1 382 ? -11.645 -11.079 -9.840 1.00 87.25 382 ASP A C 1
ATOM 2989 O O . ASP A 1 382 ? -12.564 -11.681 -10.396 1.00 87.25 382 ASP A O 1
ATOM 2993 N N . LEU A 1 383 ? -11.280 -11.362 -8.584 1.00 87.44 383 LEU A N 1
ATOM 2994 C CA . LEU A 1 383 ? -11.904 -12.408 -7.771 1.00 87.44 383 LEU A CA 1
ATOM 2995 C C . LEU A 1 383 ? -13.397 -12.135 -7.540 1.00 87.44 383 LEU A C 1
ATOM 2997 O O . LEU A 1 383 ? -14.230 -13.013 -7.767 1.00 87.44 383 LEU A O 1
ATOM 3001 N N . LYS A 1 384 ? -13.757 -10.902 -7.155 1.00 83.62 384 LYS A N 1
ATOM 3002 C CA . LYS A 1 384 ? -15.156 -10.478 -6.972 1.00 83.62 384 LYS A CA 1
ATOM 3003 C C . LYS A 1 384 ? -15.968 -10.615 -8.263 1.00 83.62 384 LYS A C 1
ATOM 3005 O O . LYS A 1 384 ? -17.119 -11.043 -8.227 1.00 83.62 384 LYS A O 1
ATOM 3010 N N . ASN A 1 385 ? -15.361 -10.269 -9.395 1.00 87.44 385 ASN A N 1
ATOM 3011 C CA . ASN A 1 385 ? -15.983 -10.331 -10.714 1.00 87.44 385 ASN A CA 1
ATOM 3012 C C . ASN A 1 385 ? -15.883 -11.717 -11.375 1.00 87.44 385 ASN A C 1
ATOM 3014 O O . ASN A 1 385 ? -16.321 -11.862 -12.516 1.00 87.44 385 ASN A O 1
ATOM 3018 N N . LYS A 1 386 ? -15.313 -12.721 -10.689 1.00 90.12 386 LYS A N 1
ATOM 3019 C CA . LYS A 1 386 ? -15.067 -14.078 -11.208 1.00 90.12 386 LYS A CA 1
ATOM 3020 C C . LYS A 1 386 ? -14.288 -14.084 -12.534 1.00 90.12 386 LYS A C 1
ATOM 3022 O O . LYS A 1 386 ? -14.604 -14.844 -13.446 1.00 90.12 386 LYS A O 1
ATOM 3027 N N . LYS A 1 387 ? -13.282 -13.215 -12.655 1.00 91.88 387 LYS A N 1
ATOM 3028 C CA . LYS A 1 387 ? -12.423 -13.078 -13.838 1.00 91.88 387 LYS A CA 1
ATOM 3029 C C . LYS A 1 387 ? -11.064 -13.731 -13.598 1.00 91.88 387 LYS A C 1
ATOM 3031 O O . LYS A 1 387 ? -10.400 -13.437 -12.610 1.00 91.88 387 LYS A O 1
ATOM 3036 N N . ILE A 1 388 ? -10.624 -14.558 -14.544 1.00 91.75 388 ILE A N 1
ATOM 3037 C CA . ILE A 1 388 ? -9.239 -15.033 -14.623 1.00 91.75 388 ILE A CA 1
ATOM 3038 C C . ILE A 1 388 ? -8.510 -14.129 -15.613 1.00 91.75 388 ILE A C 1
ATOM 3040 O O . ILE A 1 388 ? -8.870 -14.060 -16.788 1.00 91.75 388 ILE A O 1
ATOM 3044 N N . LYS A 1 389 ? -7.514 -13.389 -15.126 1.00 90.06 389 LYS A N 1
ATOM 3045 C CA . LYS A 1 389 ? -6.793 -12.387 -15.909 1.00 90.06 389 LYS A CA 1
ATOM 3046 C C . LYS A 1 389 ? -5.292 -12.565 -15.737 1.00 90.06 389 LYS A C 1
ATOM 3048 O O . LYS A 1 389 ? -4.796 -12.613 -14.615 1.00 90.06 389 LYS A O 1
ATOM 3053 N N . VAL A 1 390 ? -4.571 -12.633 -16.851 1.00 90.38 390 VAL A N 1
ATOM 3054 C CA . VAL A 1 390 ? -3.101 -12.655 -16.862 1.00 90.38 390 VAL A CA 1
ATOM 3055 C C . VAL A 1 390 ? -2.514 -11.273 -16.565 1.00 90.38 390 VAL A C 1
ATOM 3057 O O . VAL A 1 390 ? -3.119 -10.245 -16.880 1.00 90.38 390 VAL A O 1
ATOM 3060 N N . LEU A 1 391 ? -1.311 -11.239 -15.990 1.00 81.81 391 LEU A N 1
ATOM 3061 C CA . LEU A 1 391 ? -0.638 -9.994 -15.593 1.00 81.81 391 LEU A CA 1
ATOM 3062 C C . LEU A 1 391 ? -0.153 -9.143 -16.774 1.00 81.81 391 LEU A C 1
ATOM 3064 O O . LEU A 1 391 ? -0.171 -7.913 -16.708 1.00 81.81 391 LEU A O 1
ATOM 3068 N N . HIS A 1 392 ? 0.276 -9.783 -17.861 1.00 77.19 392 HIS A N 1
ATOM 3069 C CA . HIS A 1 392 ? 0.750 -9.124 -19.075 1.00 77.19 392 HIS A CA 1
ATOM 3070 C C . HIS A 1 392 ? 0.464 -9.994 -20.302 1.00 77.19 392 HIS A C 1
ATOM 3072 O O . HIS A 1 392 ? 0.310 -11.211 -20.210 1.00 77.19 392 HIS A O 1
ATOM 3078 N N . LYS A 1 393 ? 0.413 -9.359 -21.479 1.00 78.38 393 LYS A N 1
ATOM 3079 C CA . LYS A 1 393 ? 0.086 -10.022 -22.756 1.00 78.38 393 LYS A CA 1
ATOM 3080 C C . LYS A 1 393 ? 1.057 -11.151 -23.127 1.00 78.38 393 LYS A C 1
ATOM 3082 O O . LYS A 1 393 ? 0.674 -12.051 -23.859 1.00 78.38 393 LYS A O 1
ATOM 3087 N N . MET A 1 394 ? 2.286 -11.098 -22.613 1.00 77.62 394 MET A N 1
ATOM 3088 C CA . MET A 1 394 ? 3.328 -12.095 -22.877 1.00 77.62 394 MET A CA 1
ATOM 3089 C C . MET A 1 394 ? 3.306 -13.279 -21.899 1.00 77.62 394 MET A C 1
ATOM 3091 O O . MET A 1 394 ? 4.130 -14.167 -22.052 1.00 77.62 394 MET A O 1
ATOM 3095 N N . SER A 1 395 ? 2.384 -13.329 -20.925 1.00 80.75 395 SER A N 1
ATOM 3096 C CA . SER A 1 395 ? 2.385 -14.347 -19.854 1.00 80.75 395 SER A CA 1
ATOM 3097 C C . SER A 1 395 ? 2.436 -15.780 -20.400 1.00 80.75 395 SER A C 1
ATOM 3099 O O . SER A 1 395 ? 3.283 -16.564 -19.989 1.00 80.75 395 SER A O 1
ATOM 3101 N N . PHE A 1 396 ? 1.610 -16.090 -21.405 1.00 83.38 396 PHE A N 1
ATOM 3102 C CA . PHE A 1 396 ? 1.588 -17.410 -22.050 1.00 83.38 396 PHE A CA 1
ATOM 3103 C C . PHE A 1 396 ? 2.776 -17.673 -22.985 1.00 83.38 396 PHE A C 1
ATOM 3105 O O . PHE A 1 396 ? 3.049 -18.817 -23.321 1.00 83.38 396 PHE A O 1
ATOM 3112 N N . ILE A 1 397 ? 3.458 -16.622 -23.447 1.00 81.06 397 ILE A N 1
ATOM 3113 C CA . ILE A 1 397 ? 4.638 -16.746 -24.314 1.00 81.06 397 ILE A CA 1
ATOM 3114 C C . ILE A 1 397 ? 5.885 -17.008 -23.462 1.00 81.06 397 ILE A C 1
ATOM 3116 O O . ILE A 1 397 ? 6.753 -17.788 -23.846 1.00 81.06 397 ILE A O 1
ATOM 3120 N N . GLU A 1 398 ? 5.980 -16.351 -22.308 1.00 74.25 398 GLU A N 1
ATOM 3121 C CA . GLU A 1 398 ? 7.061 -16.558 -21.344 1.00 74.25 398 GLU A CA 1
ATOM 3122 C C . GLU A 1 398 ? 6.963 -17.944 -20.702 1.00 74.25 398 GLU A C 1
ATOM 3124 O O . GLU A 1 398 ? 7.975 -18.637 -20.610 1.00 74.25 398 GLU A O 1
ATOM 3129 N N . ASP A 1 399 ? 5.748 -18.374 -20.355 1.00 75.94 399 ASP A N 1
ATOM 3130 C CA . ASP A 1 399 ? 5.488 -19.669 -19.736 1.00 75.94 399 ASP A CA 1
ATOM 3131 C C . ASP A 1 399 ? 4.155 -20.273 -20.236 1.00 75.94 399 ASP A C 1
ATOM 3133 O O . ASP A 1 399 ? 3.079 -19.975 -19.701 1.00 75.94 399 ASP A O 1
ATOM 3137 N N . PRO A 1 400 ? 4.210 -21.134 -21.272 1.00 83.75 400 PRO A N 1
ATOM 3138 C CA . PRO A 1 400 ? 3.026 -21.771 -21.849 1.00 83.75 400 PRO A CA 1
ATOM 3139 C C . PRO A 1 400 ? 2.285 -22.719 -20.903 1.00 83.75 400 PRO A C 1
ATOM 3141 O O . PRO A 1 400 ? 1.134 -23.056 -21.174 1.00 83.75 400 PRO A O 1
ATOM 3144 N N . THR A 1 401 ? 2.908 -23.154 -19.800 1.00 81.62 401 THR A N 1
ATOM 3145 C CA . THR A 1 401 ? 2.263 -24.089 -18.863 1.00 81.62 401 THR A CA 1
ATOM 3146 C C . THR A 1 401 ? 1.028 -23.482 -18.202 1.00 81.62 401 THR A C 1
ATOM 3148 O O . THR A 1 401 ? 0.102 -24.212 -17.882 1.00 81.62 401 THR A O 1
ATOM 3151 N N . ARG A 1 402 ? 0.951 -22.146 -18.131 1.00 84.44 402 ARG A N 1
ATOM 3152 C CA . ARG A 1 402 ? -0.176 -21.365 -17.589 1.00 84.44 402 ARG A CA 1
ATOM 3153 C C . ARG A 1 402 ? -1.483 -21.492 -18.382 1.00 84.44 402 ARG A C 1
ATOM 3155 O O . ARG A 1 402 ? -2.491 -20.921 -17.974 1.00 84.44 402 ARG A O 1
ATOM 3162 N N . ILE A 1 403 ? -1.453 -22.119 -19.560 1.00 85.00 403 ILE A N 1
ATOM 3163 C CA . ILE A 1 403 ? -2.650 -22.379 -20.376 1.00 85.00 403 ILE A CA 1
ATOM 3164 C C . ILE A 1 403 ? -3.499 -23.502 -19.762 1.00 85.00 403 ILE A C 1
ATOM 3166 O O . ILE A 1 403 ? -4.722 -23.481 -19.915 1.00 85.00 403 ILE A O 1
ATOM 3170 N N . PHE A 1 404 ? -2.848 -24.464 -19.104 1.00 79.44 404 PHE A N 1
ATOM 3171 C CA . PHE A 1 404 ? -3.465 -25.620 -18.455 1.00 79.44 404 PHE A CA 1
ATOM 3172 C C . PHE A 1 404 ? -3.652 -25.352 -16.962 1.00 79.44 404 PHE A C 1
ATOM 3174 O O . PHE A 1 404 ? -4.626 -25.907 -16.404 1.00 79.44 404 PHE A O 1
#

pLDDT: mean 87.04, std 9.25, range [42.19, 97.19]